Protein AF-A0A2W0BQY7-F1 (afdb_monomer_lite)

Structure (mmCIF, N/CA/C/O backbone):
data_AF-A0A2W0BQY7-F1
#
_entry.id   AF-A0A2W0BQY7-F1
#
loop_
_atom_site.group_PDB
_atom_site.id
_atom_site.type_symbol
_atom_site.label_atom_id
_atom_site.label_alt_id
_atom_site.label_comp_id
_atom_site.label_asym_id
_atom_site.label_entity_id
_atom_site.label_seq_id
_atom_site.pdbx_PDB_ins_code
_atom_site.Cartn_x
_atom_site.Cartn_y
_atom_site.Cartn_z
_atom_site.occupancy
_atom_site.B_iso_or_equiv
_atom_site.auth_seq_id
_atom_site.auth_comp_id
_atom_site.auth_asym_id
_atom_site.auth_atom_id
_atom_site.pdbx_PDB_model_num
ATOM 1 N N . MET A 1 1 ? 44.475 -70.372 37.761 1.00 35.94 1 MET A N 1
ATOM 2 C CA . MET A 1 1 ? 44.744 -71.443 36.768 1.00 35.94 1 MET A CA 1
ATOM 3 C C . MET A 1 1 ? 43.939 -71.168 35.495 1.00 35.94 1 MET A C 1
ATOM 5 O O . MET A 1 1 ? 43.166 -70.220 35.481 1.00 35.94 1 MET A O 1
ATOM 9 N N . ARG A 1 2 ? 44.160 -71.967 34.442 1.00 34.25 2 ARG A N 1
ATOM 10 C CA . ARG A 1 2 ? 43.344 -72.090 33.210 1.00 34.25 2 ARG A CA 1
ATOM 11 C C . ARG A 1 2 ? 41.854 -72.388 33.533 1.00 34.25 2 ARG A C 1
ATOM 13 O O . ARG A 1 2 ? 41.617 -72.934 34.604 1.00 34.25 2 ARG A O 1
ATOM 20 N N . ALA A 1 3 ? 40.848 -72.139 32.678 1.00 35.09 3 ALA A N 1
ATOM 21 C CA . ALA A 1 3 ? 40.789 -71.456 31.368 1.00 35.09 3 ALA A CA 1
ATOM 22 C C . ALA A 1 3 ? 39.324 -71.268 30.873 1.00 35.09 3 ALA A C 1
ATOM 24 O O . ALA A 1 3 ? 38.514 -72.134 31.168 1.00 35.09 3 ALA A O 1
ATOM 25 N N . GLN A 1 4 ? 39.083 -70.240 30.026 1.00 40.31 4 GLN A N 1
ATOM 26 C CA . GLN A 1 4 ? 38.074 -70.142 28.925 1.00 40.31 4 GLN A CA 1
ATOM 27 C C . GLN A 1 4 ? 36.563 -70.301 29.266 1.00 40.31 4 GLN A C 1
ATOM 29 O O . GLN A 1 4 ? 36.219 -70.887 30.278 1.00 40.31 4 GLN A O 1
ATOM 34 N N . PHE A 1 5 ? 35.560 -69.833 28.500 1.00 38.41 5 PHE A N 1
ATOM 35 C CA . PHE A 1 5 ? 35.356 -68.896 27.357 1.00 38.41 5 PHE A CA 1
ATOM 36 C C . PHE A 1 5 ? 33.876 -68.392 27.504 1.00 38.41 5 PHE A C 1
ATOM 38 O O . PHE A 1 5 ? 33.128 -69.001 28.261 1.00 38.41 5 PHE A O 1
ATOM 45 N N . VAL A 1 6 ? 33.353 -67.294 26.934 1.00 39.38 6 VAL A N 1
ATOM 46 C CA . VAL A 1 6 ? 33.183 -66.900 25.514 1.00 39.38 6 VAL A CA 1
ATOM 47 C C . VAL A 1 6 ? 32.875 -65.381 25.446 1.00 39.38 6 VAL A C 1
ATOM 49 O O . VAL A 1 6 ? 32.155 -64.872 26.301 1.00 39.38 6 VAL A O 1
ATOM 52 N N . CYS A 1 7 ? 33.337 -64.680 24.400 1.00 36.81 7 CYS A N 1
ATOM 53 C CA . CYS A 1 7 ? 32.882 -63.330 23.987 1.00 36.81 7 CYS A CA 1
ATOM 54 C C . CYS A 1 7 ? 32.125 -63.439 22.628 1.00 36.81 7 CYS A C 1
ATOM 56 O O . CYS A 1 7 ? 32.164 -64.501 22.018 1.00 36.81 7 CYS A O 1
ATOM 58 N N . SER A 1 8 ? 31.455 -62.437 22.039 1.00 34.50 8 SER A N 1
ATOM 59 C CA . SER A 1 8 ? 31.452 -60.981 22.257 1.00 34.50 8 SER A CA 1
ATOM 60 C C . SER A 1 8 ? 30.195 -60.317 21.647 1.00 34.50 8 SER A C 1
ATOM 62 O O . SER A 1 8 ? 29.446 -60.959 20.916 1.00 34.50 8 SER A O 1
ATOM 64 N N . PHE A 1 9 ? 30.021 -59.009 21.870 1.00 39.59 9 PHE A N 1
ATOM 65 C CA . PHE A 1 9 ? 29.120 -58.139 21.093 1.00 39.59 9 PHE A CA 1
ATOM 66 C C . PHE A 1 9 ? 29.601 -57.945 19.642 1.00 39.59 9 PHE A C 1
ATOM 68 O O . PHE A 1 9 ? 30.798 -57.764 19.420 1.00 39.59 9 PHE A O 1
ATOM 75 N N . ILE A 1 10 ? 28.657 -57.818 18.699 1.00 45.53 10 ILE A N 1
ATOM 76 C CA . ILE A 1 10 ? 28.805 -57.066 17.437 1.00 45.53 10 ILE A CA 1
ATOM 77 C C . ILE A 1 10 ? 27.501 -56.283 17.191 1.00 45.53 10 ILE A C 1
ATOM 79 O O . ILE A 1 10 ? 26.413 -56.832 17.352 1.00 45.53 10 ILE A O 1
ATOM 83 N N . LEU A 1 11 ? 27.605 -55.001 16.818 1.00 40.50 11 LEU A N 1
ATOM 84 C CA . LEU A 1 11 ? 26.470 -54.184 16.366 1.00 40.50 11 LEU A CA 1
ATOM 85 C C . LEU A 1 11 ? 26.146 -54.476 14.896 1.00 40.50 11 LEU A C 1
ATOM 87 O O . LEU A 1 11 ? 27.062 -54.623 14.088 1.00 40.50 11 LEU A O 1
ATOM 91 N N . LEU A 1 12 ? 24.871 -54.361 14.517 1.00 36.16 12 LEU A N 1
ATOM 92 C CA . LEU A 1 12 ? 24.526 -53.882 13.179 1.00 36.16 12 LEU A CA 1
ATOM 93 C C . LEU A 1 12 ? 23.256 -53.024 13.223 1.00 36.16 12 LEU A C 1
ATOM 95 O O . LEU A 1 12 ? 22.214 -53.459 13.707 1.00 36.16 12 LEU A O 1
ATOM 99 N N . THR A 1 13 ? 23.357 -51.788 12.739 1.00 41.91 13 THR A N 1
ATOM 100 C CA . THR A 1 13 ? 22.242 -50.844 12.618 1.00 41.91 13 THR A CA 1
ATOM 101 C C . THR A 1 13 ? 21.622 -50.936 11.226 1.00 41.91 13 THR A C 1
ATOM 103 O O . THR A 1 13 ? 22.328 -50.903 10.222 1.00 41.91 13 THR A O 1
ATOM 106 N N . GLY A 1 14 ? 20.293 -51.009 11.156 1.00 34.94 14 GLY A N 1
ATOM 107 C CA . GLY A 1 14 ? 19.548 -50.997 9.896 1.00 34.94 14 GLY A CA 1
ATOM 108 C C . GLY A 1 14 ? 18.246 -50.221 10.046 1.00 34.94 14 GLY A C 1
ATOM 109 O O . GLY A 1 14 ? 17.250 -50.776 10.501 1.00 34.94 14 GLY A O 1
ATOM 110 N N . LEU A 1 15 ? 18.253 -48.936 9.682 1.00 37.28 15 LEU A N 1
ATOM 111 C CA . LEU A 1 15 ? 17.018 -48.158 9.568 1.00 37.28 15 LEU A CA 1
ATOM 112 C C . LEU A 1 15 ? 16.246 -48.625 8.330 1.00 37.28 15 LEU A C 1
ATOM 114 O O . LEU A 1 15 ? 16.776 -48.601 7.221 1.00 37.28 15 LEU A O 1
ATOM 118 N N . CYS A 1 16 ? 14.979 -48.988 8.515 1.00 33.81 16 CYS A N 1
ATOM 119 C CA . CYS A 1 16 ? 14.029 -49.146 7.421 1.00 33.81 16 CYS A CA 1
ATOM 120 C C . CYS A 1 16 ? 13.198 -47.859 7.324 1.00 33.81 16 CYS A C 1
ATOM 122 O O . CYS A 1 16 ? 12.583 -47.451 8.309 1.00 33.81 16 CYS A O 1
ATOM 124 N N . ALA A 1 17 ? 13.225 -47.191 6.170 1.00 35.69 17 ALA A N 1
ATOM 125 C CA . ALA A 1 17 ? 12.512 -45.933 5.968 1.00 35.69 17 ALA A CA 1
ATOM 126 C C . ALA A 1 17 ? 11.063 -46.189 5.508 1.00 35.69 17 ALA A C 1
ATOM 128 O O . ALA A 1 17 ? 10.869 -46.940 4.549 1.00 35.69 17 ALA A O 1
ATOM 129 N N . PRO A 1 18 ? 10.043 -45.564 6.127 1.00 40.50 18 PRO A N 1
ATOM 130 C CA . PRO A 1 18 ? 8.697 -45.554 5.570 1.00 40.50 18 PRO A CA 1
ATOM 131 C C . PRO A 1 18 ? 8.653 -44.638 4.339 1.00 40.50 18 PRO A C 1
ATOM 133 O O . PRO A 1 18 ? 9.208 -43.538 4.350 1.00 40.50 18 PRO A O 1
ATOM 136 N N . ALA A 1 19 ? 7.980 -45.079 3.277 1.00 35.66 19 ALA A N 1
ATOM 137 C CA . ALA A 1 19 ? 7.778 -44.254 2.092 1.00 35.66 19 ALA A CA 1
ATOM 138 C C . ALA A 1 19 ? 6.815 -43.097 2.405 1.00 35.66 19 ALA A C 1
ATOM 140 O O . ALA A 1 19 ? 5.684 -43.323 2.836 1.00 35.66 19 ALA A O 1
ATOM 141 N N . VAL A 1 20 ? 7.252 -41.861 2.159 1.00 35.69 20 VAL A N 1
ATOM 142 C CA . VAL A 1 20 ? 6.365 -40.693 2.143 1.00 35.69 20 VAL A CA 1
ATOM 143 C C . VAL A 1 20 ? 5.632 -40.686 0.804 1.00 35.69 20 VAL A C 1
ATOM 145 O O . VAL A 1 20 ? 6.268 -40.652 -0.249 1.00 35.69 20 VAL A O 1
ATOM 148 N N . CYS A 1 21 ? 4.301 -40.739 0.837 1.00 31.70 21 CYS A N 1
ATOM 149 C CA . CYS A 1 21 ? 3.486 -40.593 -0.366 1.00 31.70 21 CYS A CA 1
ATOM 150 C C . CYS A 1 21 ? 3.692 -39.201 -0.973 1.00 31.70 21 CYS A C 1
ATOM 152 O O . CYS A 1 21 ? 3.681 -38.204 -0.249 1.00 31.70 21 CYS A O 1
ATOM 154 N N . ALA A 1 22 ? 3.828 -39.125 -2.298 1.00 36.53 22 ALA A N 1
ATOM 155 C CA . ALA A 1 22 ? 3.780 -37.848 -2.995 1.00 36.53 22 ALA A CA 1
ATOM 156 C C . ALA A 1 22 ? 2.416 -37.182 -2.748 1.00 36.53 22 ALA A C 1
ATOM 158 O O . ALA A 1 22 ? 1.378 -37.829 -2.888 1.00 36.53 22 ALA A O 1
ATOM 159 N N . GLN A 1 23 ? 2.430 -35.905 -2.373 1.00 32.75 23 GLN A N 1
ATOM 160 C CA . GLN A 1 23 ? 1.241 -35.059 -2.379 1.00 32.75 23 GLN A CA 1
ATOM 161 C C . GLN A 1 23 ? 1.238 -34.260 -3.679 1.00 32.75 23 GLN A C 1
ATOM 163 O O . GLN A 1 23 ? 2.263 -33.678 -4.044 1.00 32.75 23 GLN A O 1
ATOM 168 N N . ASP A 1 24 ? 0.102 -34.234 -4.372 1.00 27.77 24 ASP A N 1
ATOM 169 C CA . ASP A 1 24 ? -0.067 -33.420 -5.571 1.00 27.77 24 ASP A CA 1
ATOM 170 C C . ASP A 1 24 ? 0.129 -31.937 -5.243 1.00 27.77 24 ASP A C 1
ATOM 172 O O . ASP A 1 24 ? -0.504 -31.396 -4.331 1.00 27.77 24 ASP A O 1
ATOM 176 N N . ILE A 1 25 ? 0.983 -31.258 -6.013 1.00 33.97 25 ILE A N 1
ATOM 177 C CA . ILE A 1 25 ? 1.134 -29.804 -5.925 1.00 33.97 25 ILE A CA 1
ATOM 178 C C . ILE A 1 25 ? -0.071 -29.171 -6.627 1.00 33.97 25 ILE A C 1
ATOM 180 O O . ILE A 1 25 ? -0.027 -28.827 -7.807 1.00 33.97 25 ILE A O 1
ATOM 184 N N . GLN A 1 26 ? -1.172 -29.027 -5.891 1.00 27.34 26 GLN A N 1
ATOM 185 C CA . GLN A 1 26 ? -2.238 -28.116 -6.285 1.00 27.34 26 GLN A CA 1
ATOM 186 C C . GLN A 1 26 ? -1.721 -26.681 -6.166 1.00 27.34 26 GLN A C 1
ATOM 188 O O . GLN A 1 26 ? -1.336 -26.240 -5.082 1.00 27.34 26 GLN A O 1
ATOM 193 N N . SER A 1 27 ? -1.735 -25.950 -7.281 1.00 36.91 27 SER A N 1
ATOM 194 C CA . SER A 1 27 ? -1.392 -24.528 -7.340 1.00 36.91 27 SER A CA 1
ATOM 195 C C . SER A 1 27 ? -2.428 -23.684 -6.594 1.00 36.91 27 SER A C 1
ATOM 197 O O . SER A 1 27 ? -3.326 -23.094 -7.196 1.00 36.91 27 SER A O 1
ATOM 199 N N . ALA A 1 28 ? -2.310 -23.628 -5.268 1.00 30.36 28 ALA A N 1
ATOM 200 C CA . ALA A 1 28 ? -2.990 -22.629 -4.462 1.00 30.36 28 ALA A CA 1
ATOM 201 C C . ALA A 1 28 ? -2.504 -21.245 -4.915 1.00 30.36 28 ALA A C 1
ATOM 203 O O . ALA A 1 28 ? -1.310 -20.949 -4.851 1.00 30.36 28 ALA A O 1
ATOM 204 N N . ASN A 1 29 ? -3.422 -20.413 -5.412 1.00 40.44 29 ASN A N 1
ATOM 205 C CA . ASN A 1 29 ? -3.098 -19.053 -5.827 1.00 40.44 29 ASN A CA 1
ATOM 206 C C . ASN A 1 29 ? -2.928 -18.195 -4.566 1.00 40.44 29 ASN A C 1
ATOM 208 O O . ASN A 1 29 ? -3.889 -17.620 -4.058 1.00 40.44 29 ASN A O 1
ATOM 212 N N . ASP A 1 30 ? -1.711 -18.222 -4.022 1.00 38.22 30 ASP A N 1
ATOM 213 C CA . ASP A 1 30 ? -1.313 -17.722 -2.702 1.00 38.22 30 ASP A CA 1
ATOM 214 C C . ASP A 1 30 ? -1.229 -16.182 -2.695 1.00 38.22 30 ASP A C 1
ATOM 216 O O . ASP A 1 30 ? -0.162 -15.583 -2.537 1.00 38.22 30 ASP A O 1
ATOM 220 N N . SER A 1 31 ? -2.373 -15.551 -2.979 1.00 39.88 31 SER A N 1
ATOM 221 C CA . SER A 1 31 ? -2.499 -14.134 -3.304 1.00 39.88 31 SER A CA 1
ATOM 222 C C . SER A 1 31 ? -2.397 -13.291 -2.033 1.00 39.88 31 SER A C 1
ATOM 224 O O . SER A 1 31 ? -3.367 -13.135 -1.280 1.00 39.88 31 SER A O 1
ATOM 226 N N . HIS A 1 32 ? -1.192 -12.798 -1.765 1.00 42.16 32 HIS A N 1
ATOM 227 C CA . HIS A 1 32 ? -0.908 -12.006 -0.584 1.00 42.16 32 HIS A CA 1
ATOM 228 C C . HIS A 1 32 ? -1.201 -10.532 -0.881 1.00 42.16 32 HIS A C 1
ATOM 230 O O . HIS A 1 32 ? -0.599 -9.922 -1.768 1.00 42.16 32 HIS A O 1
ATOM 236 N N . LEU A 1 33 ? -2.101 -9.934 -0.096 1.00 38.88 33 LEU A N 1
ATOM 237 C CA . LEU A 1 33 ? -2.280 -8.484 -0.072 1.00 38.88 33 LEU A CA 1
ATOM 238 C C . LEU A 1 33 ? -0.943 -7.837 0.295 1.00 38.88 33 LEU A C 1
ATOM 240 O O . LEU A 1 33 ? -0.448 -8.008 1.411 1.00 38.88 33 LEU A O 1
ATOM 244 N N . SER A 1 34 ? -0.349 -7.102 -0.643 1.00 48.19 34 SER A N 1
ATOM 245 C CA . SER A 1 34 ? 0.829 -6.295 -0.351 1.00 48.19 34 SER A CA 1
ATOM 246 C C . SER A 1 34 ? 0.501 -5.270 0.730 1.00 48.19 34 SER A C 1
ATOM 248 O O . SER A 1 34 ? -0.648 -4.845 0.888 1.00 48.19 34 SER A O 1
ATOM 250 N N . SER A 1 35 ? 1.537 -4.773 1.407 1.00 47.06 35 SER A N 1
ATOM 251 C CA . SER A 1 35 ? 1.415 -3.548 2.203 1.00 47.06 35 SER A CA 1
ATOM 252 C C . SER A 1 35 ? 0.793 -2.393 1.396 1.00 47.06 35 SER A C 1
ATOM 254 O O . SER A 1 35 ? 0.104 -1.559 1.975 1.00 47.06 35 SER A O 1
ATOM 256 N N . SER A 1 36 ? 0.978 -2.396 0.068 1.00 49.91 36 SER A N 1
ATOM 257 C CA . SER A 1 36 ? 0.469 -1.415 -0.900 1.00 49.91 36 SER A CA 1
ATOM 258 C C . SER A 1 36 ? -0.948 -1.689 -1.421 1.00 49.91 36 SER A C 1
ATOM 260 O O . SER A 1 36 ? -1.326 -1.136 -2.447 1.00 49.91 36 SER A O 1
ATOM 262 N N . GLY A 1 37 ? -1.727 -2.577 -0.792 1.00 56.44 37 GLY A N 1
ATOM 263 C CA . GLY A 1 37 ? -3.121 -2.871 -1.170 1.00 56.44 37 GLY A CA 1
ATOM 264 C C . GLY A 1 37 ? -3.299 -3.696 -2.454 1.00 56.44 37 GLY A C 1
ATOM 265 O O . GLY A 1 37 ? -4.250 -4.469 -2.555 1.00 56.44 37 GLY A O 1
ATOM 266 N N . ILE A 1 38 ? -2.359 -3.607 -3.399 1.00 67.50 38 ILE A N 1
ATOM 267 C CA . ILE A 1 38 ? -2.278 -4.475 -4.579 1.00 67.50 38 ILE A CA 1
ATOM 268 C C . ILE A 1 38 ? -2.110 -5.931 -4.126 1.00 67.50 38 ILE A C 1
ATOM 270 O O . ILE A 1 38 ? -1.258 -6.248 -3.293 1.00 67.50 38 ILE A O 1
ATOM 274 N N . ASN A 1 39 ? -2.912 -6.828 -4.696 1.00 73.88 39 ASN A N 1
ATOM 275 C CA . ASN A 1 39 ? -2.790 -8.262 -4.468 1.00 73.88 39 ASN A CA 1
ATOM 276 C C . ASN A 1 39 ? -1.633 -8.807 -5.323 1.00 73.88 39 ASN A C 1
ATOM 278 O O . ASN A 1 39 ? -1.755 -8.872 -6.547 1.00 73.88 39 ASN A O 1
ATOM 282 N N . LEU A 1 40 ? -0.497 -9.123 -4.697 1.00 83.25 40 LEU A N 1
ATOM 283 C CA . LEU A 1 40 ? 0.703 -9.567 -5.406 1.00 83.25 40 LEU A CA 1
ATOM 284 C C . LEU A 1 40 ? 0.661 -11.075 -5.649 1.00 83.25 40 LEU A C 1
ATOM 286 O O . LEU A 1 40 ? 0.284 -11.864 -4.779 1.00 83.25 40 LEU A O 1
ATOM 290 N N . ILE A 1 41 ? 1.082 -11.477 -6.847 1.00 89.19 41 ILE A N 1
ATOM 291 C CA . ILE A 1 41 ? 1.187 -12.886 -7.222 1.00 89.19 41 ILE A CA 1
ATOM 292 C C . ILE A 1 41 ? 2.590 -13.360 -6.845 1.00 89.19 41 ILE A C 1
ATOM 294 O O . ILE A 1 41 ? 3.597 -12.771 -7.241 1.00 89.19 41 ILE A O 1
ATOM 298 N N . ALA A 1 42 ? 2.666 -14.447 -6.084 1.00 92.31 42 ALA A N 1
ATOM 299 C CA . ALA A 1 42 ? 3.927 -15.103 -5.782 1.00 92.31 42 ALA A CA 1
ATOM 300 C C . ALA A 1 42 ? 4.361 -16.010 -6.941 1.00 92.31 42 ALA A C 1
ATOM 302 O O . ALA A 1 42 ? 3.609 -16.884 -7.372 1.00 92.31 42 ALA A O 1
ATOM 303 N N . ARG A 1 43 ? 5.602 -15.857 -7.406 1.00 93.50 43 ARG A N 1
ATOM 304 C CA . ARG A 1 43 ? 6.255 -16.788 -8.338 1.00 93.50 43 ARG A CA 1
ATOM 305 C C . ARG A 1 43 ? 7.547 -17.318 -7.729 1.00 93.50 43 ARG A C 1
ATOM 307 O O . ARG A 1 43 ? 8.114 -16.711 -6.823 1.00 93.50 43 ARG A O 1
ATOM 314 N N . THR A 1 44 ? 8.020 -18.457 -8.224 1.00 94.94 44 THR A N 1
ATOM 315 C CA . THR A 1 44 ? 9.330 -19.015 -7.864 1.00 94.94 44 THR A CA 1
ATOM 316 C C . THR A 1 44 ? 10.262 -19.059 -9.061 1.00 94.94 44 THR A C 1
ATOM 318 O O . THR A 1 44 ? 9.797 -19.223 -10.183 1.00 94.94 44 THR A O 1
ATOM 321 N N . THR A 1 45 ? 11.566 -18.945 -8.818 1.00 94.88 45 THR A N 1
ATOM 322 C CA . THR A 1 45 ? 12.628 -19.157 -9.816 1.00 94.88 45 THR A CA 1
ATOM 323 C C . THR A 1 45 ? 13.917 -19.622 -9.118 1.00 94.88 45 THR A C 1
ATOM 325 O O . THR A 1 45 ? 13.947 -19.731 -7.888 1.00 94.88 45 THR A O 1
ATOM 328 N N . VAL A 1 46 ? 14.984 -19.922 -9.864 1.00 93.88 46 VAL A N 1
ATOM 329 C CA . VAL A 1 46 ? 16.234 -20.497 -9.331 1.00 93.88 46 VAL A CA 1
ATOM 330 C C . VAL A 1 46 ? 17.361 -19.465 -9.345 1.00 93.88 46 VAL A C 1
ATOM 332 O O . VAL A 1 46 ? 17.971 -19.206 -10.383 1.00 93.88 46 VAL A O 1
ATOM 335 N N . ALA A 1 47 ? 17.679 -18.904 -8.177 1.00 94.88 47 ALA A N 1
ATOM 336 C CA . ALA A 1 47 ? 18.809 -17.997 -8.015 1.00 94.88 47 ALA A CA 1
ATOM 337 C C . ALA A 1 47 ? 20.134 -18.770 -7.952 1.00 94.88 47 ALA A C 1
ATOM 339 O O . ALA A 1 47 ? 20.225 -19.806 -7.294 1.00 94.88 47 ALA A O 1
ATOM 340 N N . VAL A 1 48 ? 21.164 -18.250 -8.621 1.00 93.75 48 VAL A N 1
ATOM 341 C CA . VAL A 1 48 ? 22.463 -18.907 -8.839 1.00 93.75 48 VAL A CA 1
ATOM 342 C C . VAL A 1 48 ? 23.579 -18.068 -8.212 1.00 93.75 48 VAL A C 1
ATOM 344 O O . VAL A 1 48 ? 23.601 -16.856 -8.403 1.00 93.75 48 VAL A O 1
ATOM 347 N N . ASN A 1 49 ? 24.500 -18.689 -7.469 1.00 92.69 49 ASN A N 1
ATOM 348 C CA . ASN A 1 49 ? 25.686 -18.054 -6.880 1.00 92.69 49 ASN A CA 1
ATOM 349 C C . ASN A 1 49 ? 26.835 -18.010 -7.903 1.00 92.69 49 ASN A C 1
ATOM 351 O O . ASN A 1 49 ? 27.506 -19.017 -8.143 1.00 92.69 49 ASN A O 1
ATOM 355 N N . TYR A 1 50 ? 27.075 -16.844 -8.504 1.00 91.56 50 TYR A N 1
ATOM 356 C CA . TYR A 1 50 ? 28.150 -16.648 -9.476 1.00 91.56 50 TYR A CA 1
ATOM 357 C C . TYR A 1 50 ? 29.451 -16.308 -8.745 1.00 91.56 50 TYR A C 1
ATOM 359 O O . TYR A 1 50 ? 29.568 -15.238 -8.149 1.00 91.56 50 TYR A O 1
ATOM 367 N N . ARG A 1 51 ? 30.449 -17.198 -8.767 1.00 88.38 51 ARG A N 1
ATOM 368 C CA . ARG A 1 51 ? 31.697 -17.003 -8.008 1.00 88.38 51 ARG A CA 1
ATOM 369 C C . ARG A 1 51 ? 32.549 -15.864 -8.581 1.00 88.38 51 ARG A C 1
ATOM 371 O O . ARG A 1 51 ? 32.740 -15.745 -9.789 1.00 88.38 51 ARG A O 1
ATOM 378 N N . ARG A 1 52 ? 33.111 -15.037 -7.695 1.00 88.56 52 ARG A N 1
ATOM 379 C CA . ARG A 1 52 ? 33.987 -13.907 -8.048 1.00 88.56 52 ARG A CA 1
ATOM 380 C C . ARG A 1 52 ? 35.236 -14.379 -8.798 1.00 88.56 52 ARG A C 1
ATOM 382 O O . ARG A 1 52 ? 35.996 -15.192 -8.283 1.00 88.56 52 ARG A O 1
ATOM 389 N N . GLY A 1 53 ? 35.475 -13.799 -9.970 1.00 87.06 53 GLY A N 1
ATOM 390 C CA . GLY A 1 53 ? 36.570 -14.144 -10.879 1.00 87.06 53 GLY A CA 1
ATOM 391 C C . GLY A 1 53 ? 36.222 -15.224 -11.909 1.00 87.06 53 GLY A C 1
ATOM 392 O O . GLY A 1 53 ? 36.986 -15.406 -12.854 1.00 87.06 53 GLY A O 1
ATOM 393 N N . GLU A 1 54 ? 35.082 -15.907 -11.773 1.00 88.25 54 GLU A N 1
ATOM 394 C CA . GLU A 1 54 ? 34.626 -16.922 -12.726 1.00 88.25 54 GLU A CA 1
ATOM 395 C C . GLU A 1 54 ? 33.720 -16.318 -13.817 1.00 88.25 54 GLU A C 1
ATOM 397 O O . GLU A 1 54 ? 33.153 -15.229 -13.686 1.00 88.25 54 GLU A O 1
ATOM 402 N N . THR A 1 55 ? 33.593 -17.048 -14.928 1.00 91.69 55 THR A N 1
ATOM 403 C CA . THR A 1 55 ? 32.583 -16.813 -15.966 1.00 91.69 55 THR A CA 1
ATOM 404 C C . THR A 1 55 ? 31.637 -18.004 -15.982 1.00 91.69 55 THR A C 1
ATOM 406 O O . THR A 1 55 ? 32.087 -19.135 -16.141 1.00 91.69 55 THR A O 1
ATOM 409 N N . THR A 1 56 ? 30.335 -17.764 -15.858 1.00 90.88 56 THR A N 1
ATOM 410 C CA . THR A 1 56 ? 29.310 -18.817 -15.835 1.00 90.88 56 THR A CA 1
ATOM 411 C C . THR A 1 56 ? 28.378 -18.668 -17.034 1.00 90.88 56 THR A C 1
ATOM 413 O O . THR A 1 56 ? 27.955 -17.561 -17.366 1.00 90.88 56 THR A O 1
ATOM 416 N N . HIS A 1 57 ? 28.030 -19.788 -17.671 1.00 92.44 57 HIS A N 1
ATOM 417 C CA . HIS A 1 57 ? 27.087 -19.830 -18.790 1.00 92.44 57 HIS A CA 1
ATOM 418 C C . HIS A 1 57 ? 25.802 -20.567 -18.385 1.00 92.44 57 HIS A C 1
ATOM 420 O O . HIS A 1 57 ? 25.791 -21.796 -18.244 1.00 92.44 57 HIS A O 1
ATOM 426 N N . VAL A 1 58 ? 24.707 -19.824 -18.237 1.00 92.62 58 VAL A N 1
ATOM 427 C CA . VAL A 1 58 ? 23.360 -20.370 -17.993 1.00 92.62 58 VAL A CA 1
ATOM 428 C C . VAL A 1 58 ? 22.524 -20.286 -19.270 1.00 92.62 58 VAL A C 1
ATOM 430 O O . VAL A 1 58 ? 22.803 -19.463 -20.144 1.00 92.62 58 VAL A O 1
ATOM 433 N N . ASP A 1 59 ? 21.531 -21.160 -19.417 1.00 94.75 59 ASP A N 1
ATOM 434 C CA . ASP A 1 59 ? 20.532 -21.004 -20.478 1.00 94.75 59 ASP A CA 1
ATOM 435 C C . ASP A 1 59 ? 19.395 -20.105 -20.003 1.00 94.75 59 ASP A C 1
ATOM 437 O O . ASP A 1 59 ? 19.138 -19.995 -18.806 1.00 94.75 59 ASP A O 1
ATOM 441 N N . LEU A 1 60 ? 18.695 -19.504 -20.958 1.00 96.75 60 LEU A N 1
ATOM 442 C CA . LEU A 1 60 ? 17.381 -18.902 -20.774 1.00 96.75 60 LEU A CA 1
ATOM 443 C C . LEU A 1 60 ? 16.379 -19.757 -21.553 1.00 96.75 60 LEU A C 1
ATOM 445 O O . LEU A 1 60 ? 16.649 -20.143 -22.694 1.00 96.75 60 LEU A O 1
ATOM 449 N N . LYS A 1 61 ? 15.251 -20.089 -20.929 1.00 96.50 61 LYS A N 1
ATOM 450 C CA . LYS A 1 61 ? 14.196 -20.918 -21.528 1.00 96.50 61 LYS A CA 1
ATOM 451 C C . LYS A 1 61 ? 12.845 -20.239 -21.394 1.00 96.50 61 LYS A C 1
ATOM 453 O O . LYS A 1 61 ? 12.595 -19.568 -20.396 1.00 96.50 61 LYS A O 1
ATOM 458 N N . GLY A 1 62 ? 11.996 -20.459 -22.389 1.00 96.38 62 GLY A N 1
ATOM 459 C CA . GLY A 1 62 ? 10.600 -20.063 -22.373 1.00 96.38 62 GLY A CA 1
ATOM 460 C C . GLY A 1 62 ? 9.792 -20.717 -21.257 1.00 96.38 62 GLY A C 1
ATOM 461 O O . GLY A 1 62 ? 10.035 -21.869 -20.892 1.00 96.38 62 GLY A O 1
ATOM 462 N N . THR A 1 63 ? 8.819 -19.974 -20.740 1.00 95.31 63 THR A N 1
ATOM 463 C CA . THR A 1 63 ? 7.740 -20.490 -19.882 1.00 95.31 63 THR A CA 1
ATOM 464 C C . THR A 1 63 ? 6.552 -20.957 -20.729 1.00 95.31 63 THR A C 1
ATOM 466 O O . THR A 1 63 ? 6.564 -20.822 -21.952 1.00 95.31 63 THR A O 1
ATOM 469 N N . ASP A 1 64 ? 5.471 -21.412 -20.089 1.00 93.00 64 ASP A N 1
ATOM 470 C CA . ASP A 1 64 ? 4.202 -21.749 -20.754 1.00 93.00 64 ASP A CA 1
ATOM 471 C C . ASP A 1 64 ? 3.614 -20.608 -21.617 1.00 93.00 64 ASP A C 1
ATOM 473 O O . ASP A 1 64 ? 2.844 -20.872 -22.540 1.00 93.00 64 ASP A O 1
ATOM 477 N N . LEU A 1 65 ? 3.983 -19.341 -21.363 1.00 91.88 65 LEU A N 1
ATOM 478 C CA . LEU A 1 65 ? 3.547 -18.196 -22.176 1.00 91.88 65 LEU A CA 1
ATOM 479 C C . LEU A 1 65 ? 4.271 -18.119 -23.532 1.00 91.88 65 LEU A C 1
ATOM 481 O O . LEU A 1 65 ? 3.678 -17.686 -24.527 1.00 91.88 65 LEU A O 1
ATOM 485 N N . MET A 1 66 ? 5.537 -18.547 -23.592 1.00 94.31 66 MET A N 1
ATOM 486 C CA . MET A 1 66 ? 6.354 -18.538 -24.811 1.00 94.31 66 MET A CA 1
ATOM 487 C C . MET A 1 66 ? 7.343 -19.722 -24.856 1.00 94.31 66 MET A C 1
ATOM 489 O O . MET A 1 66 ? 8.554 -19.501 -24.803 1.00 94.31 66 MET A O 1
ATOM 493 N N . PRO A 1 67 ? 6.871 -20.985 -24.957 1.00 95.62 67 PRO A N 1
ATOM 494 C CA . PRO A 1 67 ? 7.730 -22.170 -24.833 1.00 95.62 67 PRO A CA 1
ATOM 495 C C . PRO A 1 67 ? 8.825 -22.283 -25.905 1.00 95.62 67 PRO A C 1
ATOM 497 O O . PRO A 1 67 ? 9.788 -23.028 -25.733 1.00 95.62 67 PRO A O 1
ATOM 500 N N . GLU A 1 68 ? 8.684 -21.565 -27.022 1.00 95.06 68 GLU A N 1
ATOM 501 C CA . GLU A 1 68 ? 9.678 -21.495 -28.091 1.00 95.06 68 GLU A CA 1
ATOM 502 C C . GLU A 1 68 ? 10.896 -20.615 -27.759 1.00 95.06 68 GLU A C 1
ATOM 504 O O . GLU A 1 68 ? 11.924 -20.745 -28.429 1.00 95.06 68 GLU A O 1
ATOM 509 N N . LEU A 1 69 ? 10.804 -19.735 -26.751 1.00 96.44 69 LEU A N 1
ATOM 510 C CA . LEU A 1 69 ? 11.880 -18.817 -26.371 1.00 96.44 69 LEU A CA 1
ATOM 511 C C . LEU A 1 69 ? 13.113 -19.611 -25.935 1.00 96.44 69 LEU A C 1
ATOM 513 O O . LEU A 1 69 ? 13.069 -20.453 -25.034 1.00 96.44 69 LEU A O 1
ATOM 517 N N . THR A 1 70 ? 14.250 -19.302 -26.554 1.00 97.12 70 THR A N 1
ATOM 518 C CA . THR A 1 70 ? 15.546 -19.871 -26.170 1.00 97.12 70 THR A CA 1
ATOM 519 C C . THR A 1 70 ? 16.587 -18.775 -26.059 1.00 97.12 70 THR A C 1
ATOM 521 O O . THR A 1 70 ? 16.548 -17.789 -26.786 1.00 97.12 70 THR A O 1
ATOM 524 N N . GLY A 1 71 ? 17.547 -18.929 -25.156 1.00 96.50 71 GLY A N 1
ATOM 525 C CA . GLY A 1 71 ? 18.636 -17.975 -25.033 1.00 96.50 71 GLY A CA 1
ATOM 526 C C . GLY A 1 71 ? 19.765 -18.473 -24.156 1.00 96.50 71 GLY A C 1
ATOM 527 O O . GLY A 1 71 ? 19.742 -19.586 -23.627 1.00 96.50 71 GLY A O 1
ATOM 528 N N . LYS A 1 72 ? 20.777 -17.627 -24.015 1.00 96.69 72 LYS A N 1
ATOM 529 C CA . LYS A 1 72 ? 21.971 -17.874 -23.211 1.00 96.69 72 LYS A CA 1
ATOM 530 C C . LYS A 1 72 ? 22.310 -16.604 -22.453 1.00 96.69 72 LYS A C 1
ATOM 532 O O . LYS A 1 72 ? 22.228 -15.514 -23.014 1.00 96.69 72 LYS A O 1
ATOM 537 N N . ALA A 1 73 ? 22.742 -16.759 -21.207 1.00 96.44 73 ALA A N 1
ATOM 538 C CA . ALA A 1 73 ? 23.351 -15.676 -20.457 1.00 96.44 73 ALA A CA 1
ATOM 539 C C . ALA A 1 73 ? 24.788 -16.042 -20.073 1.00 96.44 73 ALA A C 1
ATOM 541 O O . ALA A 1 73 ? 25.045 -17.102 -19.491 1.00 96.44 73 ALA A O 1
ATOM 542 N N . LYS A 1 74 ? 25.725 -15.153 -20.404 1.00 95.94 74 LYS A N 1
ATOM 543 C CA . LYS A 1 74 ? 27.117 -15.200 -19.956 1.00 95.94 74 LYS A CA 1
ATOM 544 C C . LYS A 1 74 ? 27.284 -14.198 -18.822 1.00 95.94 74 LYS A C 1
ATOM 546 O O . LYS A 1 74 ? 27.171 -12.991 -19.035 1.00 95.94 74 LYS A O 1
ATOM 551 N N . ILE A 1 75 ? 27.573 -14.720 -17.639 1.00 95.31 75 ILE A N 1
ATOM 552 C CA . ILE A 1 75 ? 27.709 -13.958 -16.401 1.00 95.31 75 ILE A CA 1
ATOM 553 C C . ILE A 1 75 ? 29.187 -13.895 -16.023 1.00 95.31 75 ILE A C 1
ATOM 555 O O . ILE A 1 75 ? 29.863 -14.924 -16.039 1.00 95.31 75 ILE A O 1
ATOM 559 N N . ILE A 1 76 ? 29.700 -12.707 -15.701 1.00 94.75 76 ILE A N 1
ATOM 560 C CA . ILE A 1 76 ? 31.109 -12.492 -15.337 1.00 94.75 76 ILE A CA 1
ATOM 561 C C . ILE A 1 76 ? 31.153 -11.718 -14.017 1.00 94.75 76 ILE A C 1
ATOM 563 O O . ILE A 1 76 ? 30.948 -10.508 -14.000 1.00 94.75 76 ILE A O 1
ATOM 567 N N . ASN A 1 77 ? 31.414 -12.392 -12.895 1.00 91.25 77 ASN A N 1
ATOM 568 C CA . ASN A 1 77 ? 31.508 -11.717 -11.595 1.00 91.25 77 ASN A CA 1
ATOM 569 C C . ASN A 1 77 ? 32.909 -11.094 -11.437 1.00 91.25 77 ASN A C 1
ATOM 571 O O . ASN A 1 77 ? 33.865 -11.764 -11.035 1.00 91.25 77 ASN A O 1
ATOM 575 N N . LYS A 1 78 ? 33.048 -9.807 -11.780 1.00 89.62 78 LYS A N 1
ATOM 576 C CA . LYS A 1 78 ? 34.268 -9.020 -11.539 1.00 89.62 78 LYS A CA 1
ATOM 577 C C . LYS A 1 78 ? 34.282 -8.484 -10.103 1.00 89.62 78 LYS A C 1
ATOM 579 O O . LYS A 1 78 ? 33.355 -8.638 -9.318 1.00 89.62 78 LYS A O 1
ATOM 584 N N . SER A 1 79 ? 35.373 -7.821 -9.723 1.00 82.00 79 SER A N 1
ATOM 585 C CA . SER A 1 79 ? 35.556 -7.297 -8.366 1.00 82.00 79 SER A CA 1
ATOM 586 C C . SER A 1 79 ? 34.591 -6.147 -8.016 1.00 82.00 79 SER A C 1
ATOM 588 O O . SER A 1 79 ? 34.964 -4.983 -8.127 1.00 82.00 79 SER A O 1
ATOM 590 N N . GLY A 1 80 ? 33.393 -6.484 -7.529 1.00 79.44 80 GLY A N 1
ATOM 591 C CA . GLY A 1 80 ? 32.372 -5.537 -7.057 1.00 79.44 80 GLY A CA 1
ATOM 592 C C . GLY A 1 80 ? 31.269 -5.215 -8.071 1.00 79.44 80 GLY A C 1
ATOM 593 O O . GLY A 1 80 ? 30.394 -4.408 -7.770 1.00 79.44 80 GLY A O 1
ATOM 594 N N . LEU A 1 81 ? 31.298 -5.838 -9.252 1.00 92.44 81 LEU A N 1
ATOM 595 C CA . LEU A 1 81 ? 30.283 -5.689 -10.292 1.00 92.44 81 LEU A CA 1
ATOM 596 C C . LEU A 1 81 ? 30.237 -6.964 -11.141 1.00 92.44 81 LEU A C 1
ATOM 598 O O . LEU A 1 81 ? 31.282 -7.467 -11.552 1.00 92.44 81 LEU A O 1
ATOM 602 N N . THR A 1 82 ? 29.041 -7.465 -11.417 1.00 95.69 82 THR A N 1
ATOM 603 C CA . THR A 1 82 ? 28.805 -8.643 -12.254 1.00 95.69 82 THR A CA 1
ATOM 604 C C . THR A 1 82 ? 28.284 -8.197 -13.615 1.00 95.69 82 THR A C 1
ATOM 606 O O . THR A 1 82 ? 27.210 -7.597 -13.683 1.00 95.69 82 THR A O 1
ATOM 609 N N . ASP A 1 83 ? 29.014 -8.482 -14.695 1.00 97.31 83 ASP A N 1
ATOM 610 C CA . ASP A 1 83 ? 28.516 -8.271 -16.058 1.00 97.31 83 ASP A CA 1
ATOM 611 C C . ASP A 1 83 ? 27.533 -9.377 -16.443 1.00 97.31 83 ASP A C 1
ATOM 613 O O . ASP A 1 83 ? 27.730 -10.554 -16.124 1.00 97.31 83 ASP A O 1
ATOM 617 N N . ILE A 1 84 ? 26.491 -8.987 -17.170 1.00 97.88 84 ILE A N 1
ATOM 618 C CA . ILE A 1 84 ? 25.445 -9.856 -17.693 1.00 97.88 84 ILE A CA 1
ATOM 619 C C . ILE A 1 84 ? 25.356 -9.593 -19.196 1.00 97.88 84 ILE A C 1
ATOM 621 O O . ILE A 1 84 ? 24.922 -8.519 -19.616 1.00 97.88 84 ILE A O 1
ATOM 625 N N . HIS A 1 85 ? 25.751 -10.571 -20.008 1.00 98.25 85 HIS A N 1
ATOM 626 C CA . HIS A 1 85 ? 25.444 -10.595 -21.438 1.00 98.25 85 HIS A CA 1
ATOM 627 C C . HIS A 1 85 ? 24.321 -11.605 -21.671 1.00 98.25 85 HIS A C 1
ATOM 629 O O . HIS A 1 85 ? 24.480 -12.771 -21.312 1.00 98.25 85 HIS A O 1
ATOM 635 N N . VAL A 1 86 ? 23.213 -11.172 -22.264 1.00 98.25 86 VAL A N 1
ATOM 636 C CA . VAL A 1 86 ? 22.070 -12.010 -22.646 1.00 98.25 86 VAL A CA 1
ATOM 637 C C . VAL A 1 86 ? 21.886 -11.952 -24.153 1.00 98.25 86 VAL A C 1
ATOM 639 O O . VAL A 1 86 ? 21.827 -10.862 -24.716 1.00 98.25 86 VAL A O 1
ATOM 642 N N . ASP A 1 87 ? 21.726 -13.122 -24.769 1.00 98.31 87 ASP A N 1
ATOM 643 C CA . ASP A 1 87 ? 21.276 -13.299 -26.149 1.00 98.31 87 ASP A CA 1
ATOM 644 C C . ASP A 1 87 ? 20.058 -14.235 -26.148 1.00 98.31 87 ASP A C 1
ATOM 646 O O . ASP A 1 87 ? 20.119 -15.335 -25.590 1.00 98.31 87 ASP A O 1
ATOM 650 N N . VAL A 1 88 ? 18.951 -13.803 -26.754 1.00 97.94 88 VAL A N 1
ATOM 651 C CA . VAL A 1 88 ? 17.668 -14.529 -26.802 1.00 97.94 88 VAL A CA 1
ATOM 652 C C . VAL A 1 88 ? 17.081 -14.541 -28.212 1.00 97.94 88 VAL A C 1
ATOM 654 O O . VAL A 1 88 ? 17.192 -13.573 -28.964 1.00 97.94 88 VAL A O 1
ATOM 657 N N . GLU A 1 89 ? 16.442 -15.655 -28.561 1.00 97.50 89 GLU A N 1
ATOM 658 C CA . GLU A 1 89 ? 15.866 -15.964 -29.867 1.00 97.50 89 GLU A CA 1
ATOM 659 C C . GLU A 1 89 ? 14.455 -16.561 -29.727 1.00 97.50 89 GLU A C 1
ATOM 661 O O . GLU A 1 89 ? 14.081 -17.084 -28.674 1.00 97.50 89 GLU A O 1
ATOM 666 N N . ASN A 1 90 ? 13.690 -16.506 -30.821 1.00 95.94 90 ASN A N 1
ATOM 667 C CA . ASN A 1 90 ? 12.268 -16.862 -30.909 1.00 95.94 90 ASN A CA 1
ATOM 668 C C . ASN A 1 90 ? 11.347 -15.969 -30.056 1.00 95.94 90 ASN A C 1
ATOM 670 O O . ASN A 1 90 ? 10.246 -16.377 -29.695 1.00 95.94 90 ASN A O 1
ATOM 674 N N . LEU A 1 91 ? 11.771 -14.733 -29.770 1.00 92.19 91 LEU A N 1
ATOM 675 C CA . LEU A 1 91 ? 10.898 -13.731 -29.163 1.00 92.19 91 LEU A CA 1
ATOM 676 C C . LEU A 1 91 ? 9.768 -13.366 -30.130 1.00 92.19 91 LEU A C 1
ATOM 678 O O . LEU A 1 91 ? 10.016 -12.983 -31.279 1.00 92.19 91 LEU A O 1
ATOM 682 N N . ARG A 1 92 ? 8.525 -13.435 -29.647 1.00 89.06 92 ARG A N 1
ATOM 683 C CA . ARG A 1 92 ? 7.372 -12.842 -30.336 1.00 89.06 92 ARG A CA 1
ATOM 684 C C . ARG A 1 92 ? 7.493 -11.309 -30.333 1.00 89.06 92 ARG A C 1
ATOM 686 O O . ARG A 1 92 ? 8.385 -10.727 -29.719 1.00 89.06 92 ARG A O 1
ATOM 693 N N . LEU A 1 93 ? 6.595 -10.633 -31.047 1.00 79.94 93 LEU A N 1
ATOM 694 C CA . LEU A 1 93 ? 6.404 -9.192 -30.863 1.00 79.94 93 LEU A CA 1
ATOM 695 C C . LEU A 1 93 ? 5.663 -8.978 -29.536 1.00 79.94 93 LEU A C 1
ATOM 697 O O . LEU A 1 93 ? 4.646 -9.634 -29.328 1.00 79.94 93 LEU A O 1
ATOM 701 N N . SER A 1 94 ? 6.111 -8.055 -28.683 1.00 70.06 94 SER A N 1
ATOM 702 C CA . SER A 1 94 ? 5.554 -7.832 -27.333 1.00 70.06 94 SER A CA 1
ATOM 703 C C . SER A 1 94 ? 4.034 -7.632 -27.342 1.00 70.06 94 SER A C 1
ATOM 705 O O . SER A 1 94 ? 3.306 -8.314 -26.639 1.00 70.06 94 SER A O 1
ATOM 707 N N . ARG A 1 95 ? 3.513 -6.842 -28.288 1.00 74.12 95 ARG A N 1
ATOM 708 C CA . ARG A 1 95 ? 2.063 -6.626 -28.495 1.00 74.12 95 ARG A CA 1
ATOM 709 C C . ARG A 1 95 ? 1.248 -7.877 -28.908 1.00 74.12 95 ARG A C 1
ATOM 711 O O . ARG A 1 95 ? 0.120 -7.731 -29.374 1.00 74.12 95 ARG A O 1
ATOM 718 N N . SER A 1 96 ? 1.800 -9.091 -28.814 1.00 69.81 96 SER A N 1
ATOM 719 C CA . SER A 1 96 ? 1.126 -10.353 -29.164 1.00 69.81 96 SER A CA 1
ATOM 720 C C . SER A 1 96 ? 0.451 -11.074 -27.992 1.00 69.81 96 SER A C 1
ATOM 722 O O . SER A 1 96 ? -0.442 -11.879 -28.255 1.00 69.81 96 SER A O 1
ATOM 724 N N . ILE A 1 97 ? 0.814 -10.792 -26.731 1.00 69.69 97 ILE A N 1
ATOM 725 C CA . ILE A 1 97 ? 0.105 -11.330 -25.549 1.00 69.69 97 ILE A CA 1
ATOM 726 C C . ILE A 1 97 ? -0.902 -10.298 -25.004 1.00 69.69 97 ILE A C 1
ATOM 728 O O . ILE A 1 97 ? -2.023 -10.658 -24.619 1.00 69.69 97 ILE A O 1
ATOM 732 N N . ASP A 1 98 ? -0.551 -9.008 -25.033 1.00 73.00 98 ASP A N 1
ATOM 733 C CA . ASP A 1 98 ? -1.457 -7.893 -24.732 1.00 73.00 98 ASP A CA 1
ATOM 734 C C . ASP A 1 98 ? -1.079 -6.614 -25.524 1.00 73.00 98 ASP A C 1
ATOM 736 O O . ASP A 1 98 ? 0.083 -6.211 -25.505 1.00 73.00 98 ASP A O 1
ATOM 740 N N . PRO A 1 99 ? -2.021 -5.915 -26.192 1.00 74.88 99 PRO A N 1
ATOM 741 C CA . PRO A 1 99 ? -1.761 -4.616 -26.828 1.00 74.88 99 PRO A CA 1
ATOM 742 C C . PRO A 1 99 ? -1.260 -3.499 -25.893 1.00 74.88 99 PRO A C 1
ATOM 744 O O . PRO A 1 99 ? -0.678 -2.528 -26.377 1.00 74.88 99 PRO A O 1
ATOM 747 N N . ALA A 1 100 ? -1.498 -3.601 -24.581 1.00 77.56 100 ALA A N 1
ATOM 748 C CA . ALA A 1 100 ? -0.991 -2.687 -23.556 1.00 77.56 100 ALA A CA 1
ATOM 749 C C . ALA A 1 100 ? 0.457 -2.991 -23.122 1.00 77.56 100 ALA A C 1
ATOM 751 O O . ALA A 1 100 ? 0.996 -2.264 -22.289 1.00 77.56 100 ALA A O 1
ATOM 752 N N . TYR A 1 101 ? 1.074 -4.041 -23.670 1.00 87.38 101 TYR A N 1
ATOM 753 C CA . TYR A 1 101 ? 2.431 -4.482 -23.368 1.00 87.38 101 TYR A CA 1
ATOM 754 C C . TYR A 1 101 ? 3.324 -4.310 -24.605 1.00 87.38 101 TYR A C 1
ATOM 756 O O . TYR A 1 101 ? 2.992 -4.735 -25.714 1.00 87.38 101 TYR A O 1
ATOM 764 N N . LEU A 1 102 ? 4.437 -3.591 -24.442 1.00 89.38 102 LEU A N 1
ATOM 765 C CA . LEU A 1 102 ? 5.163 -2.970 -25.555 1.00 89.38 102 LEU A CA 1
ATOM 766 C C . LEU A 1 102 ? 6.611 -3.441 -25.684 1.00 89.38 102 LEU A C 1
ATOM 768 O O . LEU A 1 102 ? 7.115 -3.508 -26.808 1.00 89.38 102 LEU A O 1
ATOM 772 N N . THR A 1 103 ? 7.256 -3.846 -24.591 1.00 93.12 103 THR A N 1
ATOM 773 C CA . THR A 1 103 ? 8.658 -4.287 -24.596 1.00 93.12 103 THR A CA 1
ATOM 774 C C . THR A 1 103 ? 8.877 -5.524 -23.718 1.00 93.12 103 THR A C 1
ATOM 776 O O . THR A 1 103 ? 7.952 -6.010 -23.067 1.00 93.12 103 THR A O 1
ATOM 779 N N . TYR A 1 104 ? 10.102 -6.049 -23.718 1.00 96.25 104 TYR A N 1
ATOM 780 C CA . TYR A 1 104 ? 10.546 -7.099 -22.798 1.00 96.25 104 TYR A CA 1
ATOM 781 C C . TYR A 1 104 ? 11.619 -6.539 -21.863 1.00 96.25 104 TYR A C 1
ATOM 783 O O . TYR A 1 104 ? 12.526 -5.836 -22.312 1.00 96.25 104 TYR A O 1
ATOM 791 N N . VAL A 1 105 ? 11.558 -6.882 -20.576 1.00 97.94 105 VAL A N 1
ATOM 792 C CA . VAL A 1 105 ? 12.520 -6.418 -19.563 1.00 97.94 105 VAL A CA 1
ATOM 793 C C . VAL A 1 105 ? 13.257 -7.605 -18.953 1.00 97.94 105 VAL A C 1
ATOM 795 O O . VAL A 1 105 ? 12.656 -8.622 -18.602 1.00 97.94 105 VAL A O 1
ATOM 798 N N . LEU A 1 106 ? 14.579 -7.470 -18.823 1.00 98.56 106 LEU A N 1
ATOM 799 C CA . LEU A 1 106 ? 15.417 -8.398 -18.072 1.00 98.56 106 LEU A CA 1
ATOM 800 C C . LEU A 1 106 ? 15.489 -7.963 -16.604 1.00 98.56 106 LEU A C 1
ATOM 802 O O . LEU A 1 106 ? 15.860 -6.828 -16.292 1.00 98.56 106 LEU A O 1
ATOM 806 N N . TRP A 1 107 ? 15.224 -8.901 -15.701 1.00 98.62 107 TRP A N 1
ATOM 807 C CA . TRP A 1 107 ? 15.286 -8.711 -14.256 1.00 98.62 107 TRP A CA 1
ATOM 808 C C . TRP A 1 107 ? 16.360 -9.593 -13.633 1.00 98.62 107 TRP A C 1
ATOM 810 O O . TRP A 1 107 ? 16.476 -10.771 -13.972 1.00 98.62 107 TRP A O 1
ATOM 820 N N . THR A 1 108 ? 17.085 -9.058 -12.650 1.00 98.19 108 THR A N 1
ATOM 821 C CA . THR A 1 108 ? 17.807 -9.883 -11.671 1.00 98.19 108 THR A CA 1
ATOM 822 C C . THR A 1 108 ? 16.949 -10.054 -10.424 1.00 98.19 108 THR A C 1
ATOM 824 O O . THR A 1 108 ? 16.544 -9.045 -9.847 1.00 98.19 108 THR A O 1
ATOM 827 N N . VAL A 1 109 ? 16.710 -11.288 -9.976 1.00 98.19 109 VAL A N 1
ATOM 828 C CA . VAL A 1 109 ? 15.993 -11.579 -8.719 1.00 98.19 109 VAL A CA 1
ATOM 829 C C . VAL A 1 109 ? 16.986 -12.078 -7.671 1.00 98.19 109 VAL A C 1
ATOM 831 O O . VAL A 1 109 ? 17.669 -13.078 -7.896 1.00 98.19 109 VAL A O 1
ATOM 834 N N . SER A 1 110 ? 17.102 -11.386 -6.536 1.00 97.06 110 SER A N 1
ATOM 835 C CA . SER A 1 110 ? 18.002 -11.785 -5.443 1.00 97.06 110 SER A CA 1
ATOM 836 C C . SER A 1 110 ? 17.485 -13.023 -4.686 1.00 97.06 110 SER A C 1
ATOM 838 O O . SER A 1 110 ? 16.288 -13.306 -4.732 1.00 97.06 110 SER A O 1
ATOM 840 N N . PRO A 1 111 ? 18.326 -13.734 -3.904 1.00 95.50 111 PRO A N 1
ATOM 841 C CA . PRO A 1 111 ? 17.888 -14.811 -3.005 1.00 95.50 111 PRO A CA 1
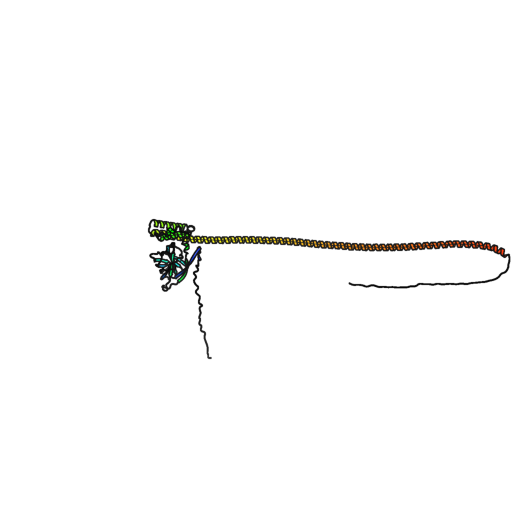ATOM 842 C C . PRO A 1 111 ? 16.898 -14.375 -1.911 1.00 95.50 111 PRO A C 1
ATOM 844 O O . PRO A 1 111 ? 16.344 -15.222 -1.220 1.00 95.50 111 PRO A O 1
ATOM 847 N N . GLN A 1 112 ? 16.685 -13.067 -1.739 1.00 94.50 112 GLN A N 1
ATOM 848 C CA . GLN A 1 112 ? 15.699 -12.471 -0.835 1.00 94.50 112 GLN A CA 1
ATOM 849 C C . GLN A 1 112 ? 14.373 -12.132 -1.548 1.00 94.50 112 GLN A C 1
ATOM 851 O O . GLN A 1 112 ? 13.530 -11.457 -0.968 1.00 94.50 112 GLN A O 1
ATOM 856 N N . GLY A 1 113 ? 14.198 -12.550 -2.807 1.00 95.38 113 GLY A N 1
ATOM 857 C CA . GLY A 1 113 ? 12.985 -12.314 -3.599 1.00 95.38 113 GLY A CA 1
ATOM 858 C C . GLY A 1 113 ? 12.899 -10.930 -4.245 1.00 95.38 113 GLY A C 1
ATOM 859 O O . GLY A 1 113 ? 11.913 -10.631 -4.914 1.00 95.38 113 GLY A O 1
ATOM 860 N N . GLN A 1 114 ? 13.919 -10.080 -4.087 1.00 96.19 114 GLN A N 1
ATOM 861 C CA . GLN A 1 114 ? 13.910 -8.729 -4.648 1.00 96.19 114 GLN A CA 1
ATOM 862 C C . GLN A 1 114 ? 14.256 -8.770 -6.138 1.00 96.19 114 GLN A C 1
ATOM 864 O O . GLN A 1 114 ? 15.406 -9.019 -6.508 1.00 96.19 114 GLN A O 1
ATOM 869 N N . ALA A 1 115 ? 13.262 -8.512 -6.986 1.00 97.06 115 ALA A N 1
ATOM 870 C CA . ALA A 1 115 ? 13.461 -8.257 -8.405 1.00 97.06 115 ALA A CA 1
ATOM 871 C C . ALA A 1 115 ? 14.024 -6.842 -8.631 1.00 97.06 115 ALA A C 1
ATOM 873 O O . ALA A 1 115 ? 13.640 -5.890 -7.955 1.00 97.06 115 ALA A O 1
ATOM 874 N N . LYS A 1 116 ? 14.925 -6.701 -9.605 1.00 97.44 116 LYS A N 1
ATOM 875 C CA . LYS A 1 116 ? 15.476 -5.419 -10.057 1.00 97.44 116 LYS A CA 1
ATOM 876 C C . LYS A 1 116 ? 15.585 -5.408 -11.578 1.00 97.44 116 LYS A C 1
ATOM 878 O O . LYS A 1 116 ? 16.220 -6.299 -12.143 1.00 97.44 116 LYS A O 1
ATOM 883 N N . ASN A 1 117 ? 15.000 -4.392 -12.207 1.00 97.62 117 ASN A N 1
ATOM 884 C CA . ASN A 1 117 ? 15.115 -4.123 -13.638 1.00 97.62 117 ASN A CA 1
ATOM 885 C C . ASN A 1 117 ? 16.595 -3.862 -13.978 1.00 97.62 117 ASN A C 1
ATOM 887 O O . ASN A 1 117 ? 17.248 -3.036 -13.331 1.00 97.62 117 ASN A O 1
ATOM 891 N N . VAL A 1 118 ? 17.140 -4.601 -14.947 1.00 97.25 118 VAL A N 1
ATOM 892 C CA . VAL A 1 118 ? 18.515 -4.423 -15.442 1.00 97.25 118 VAL A CA 1
ATOM 893 C C . VAL A 1 118 ? 18.580 -4.083 -16.934 1.00 97.25 118 VAL A C 1
ATOM 895 O O . VAL A 1 118 ? 19.681 -3.927 -17.460 1.00 97.25 118 VAL A O 1
ATOM 898 N N . GLY A 1 119 ? 17.446 -3.903 -17.614 1.00 97.56 119 GLY A N 1
ATOM 899 C CA . GLY A 1 119 ? 17.404 -3.311 -18.951 1.00 97.56 119 GLY A CA 1
ATOM 900 C C . GLY A 1 119 ? 16.393 -3.926 -19.916 1.00 97.56 119 GLY A C 1
ATOM 901 O O . GLY A 1 119 ? 15.858 -5.015 -19.713 1.00 97.56 119 GLY A O 1
ATOM 902 N N . GLU A 1 120 ? 16.181 -3.194 -21.004 1.00 97.44 120 GLU A N 1
ATOM 903 C CA . GLU A 1 120 ? 15.232 -3.497 -22.073 1.00 97.44 120 GLU A CA 1
ATOM 904 C C . GLU A 1 120 ? 15.818 -4.468 -23.119 1.00 97.44 120 GLU A C 1
ATOM 906 O O . GLU A 1 120 ? 16.967 -4.327 -23.549 1.00 97.44 120 GLU A O 1
ATOM 911 N N . LEU A 1 121 ? 15.015 -5.429 -23.578 1.00 96.62 121 LEU A N 1
ATOM 912 C CA . LEU A 1 121 ? 15.359 -6.413 -24.608 1.00 96.62 121 LEU A CA 1
ATOM 913 C C . LEU A 1 121 ? 14.740 -6.027 -25.963 1.00 96.62 121 LEU A C 1
ATOM 915 O O . LEU A 1 121 ? 13.755 -6.606 -26.417 1.00 96.62 121 LEU A O 1
ATOM 919 N N . LEU A 1 122 ? 15.359 -5.046 -26.629 1.00 93.62 122 LEU A N 1
ATOM 920 C CA . LEU A 1 122 ? 14.923 -4.493 -27.920 1.00 93.62 122 LEU A CA 1
ATOM 921 C C . LEU A 1 122 ? 14.874 -5.548 -29.048 1.00 93.62 122 LEU A C 1
ATOM 923 O O . LEU A 1 122 ? 15.894 -5.853 -29.676 1.00 93.62 122 LEU A O 1
ATOM 927 N N . VAL A 1 123 ? 13.674 -6.059 -29.345 1.00 92.25 123 VAL A N 1
ATOM 928 C CA . VAL A 1 123 ? 13.454 -7.148 -30.313 1.00 92.25 123 VAL A CA 1
ATOM 929 C C . VAL A 1 123 ? 13.686 -6.709 -31.759 1.00 92.25 123 VAL A C 1
ATOM 931 O O . VAL A 1 123 ? 13.099 -5.743 -32.248 1.00 92.25 123 VAL A O 1
ATOM 934 N N . LYS A 1 124 ? 14.509 -7.472 -32.485 1.00 91.12 124 LYS A N 1
ATOM 935 C CA . LYS A 1 124 ? 14.773 -7.332 -33.923 1.00 91.12 124 LYS A CA 1
ATOM 936 C C . LYS A 1 124 ? 14.819 -8.722 -34.553 1.00 91.12 124 LYS A C 1
ATOM 938 O O . LYS A 1 124 ? 15.623 -9.556 -34.152 1.00 91.12 124 LYS A O 1
ATOM 943 N N . ASN A 1 125 ? 13.965 -8.980 -35.545 1.00 91.31 125 ASN A N 1
ATOM 944 C CA . ASN A 1 125 ? 13.880 -10.269 -36.254 1.00 91.31 125 ASN A CA 1
ATOM 945 C C . ASN A 1 125 ? 13.741 -11.487 -35.308 1.00 91.31 125 ASN A C 1
ATOM 947 O O . ASN A 1 125 ? 14.465 -12.469 -35.452 1.00 91.31 125 ASN A O 1
ATOM 951 N N . ALA A 1 126 ? 12.832 -11.395 -34.326 1.00 93.38 126 ALA A N 1
ATOM 952 C CA . ALA A 1 126 ? 12.599 -12.395 -33.271 1.00 93.38 126 ALA A CA 1
ATOM 953 C C . ALA A 1 126 ? 13.812 -12.706 -32.363 1.00 93.38 126 ALA A C 1
ATOM 955 O O . ALA A 1 126 ? 13.860 -13.756 -31.720 1.00 93.38 126 ALA A O 1
ATOM 956 N N . LYS A 1 127 ? 14.793 -11.796 -32.289 1.00 96.38 127 LYS A N 1
ATOM 957 C CA . LYS A 1 127 ? 15.963 -11.887 -31.402 1.00 96.38 127 LYS A CA 1
ATOM 958 C C . LYS A 1 127 ? 16.155 -10.601 -30.605 1.00 96.38 127 LYS A C 1
ATOM 960 O O . LYS A 1 127 ? 15.787 -9.529 -31.079 1.00 96.38 127 LYS A O 1
ATOM 965 N N . ALA A 1 128 ? 16.770 -10.692 -29.432 1.00 96.75 128 ALA A N 1
ATOM 966 C CA . ALA A 1 128 ? 17.255 -9.536 -28.682 1.00 96.75 128 ALA A CA 1
ATOM 967 C C . ALA A 1 128 ? 18.581 -9.869 -27.985 1.00 96.75 128 ALA A C 1
ATOM 969 O O . ALA A 1 128 ? 18.827 -11.017 -27.613 1.00 96.75 128 ALA A O 1
ATOM 970 N N . SER A 1 129 ? 19.413 -8.846 -27.789 1.00 97.62 129 SER A N 1
ATOM 971 C CA . SER A 1 129 ? 20.680 -8.947 -27.063 1.00 97.62 129 SER A CA 1
ATOM 972 C C . SER A 1 129 ? 20.810 -7.769 -26.103 1.00 97.62 129 SER A C 1
ATOM 974 O O . SER A 1 129 ? 20.565 -6.627 -26.497 1.00 97.62 129 SER A O 1
ATOM 976 N N . LEU A 1 130 ? 21.230 -8.031 -24.867 1.00 98.06 130 LEU A N 1
ATOM 977 C CA . LEU A 1 130 ? 21.434 -7.020 -23.827 1.00 98.06 130 LEU A CA 1
ATOM 978 C C . LEU A 1 130 ? 22.770 -7.256 -23.120 1.00 98.06 130 LEU A C 1
ATOM 980 O O . LEU A 1 130 ? 23.087 -8.371 -22.712 1.00 98.06 130 LEU A O 1
ATOM 984 N N . HIS A 1 131 ? 23.543 -6.187 -22.942 1.00 98.12 131 HIS A N 1
ATOM 985 C CA . HIS A 1 131 ? 24.702 -6.161 -22.055 1.00 98.12 131 HIS A CA 1
ATOM 986 C C . HIS A 1 131 ? 24.424 -5.160 -20.935 1.00 98.12 131 HIS A C 1
ATOM 988 O O . HIS A 1 131 ? 24.201 -3.979 -21.195 1.00 98.12 131 HIS A O 1
ATOM 994 N N . THR A 1 132 ? 24.417 -5.649 -19.701 1.00 97.56 132 THR A N 1
ATOM 995 C CA . THR A 1 132 ? 24.108 -4.875 -18.497 1.00 97.56 132 THR A CA 1
ATOM 996 C C . THR A 1 132 ? 24.957 -5.356 -17.319 1.00 97.56 132 THR A C 1
ATOM 998 O O . THR A 1 132 ? 25.777 -6.264 -17.464 1.00 97.56 132 THR A O 1
ATOM 1001 N N . THR A 1 133 ? 24.806 -4.738 -16.148 1.00 97.19 133 THR A N 1
ATOM 1002 C CA . THR A 1 133 ? 25.586 -5.073 -14.951 1.00 97.19 133 THR A CA 1
ATOM 1003 C C . THR A 1 133 ? 24.731 -5.055 -13.687 1.00 97.19 133 THR A C 1
ATOM 1005 O O . THR A 1 133 ? 23.759 -4.307 -13.582 1.00 97.19 133 THR A O 1
ATOM 1008 N N . THR A 1 134 ? 25.104 -5.866 -12.697 1.00 96.56 134 THR A N 1
ATOM 1009 C CA . THR A 1 134 ? 24.473 -5.881 -11.371 1.00 96.56 134 THR A CA 1
ATOM 1010 C C . THR A 1 134 ? 25.517 -5.931 -10.259 1.00 96.56 134 THR A C 1
ATOM 1012 O O . THR A 1 134 ? 26.620 -6.435 -10.443 1.00 96.56 134 THR A O 1
ATOM 1015 N N . ASN A 1 135 ? 25.171 -5.420 -9.080 1.00 94.94 135 ASN A N 1
ATOM 1016 C CA . ASN A 1 135 ? 25.989 -5.517 -7.869 1.00 94.94 135 ASN A CA 1
ATOM 1017 C C . ASN A 1 135 ? 25.722 -6.810 -7.068 1.00 94.94 135 ASN A C 1
ATOM 1019 O O . ASN A 1 135 ? 26.289 -6.995 -5.993 1.00 94.94 135 ASN A O 1
ATOM 1023 N N . LEU A 1 136 ? 24.847 -7.691 -7.566 1.00 94.31 136 LEU A N 1
ATOM 1024 C CA . LEU A 1 136 ? 24.544 -8.984 -6.955 1.00 94.31 136 LEU A CA 1
ATOM 1025 C C . LEU A 1 136 ? 25.607 -10.039 -7.316 1.00 94.31 136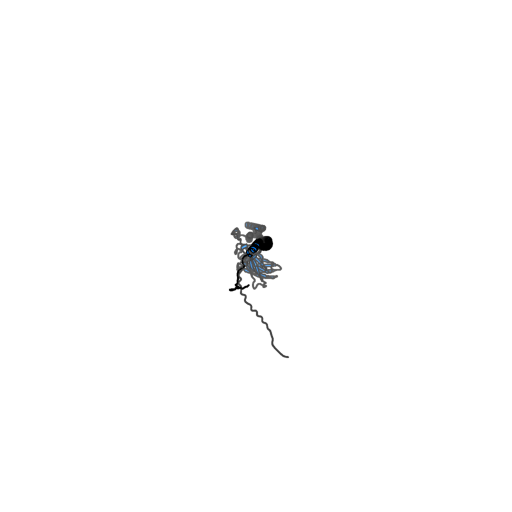 LEU A C 1
ATOM 1027 O O . LEU A 1 136 ? 25.996 -10.182 -8.476 1.00 94.31 136 LEU A O 1
ATOM 1031 N N . GLN A 1 137 ? 26.034 -10.816 -6.315 1.00 91.75 137 GLN A N 1
ATOM 1032 C CA . GLN A 1 137 ? 26.817 -12.046 -6.508 1.00 91.75 137 GLN A CA 1
ATOM 1033 C C . GLN A 1 137 ? 25.910 -13.240 -6.841 1.00 91.75 137 GLN A C 1
ATOM 1035 O O . GLN A 1 137 ? 26.251 -14.055 -7.695 1.00 91.75 137 GLN A O 1
ATOM 1040 N N . SER A 1 138 ? 24.759 -13.331 -6.172 1.00 94.00 138 SER A N 1
ATOM 1041 C CA . SER A 1 138 ? 23.788 -14.408 -6.364 1.00 94.00 138 SER A CA 1
ATOM 1042 C C . SER A 1 138 ? 22.476 -13.838 -6.882 1.00 94.00 138 SER A C 1
ATOM 1044 O O . SER A 1 138 ? 21.964 -12.890 -6.286 1.00 94.00 138 SER A O 1
ATOM 1046 N N . PHE A 1 139 ? 21.941 -14.383 -7.975 1.00 97.12 139 PHE A N 1
ATOM 1047 C CA . PHE A 1 139 ? 20.657 -13.960 -8.549 1.00 97.12 139 PHE A CA 1
ATOM 1048 C C . PHE A 1 139 ? 20.096 -14.968 -9.561 1.00 97.12 139 PHE A C 1
ATOM 1050 O O . PHE A 1 139 ? 20.838 -15.754 -10.153 1.00 97.12 139 PHE A O 1
ATOM 1057 N N . ALA A 1 140 ? 18.783 -14.922 -9.774 1.00 97.44 140 ALA A N 1
ATOM 1058 C CA . ALA A 1 140 ? 18.119 -15.476 -10.953 1.00 97.44 140 ALA A CA 1
ATOM 1059 C C . ALA A 1 140 ? 18.017 -14.401 -12.050 1.00 97.44 140 ALA A C 1
ATOM 1061 O O . ALA A 1 140 ? 18.078 -13.206 -11.748 1.00 97.44 140 ALA A O 1
ATOM 1062 N N . LEU A 1 141 ? 17.834 -14.817 -13.302 1.00 98.25 141 LEU A N 1
ATOM 1063 C CA . LEU A 1 141 ? 17.440 -13.965 -14.421 1.00 98.25 141 LEU A CA 1
ATOM 1064 C C . LEU A 1 141 ? 16.033 -14.339 -14.880 1.00 98.25 141 LEU A C 1
ATOM 1066 O O . LEU A 1 141 ? 15.767 -15.496 -15.202 1.00 98.25 141 LEU A O 1
ATOM 1070 N N . VAL A 1 142 ? 15.163 -13.338 -14.950 1.00 98.25 142 VAL A N 1
ATOM 1071 C CA . VAL A 1 142 ? 13.769 -13.470 -15.385 1.00 98.25 142 VAL A CA 1
ATOM 1072 C C . VAL A 1 142 ? 13.522 -12.474 -16.514 1.00 98.25 142 VAL A C 1
ATOM 1074 O O . VAL A 1 142 ? 14.003 -11.343 -16.454 1.00 98.25 142 VAL A O 1
ATOM 1077 N N . ILE A 1 143 ? 12.796 -12.891 -17.548 1.00 98.06 143 ILE A N 1
ATOM 1078 C CA . ILE A 1 143 ? 12.342 -12.040 -18.649 1.00 98.06 143 ILE A CA 1
ATOM 1079 C C . ILE A 1 143 ? 10.822 -11.965 -18.582 1.00 98.06 143 ILE A C 1
ATOM 1081 O O . ILE A 1 143 ? 10.139 -12.989 -18.672 1.00 98.06 143 ILE A O 1
ATOM 1085 N N . THR A 1 144 ? 10.301 -10.751 -18.455 1.00 96.31 144 THR A N 1
ATOM 1086 C CA . THR A 1 144 ? 8.870 -10.458 -18.550 1.00 96.31 144 THR A CA 1
ATOM 1087 C C . THR A 1 144 ? 8.570 -9.636 -19.790 1.00 96.31 144 THR A C 1
ATOM 1089 O O . THR A 1 144 ? 9.438 -8.945 -20.330 1.00 96.31 144 THR A O 1
ATOM 1092 N N . GLU A 1 145 ? 7.323 -9.709 -20.235 1.00 94.00 145 GLU A N 1
ATOM 1093 C CA . GLU A 1 145 ? 6.724 -8.683 -21.080 1.00 94.00 145 GLU A CA 1
ATOM 1094 C C . GLU A 1 145 ? 6.239 -7.526 -20.188 1.00 94.00 145 GLU A C 1
ATOM 1096 O O . GLU A 1 145 ? 5.694 -7.770 -19.108 1.00 94.00 145 GLU A O 1
ATOM 1101 N N . GLU A 1 146 ? 6.437 -6.275 -20.612 1.00 93.38 146 GLU A N 1
ATOM 1102 C CA . GLU A 1 146 ? 6.123 -5.077 -19.812 1.00 93.38 146 GLU A CA 1
ATOM 1103 C C . GLU A 1 146 ? 5.460 -3.954 -20.640 1.00 93.38 146 GLU A C 1
ATOM 1105 O O . GLU A 1 146 ? 5.647 -3.883 -21.863 1.00 93.38 146 GLU A O 1
ATOM 1110 N N . PRO A 1 147 ? 4.682 -3.053 -20.001 1.00 92.00 147 PRO A N 1
ATOM 1111 C CA . PRO A 1 147 ? 4.057 -1.905 -20.666 1.00 92.00 147 PRO A CA 1
ATOM 1112 C C . PRO A 1 147 ? 5.056 -0.866 -21.192 1.00 92.00 147 PRO A C 1
ATOM 1114 O O . PRO A 1 147 ? 4.743 -0.178 -22.166 1.00 92.00 147 PRO A O 1
ATOM 1117 N N . ASP A 1 148 ? 6.225 -0.765 -20.558 1.00 93.56 148 ASP A N 1
ATOM 1118 C CA . ASP A 1 148 ? 7.346 0.105 -20.907 1.00 93.56 148 ASP A CA 1
ATOM 1119 C C . ASP A 1 148 ? 8.644 -0.384 -20.231 1.00 93.56 148 ASP A C 1
ATOM 1121 O O . ASP A 1 148 ? 8.622 -1.237 -19.340 1.00 93.56 148 ASP A O 1
ATOM 1125 N N . PHE A 1 149 ? 9.791 0.154 -20.648 1.00 96.62 149 PHE A N 1
ATOM 1126 C CA . PHE A 1 149 ? 11.109 -0.243 -20.147 1.00 96.62 149 PHE A CA 1
ATOM 1127 C C . PHE A 1 149 ? 11.440 0.160 -18.696 1.00 96.62 149 PHE A C 1
ATOM 1129 O O . PHE A 1 149 ? 12.429 -0.347 -18.155 1.00 96.62 149 PHE A O 1
ATOM 1136 N N . ALA A 1 150 ? 10.731 1.120 -18.091 1.00 96.38 150 ALA A N 1
ATOM 1137 C CA . ALA A 1 150 ? 11.146 1.770 -16.841 1.00 96.38 150 ALA A CA 1
ATOM 1138 C C . ALA A 1 150 ? 10.460 1.213 -15.588 1.00 96.38 150 ALA A C 1
ATOM 1140 O O . ALA A 1 150 ? 10.822 1.617 -14.479 1.00 96.38 150 ALA A O 1
ATOM 1141 N N . VAL A 1 151 ? 9.518 0.280 -15.757 1.00 93.75 151 VAL A N 1
ATOM 1142 C CA . VAL A 1 151 ? 8.778 -0.361 -14.665 1.00 93.75 151 VAL A CA 1
ATOM 1143 C C . VAL A 1 151 ? 9.667 -0.803 -13.496 1.00 93.75 151 VAL A C 1
ATOM 1145 O O . VAL A 1 151 ? 10.756 -1.365 -13.667 1.00 93.75 151 VAL A O 1
ATOM 1148 N N . ALA A 1 152 ? 9.174 -0.551 -12.281 1.00 90.00 152 ALA A N 1
ATOM 1149 C CA . ALA A 1 152 ? 9.912 -0.767 -11.034 1.00 90.00 152 ALA A CA 1
ATOM 1150 C C . ALA A 1 152 ? 9.820 -2.201 -10.468 1.00 90.00 152 ALA A C 1
ATOM 1152 O O . ALA A 1 152 ? 10.685 -2.602 -9.688 1.00 90.00 152 ALA A O 1
ATOM 1153 N N . GLN A 1 153 ? 8.799 -2.976 -10.850 1.00 91.50 153 GLN A N 1
ATOM 1154 C CA . GLN A 1 153 ? 8.562 -4.358 -10.407 1.00 91.50 153 GLN A CA 1
ATOM 1155 C C . GLN A 1 153 ? 7.943 -5.177 -11.561 1.00 91.50 153 GLN A C 1
ATOM 1157 O O . GLN A 1 153 ? 7.084 -4.635 -12.263 1.00 91.50 153 GLN A O 1
ATOM 1162 N N . PRO A 1 154 ? 8.355 -6.449 -11.764 1.00 95.25 154 PRO A N 1
ATOM 1163 C CA . PRO A 1 154 ? 7.905 -7.282 -12.881 1.00 95.25 154 PRO A CA 1
ATOM 1164 C C . PRO A 1 154 ? 6.397 -7.530 -12.890 1.00 95.25 154 PRO A C 1
ATOM 1166 O O . PRO A 1 154 ? 5.782 -7.717 -11.836 1.00 95.25 154 PRO A O 1
ATOM 1169 N N . SER A 1 155 ? 5.818 -7.623 -14.085 1.00 93.31 155 SER A N 1
ATOM 1170 C CA . SER A 1 155 ? 4.474 -8.155 -14.299 1.00 93.31 155 SER A CA 1
ATOM 1171 C C . SER A 1 155 ? 4.420 -9.685 -14.185 1.00 93.31 155 SER A C 1
ATOM 1173 O O . SER A 1 155 ? 5.434 -10.388 -14.212 1.00 93.31 155 SER A O 1
ATOM 1175 N N . GLU A 1 156 ? 3.209 -10.237 -14.087 1.00 92.31 156 GLU A N 1
ATOM 1176 C CA . GLU A 1 156 ? 2.993 -11.687 -14.091 1.00 92.31 156 GLU A CA 1
ATOM 1177 C C . GLU A 1 156 ? 3.322 -12.379 -15.426 1.00 92.31 156 GLU A C 1
ATOM 1179 O O . GLU A 1 156 ? 3.453 -13.610 -15.445 1.00 92.31 156 GLU A O 1
ATOM 1184 N N . LEU A 1 157 ? 3.504 -11.614 -16.514 1.00 93.06 157 LEU A N 1
ATOM 1185 C CA . LEU A 1 157 ? 3.802 -12.103 -17.865 1.00 93.06 157 LEU A CA 1
ATOM 1186 C C . LEU A 1 157 ? 5.280 -12.500 -18.018 1.00 93.06 157 LEU A C 1
ATOM 1188 O O . LEU A 1 157 ? 6.003 -12.004 -18.880 1.00 93.06 157 LEU A O 1
ATOM 1192 N N . VAL A 1 158 ? 5.735 -13.420 -17.166 1.00 95.62 158 VAL A N 1
ATOM 1193 C CA . VAL A 1 158 ? 7.064 -14.039 -17.243 1.00 95.62 158 VAL A CA 1
ATOM 1194 C C . VAL A 1 158 ? 7.124 -14.943 -18.471 1.00 95.62 158 VAL A C 1
ATOM 1196 O O . VAL A 1 158 ? 6.537 -16.026 -18.466 1.00 95.62 158 VAL A O 1
ATOM 1199 N N . VAL A 1 159 ? 7.840 -14.515 -19.511 1.00 96.19 159 VAL A N 1
ATOM 1200 C CA . VAL A 1 159 ? 7.979 -15.249 -20.781 1.00 96.19 159 VAL A CA 1
ATOM 1201 C C . VAL A 1 159 ? 9.215 -16.147 -20.822 1.00 96.19 159 VAL A C 1
ATOM 1203 O O . VAL A 1 159 ? 9.233 -17.103 -21.593 1.00 96.19 159 VAL A O 1
ATOM 1206 N N . GLY A 1 160 ? 10.219 -15.905 -19.972 1.00 97.06 160 GLY A N 1
ATOM 1207 C CA . GLY A 1 160 ? 11.372 -16.797 -19.832 1.00 97.06 160 GLY A CA 1
ATOM 1208 C C . GLY A 1 160 ? 12.159 -16.616 -18.534 1.00 97.06 160 GLY A C 1
ATOM 1209 O O . GLY A 1 160 ? 12.081 -15.576 -17.884 1.00 97.06 160 GLY A O 1
ATOM 1210 N N . GLU A 1 161 ? 12.938 -17.627 -18.155 1.00 97.00 161 GLU A N 1
ATOM 1211 C CA . GLU A 1 161 ? 13.787 -17.614 -16.953 1.00 97.00 161 GLU A CA 1
ATOM 1212 C C . GLU A 1 161 ? 15.092 -18.409 -17.134 1.00 97.00 161 GLU A C 1
ATOM 1214 O O . GLU A 1 161 ? 15.265 -19.146 -18.114 1.00 97.00 161 GLU A O 1
ATOM 1219 N N . ASN A 1 162 ? 16.042 -18.257 -16.203 1.00 94.94 162 ASN A N 1
ATOM 1220 C CA . ASN A 1 162 ? 17.305 -18.989 -16.254 1.00 94.94 162 ASN A CA 1
ATOM 1221 C C . ASN A 1 162 ? 17.150 -20.477 -15.923 1.00 94.94 162 ASN A C 1
ATOM 1223 O O . ASN A 1 162 ? 16.509 -20.878 -14.956 1.00 94.94 162 ASN A O 1
ATOM 1227 N N . SER A 1 163 ? 17.861 -21.308 -16.679 1.00 90.88 163 SER A N 1
ATOM 1228 C CA . SER A 1 163 ? 17.919 -22.750 -16.488 1.00 90.88 163 SER A CA 1
ATOM 1229 C C . SER A 1 163 ? 19.375 -23.202 -16.382 1.00 90.88 163 SER A C 1
ATOM 1231 O O . SER A 1 163 ? 20.204 -22.913 -17.251 1.00 90.88 163 SER A O 1
ATOM 1233 N N . LEU A 1 164 ? 19.696 -23.917 -15.303 1.00 84.06 164 LEU A N 1
ATOM 1234 C CA . LEU A 1 164 ? 20.999 -24.555 -15.133 1.00 84.06 164 LEU A CA 1
ATOM 1235 C C . LEU A 1 164 ? 21.088 -25.801 -16.021 1.00 84.06 164 LEU A C 1
ATOM 1237 O O . LEU A 1 164 ? 20.157 -26.608 -16.081 1.00 84.06 164 LEU A O 1
ATOM 1241 N N . ARG A 1 165 ? 22.228 -25.987 -16.695 1.00 69.62 165 ARG A N 1
ATOM 1242 C CA . ARG A 1 165 ? 22.551 -27.263 -17.341 1.00 69.62 165 ARG A CA 1
ATOM 1243 C C . ARG A 1 165 ? 23.174 -28.202 -16.307 1.00 69.62 165 ARG A C 1
ATOM 1245 O O . ARG A 1 165 ? 23.988 -27.741 -15.509 1.00 69.62 165 ARG A O 1
ATOM 1252 N N . PRO A 1 166 ? 22.963 -29.528 -16.414 1.00 63.97 166 PRO A N 1
ATOM 1253 C CA . PRO A 1 166 ? 23.791 -30.514 -15.710 1.00 63.97 166 PRO A CA 1
ATOM 1254 C C . PRO A 1 166 ? 25.297 -30.351 -15.994 1.00 63.97 166 PRO A C 1
ATOM 1256 O O . PRO A 1 166 ? 26.129 -30.779 -15.203 1.00 63.97 166 PRO A O 1
ATOM 1259 N N . THR A 1 167 ? 25.640 -29.712 -17.119 1.00 58.69 167 THR A N 1
ATOM 1260 C CA . THR A 1 167 ? 27.001 -29.392 -17.567 1.00 58.69 167 THR A CA 1
ATOM 1261 C C . THR A 1 167 ? 27.366 -27.905 -17.415 1.00 58.69 167 THR A C 1
ATOM 1263 O O . THR A 1 167 ? 28.260 -27.437 -18.116 1.00 58.69 167 THR A O 1
ATOM 1266 N N . THR A 1 168 ? 26.672 -27.121 -16.577 1.00 65.81 168 THR A N 1
ATOM 1267 C CA . THR A 1 168 ? 27.114 -25.749 -16.271 1.00 65.81 168 THR A CA 1
ATOM 1268 C C . THR A 1 168 ? 28.432 -25.817 -15.494 1.00 65.81 168 THR A C 1
ATOM 1270 O O . THR A 1 168 ? 28.499 -26.376 -14.397 1.00 65.81 168 THR A O 1
ATOM 1273 N N . GLU A 1 169 ? 29.493 -25.267 -16.086 1.00 57.88 169 GLU A N 1
ATOM 1274 C CA . GLU A 1 169 ? 30.837 -25.259 -15.505 1.00 57.88 169 GLU A CA 1
ATOM 1275 C C . GLU A 1 169 ? 30.838 -24.618 -14.107 1.00 57.88 169 GLU A C 1
ATOM 1277 O O . GLU A 1 169 ? 30.117 -23.656 -13.840 1.00 57.88 169 GLU A O 1
ATOM 1282 N N . GLY A 1 170 ? 31.626 -25.197 -13.198 1.00 57.59 170 GLY A N 1
ATOM 1283 C CA . GLY A 1 170 ? 31.721 -24.768 -11.800 1.00 57.59 170 GLY A CA 1
ATOM 1284 C C . GLY A 1 170 ? 30.665 -25.344 -10.845 1.00 57.59 170 GLY A C 1
ATOM 1285 O O . GLY A 1 170 ? 30.893 -25.252 -9.637 1.00 57.59 170 GLY A O 1
ATOM 1286 N N . GLN A 1 171 ? 29.576 -25.955 -11.351 1.00 63.06 171 GLN A N 1
ATOM 1287 C CA . GLN A 1 171 ? 28.417 -26.436 -10.565 1.00 63.06 171 GLN A CA 1
ATOM 1288 C C . GLN A 1 171 ? 27.978 -25.393 -9.515 1.00 63.06 171 GLN A C 1
ATOM 1290 O O . GLN A 1 171 ? 28.219 -25.575 -8.316 1.00 63.06 171 GLN A O 1
ATOM 1295 N N . PRO A 1 172 ? 27.437 -24.241 -9.957 1.00 69.25 172 PRO A N 1
ATOM 1296 C CA . PRO A 1 172 ? 27.166 -23.121 -9.070 1.00 69.25 172 PRO A CA 1
ATOM 1297 C C . PRO A 1 172 ? 26.070 -23.471 -8.061 1.00 69.25 172 PRO A C 1
ATOM 1299 O O . PRO A 1 172 ? 25.055 -24.074 -8.403 1.00 69.25 172 PRO A O 1
ATOM 1302 N N . GLU A 1 173 ? 26.275 -23.059 -6.811 1.00 82.31 173 GLU A N 1
ATOM 1303 C CA . GLU A 1 173 ? 25.281 -23.214 -5.748 1.00 82.31 173 GLU A CA 1
ATOM 1304 C C . GLU A 1 173 ? 24.002 -22.464 -6.133 1.00 82.31 173 GLU A C 1
ATOM 1306 O O . GLU A 1 173 ? 24.060 -21.328 -6.609 1.00 82.31 173 GLU A O 1
ATOM 1311 N N . SER A 1 174 ? 22.844 -23.085 -5.924 1.00 87.88 174 SER A N 1
ATOM 1312 C CA . SER A 1 174 ? 21.562 -22.515 -6.333 1.00 87.88 174 SER A CA 1
ATOM 1313 C C . SER A 1 174 ? 20.479 -22.703 -5.284 1.00 87.88 174 SER A C 1
ATOM 1315 O O . SER A 1 174 ? 20.467 -23.705 -4.570 1.00 87.88 174 SER A O 1
ATOM 1317 N N . VAL A 1 175 ? 19.540 -21.760 -5.229 1.00 91.81 175 VAL A N 1
ATOM 1318 C CA . VAL A 1 175 ? 18.410 -21.768 -4.296 1.00 91.81 175 VAL A CA 1
ATOM 1319 C C . VAL A 1 175 ? 17.124 -21.371 -5.017 1.00 91.81 175 VAL A C 1
ATOM 1321 O O . VAL A 1 175 ? 17.099 -20.402 -5.776 1.00 91.81 175 VAL A O 1
ATOM 1324 N N . THR A 1 176 ? 16.046 -22.117 -4.778 1.00 93.94 176 THR A N 1
ATOM 1325 C CA . THR A 1 176 ? 14.703 -21.723 -5.220 1.00 93.94 176 THR A CA 1
ATOM 1326 C C . THR A 1 176 ? 14.236 -20.541 -4.379 1.00 93.94 176 THR A C 1
ATOM 1328 O O . THR A 1 176 ? 14.178 -20.643 -3.155 1.00 93.94 176 THR A O 1
ATOM 1331 N N . VAL A 1 177 ? 13.896 -19.428 -5.024 1.00 94.25 177 VAL A N 1
ATOM 1332 C CA . VAL A 1 177 ? 13.461 -18.193 -4.362 1.00 94.25 177 VAL A CA 1
ATOM 1333 C C . VAL A 1 177 ? 12.029 -17.837 -4.755 1.00 94.25 177 VAL A C 1
ATOM 1335 O O . VAL A 1 177 ? 11.661 -17.981 -5.920 1.00 94.25 177 VAL A O 1
ATOM 1338 N N . ARG A 1 178 ? 11.228 -17.367 -3.788 1.00 95.81 178 ARG A N 1
ATOM 1339 C CA . ARG A 1 178 ? 9.905 -16.753 -4.003 1.00 95.81 178 ARG A CA 1
ATOM 1340 C C . ARG A 1 178 ? 10.091 -15.253 -4.244 1.00 95.81 178 ARG A C 1
ATOM 1342 O O . ARG A 1 178 ? 10.794 -14.606 -3.475 1.00 95.81 178 ARG A O 1
ATOM 1349 N N . TYR A 1 179 ? 9.463 -14.718 -5.283 1.00 95.38 179 TYR A N 1
ATOM 1350 C CA . TYR A 1 179 ? 9.427 -13.291 -5.608 1.00 95.38 179 TYR A CA 1
ATOM 1351 C C . TYR A 1 179 ? 8.002 -12.863 -5.969 1.00 95.38 179 TYR A C 1
ATOM 1353 O O . TYR A 1 179 ? 7.139 -13.705 -6.228 1.00 95.38 179 TYR A O 1
ATOM 1361 N N . GLU A 1 180 ? 7.749 -11.557 -5.952 1.00 93.69 180 GLU A N 1
ATOM 1362 C CA . GLU A 1 180 ? 6.410 -10.988 -6.117 1.00 93.69 180 GLU A CA 1
ATOM 1363 C C . GLU A 1 180 ? 6.288 -10.238 -7.445 1.00 93.69 180 GLU A C 1
ATOM 1365 O O . GLU A 1 180 ? 7.103 -9.364 -7.753 1.00 93.69 180 GLU A O 1
ATOM 1370 N N . VAL A 1 181 ? 5.246 -10.556 -8.214 1.00 93.44 181 VAL A N 1
ATOM 1371 C CA . VAL A 1 181 ? 4.937 -9.924 -9.504 1.00 93.44 181 VAL A CA 1
ATOM 1372 C C . VAL A 1 181 ? 3.593 -9.198 -9.456 1.00 93.44 181 VAL A C 1
ATOM 1374 O O . VAL A 1 181 ? 2.670 -9.606 -8.743 1.00 93.44 181 VAL A O 1
ATOM 1377 N N . PHE A 1 182 ? 3.475 -8.126 -10.235 1.00 89.88 182 PHE A N 1
ATOM 1378 C CA . PHE A 1 182 ? 2.230 -7.384 -10.396 1.00 89.88 182 PHE A CA 1
ATOM 1379 C C . PHE A 1 182 ? 1.251 -8.115 -11.333 1.00 89.88 182 PHE A C 1
ATOM 1381 O O . PHE A 1 182 ? 1.650 -8.517 -12.431 1.00 89.88 182 PHE A O 1
ATOM 1388 N N . PRO A 1 183 ? -0.037 -8.251 -10.963 1.00 87.50 183 PRO A N 1
ATOM 1389 C CA . PRO A 1 183 ? -1.043 -8.810 -11.856 1.00 87.50 183 PRO A CA 1
ATOM 1390 C C . PRO A 1 183 ? -1.338 -7.856 -13.024 1.00 87.50 183 PRO A C 1
ATOM 1392 O O . PRO A 1 183 ? -1.358 -6.633 -12.870 1.00 87.50 183 PRO A O 1
ATOM 1395 N N . ARG A 1 184 ? -1.642 -8.421 -14.195 1.00 83.31 184 ARG A N 1
ATOM 1396 C CA . ARG A 1 184 ? -1.945 -7.724 -15.460 1.00 83.31 184 ARG A CA 1
ATOM 1397 C C . ARG A 1 184 ? -3.057 -6.675 -15.327 1.00 83.31 184 ARG A C 1
ATOM 1399 O O . ARG A 1 184 ? -3.066 -5.673 -16.043 1.00 83.31 184 ARG A O 1
ATOM 1406 N N . SER A 1 185 ? -3.966 -6.873 -14.375 1.00 79.62 185 SER A N 1
ATOM 1407 C CA . SER A 1 185 ? -5.093 -5.987 -14.061 1.00 79.62 185 SER A CA 1
ATOM 1408 C C . SER A 1 185 ? -4.720 -4.596 -13.527 1.00 79.62 185 SER A C 1
ATOM 1410 O O . SER A 1 185 ? -5.615 -3.752 -13.462 1.00 79.62 185 SER A O 1
ATOM 1412 N N . ILE A 1 186 ? -3.453 -4.329 -13.167 1.00 78.00 186 ILE A N 1
ATOM 1413 C CA . ILE A 1 186 ? -2.999 -2.964 -12.816 1.00 78.00 186 ILE A CA 1
ATOM 1414 C C . ILE A 1 186 ? -2.521 -2.150 -14.028 1.00 78.00 186 ILE A C 1
ATOM 1416 O O . ILE A 1 186 ? -2.398 -0.933 -13.938 1.00 78.00 186 ILE A O 1
ATOM 1420 N N . TYR A 1 187 ? -2.215 -2.813 -15.148 1.00 75.69 187 TYR A N 1
ATOM 1421 C CA . TYR A 1 187 ? -1.637 -2.183 -16.339 1.00 75.69 187 TYR A CA 1
ATOM 1422 C C . TYR A 1 187 ? -2.661 -2.013 -17.470 1.00 75.69 187 TYR A C 1
ATOM 1424 O O . TYR A 1 187 ? -2.597 -1.048 -18.239 1.00 75.69 187 TYR A O 1
ATOM 1432 N N . VAL A 1 188 ? -3.643 -2.913 -17.554 1.00 68.38 188 VAL A N 1
ATOM 1433 C CA . VAL A 1 188 ? -4.800 -2.797 -18.453 1.00 68.38 188 VAL A CA 1
ATOM 1434 C C . VAL A 1 188 ? -5.838 -1.867 -17.819 1.00 68.38 188 VAL A C 1
ATOM 1436 O O . VAL A 1 188 ? -6.327 -2.152 -16.727 1.00 68.38 188 VAL A O 1
ATOM 1439 N N . SER A 1 189 ? -6.195 -0.764 -18.491 1.00 60.81 189 SER A N 1
ATOM 1440 C CA . SER A 1 189 ? -7.225 0.152 -17.974 1.00 60.81 189 SER A CA 1
ATOM 1441 C C . SER A 1 189 ? -8.575 -0.562 -17.879 1.00 60.81 189 SER A C 1
ATOM 1443 O O . SER A 1 189 ? -9.027 -1.197 -18.833 1.00 60.81 189 SER A O 1
ATOM 1445 N N . GLN A 1 190 ? -9.224 -0.445 -16.721 1.00 52.59 190 GLN A N 1
ATOM 1446 C CA . GLN A 1 190 ? -10.535 -1.048 -16.451 1.00 52.59 190 GLN A CA 1
ATOM 1447 C C . GLN A 1 190 ? -11.691 -0.189 -17.000 1.00 52.59 190 GLN A C 1
ATOM 1449 O O . GLN A 1 190 ? -12.846 -0.617 -17.000 1.00 52.59 190 GLN A O 1
ATOM 1454 N N . VAL A 1 191 ? -11.391 1.022 -17.482 1.00 42.28 191 VAL A N 1
ATOM 1455 C CA . VAL A 1 191 ? -12.358 1.931 -18.103 1.00 42.28 191 VAL A CA 1
ATOM 1456 C C . VAL A 1 191 ? -12.598 1.506 -19.554 1.00 42.28 191 VAL A C 1
ATOM 1458 O O . VAL A 1 191 ? -11.661 1.337 -20.333 1.00 42.28 191 VAL A O 1
ATOM 1461 N N . ALA A 1 192 ? -13.869 1.336 -19.929 1.00 40.50 192 ALA A N 1
ATOM 1462 C CA . ALA A 1 192 ? -14.257 0.917 -21.276 1.00 40.50 192 ALA A CA 1
ATOM 1463 C C . ALA A 1 192 ? -13.748 1.885 -22.365 1.00 40.50 192 ALA A C 1
ATOM 1465 O O . ALA A 1 192 ? -13.688 3.092 -22.142 1.00 40.50 192 ALA A O 1
ATOM 1466 N N . ALA A 1 193 ? -13.418 1.327 -23.538 1.00 42.78 193 ALA A N 1
ATOM 1467 C CA . ALA A 1 193 ? -12.709 1.949 -24.665 1.00 42.78 193 ALA A CA 1
ATOM 1468 C C . ALA A 1 193 ? -12.931 3.469 -24.848 1.00 42.78 193 ALA A C 1
ATOM 1470 O O . ALA A 1 193 ? -13.833 3.924 -25.551 1.00 42.78 193 ALA A O 1
ATOM 1471 N N . GLY A 1 194 ? -12.036 4.249 -24.239 1.00 44.91 194 GLY A N 1
ATOM 1472 C CA . GLY A 1 194 ? -11.875 5.691 -24.410 1.00 44.91 194 GLY A CA 1
ATOM 1473 C C . GLY A 1 194 ? -10.387 6.025 -24.580 1.00 44.91 194 GLY A C 1
ATOM 1474 O O . GLY A 1 194 ? -9.556 5.292 -24.054 1.00 44.91 194 GLY A O 1
ATOM 1475 N N . PRO A 1 195 ? -10.066 7.127 -25.288 1.00 44.25 195 PRO A N 1
ATOM 1476 C CA . PRO A 1 195 ? -8.869 7.479 -26.085 1.00 44.25 195 PRO A CA 1
ATOM 1477 C C . PRO A 1 195 ? -7.753 6.479 -26.488 1.00 44.25 195 PRO A C 1
ATOM 1479 O O . PRO A 1 195 ? -7.098 6.723 -27.504 1.00 44.25 195 PRO A O 1
ATOM 1482 N N . SER A 1 196 ? -7.523 5.381 -25.769 1.00 47.06 196 SER A N 1
ATOM 1483 C CA . SER A 1 196 ? -6.505 4.340 -25.981 1.00 47.06 196 SER A CA 1
ATOM 1484 C C . SER A 1 196 ? -6.422 3.809 -27.415 1.00 47.06 196 SER A C 1
ATOM 1486 O O . SER A 1 196 ? -5.316 3.610 -27.922 1.00 47.06 196 SER A O 1
ATOM 1488 N N . GLU A 1 197 ? -7.560 3.662 -28.100 1.00 45.78 197 GLU A N 1
ATOM 1489 C CA . GLU A 1 197 ? -7.636 3.197 -29.492 1.00 45.78 197 GLU A CA 1
ATOM 1490 C C . GLU A 1 197 ? -6.771 4.024 -30.459 1.00 45.78 197 GLU A C 1
ATOM 1492 O O . GLU A 1 197 ? -6.259 3.483 -31.439 1.00 45.78 197 GLU A O 1
ATOM 1497 N N . ARG A 1 198 ? -6.554 5.322 -30.196 1.00 45.75 198 ARG A N 1
ATOM 1498 C CA . ARG A 1 198 ? -5.682 6.156 -31.044 1.00 45.75 198 ARG A CA 1
ATOM 1499 C C . ARG A 1 198 ? -4.200 5.853 -30.852 1.00 45.75 198 ARG A C 1
ATOM 1501 O O . ARG A 1 198 ? -3.447 5.920 -31.817 1.00 45.75 198 ARG A O 1
ATOM 1508 N N . TYR A 1 199 ? -3.785 5.506 -29.636 1.00 49.28 199 TYR A N 1
ATOM 1509 C CA . TYR A 1 199 ? -2.385 5.217 -29.323 1.00 49.28 199 TYR A CA 1
ATOM 1510 C C . TYR A 1 199 ? -1.982 3.796 -29.738 1.00 49.28 199 TYR A C 1
ATOM 1512 O O . TYR A 1 199 ? -0.862 3.591 -30.195 1.00 49.28 199 TYR A O 1
ATOM 1520 N N . GLN A 1 200 ? -2.901 2.829 -29.641 1.00 53.78 200 GLN A N 1
ATOM 1521 C CA . GLN A 1 200 ? -2.652 1.432 -30.022 1.00 53.78 200 GLN A CA 1
ATOM 1522 C C . GLN A 1 200 ? -2.489 1.233 -31.541 1.00 53.78 200 GLN A C 1
ATOM 1524 O O . GLN A 1 200 ? -1.739 0.353 -31.965 1.00 53.78 200 GLN A O 1
ATOM 1529 N N . ASN A 1 201 ? -3.160 2.055 -32.359 1.00 56.28 201 ASN A N 1
ATOM 1530 C CA . ASN A 1 201 ? -3.211 1.903 -33.820 1.00 56.28 201 ASN A CA 1
ATOM 1531 C C . ASN A 1 201 ? -2.176 2.740 -34.604 1.00 56.28 201 ASN A C 1
ATOM 1533 O O . ASN A 1 201 ? -2.091 2.614 -35.826 1.00 56.28 201 ASN A O 1
ATOM 1537 N N . ASP A 1 202 ? -1.364 3.571 -33.941 1.00 69.38 202 ASP A N 1
ATOM 1538 C CA . ASP A 1 202 ? -0.294 4.349 -34.585 1.00 69.38 202 ASP A CA 1
ATOM 1539 C C . ASP A 1 202 ? 0.946 3.473 -34.849 1.00 69.38 202 ASP A C 1
ATOM 1541 O O . ASP A 1 202 ? 1.968 3.545 -34.166 1.00 69.38 202 ASP A O 1
ATOM 1545 N N . LEU A 1 203 ? 0.836 2.596 -35.852 1.00 68.12 203 LEU A N 1
ATOM 1546 C CA . LEU A 1 203 ? 1.883 1.645 -36.250 1.00 68.12 203 LEU A CA 1
ATOM 1547 C C . LEU A 1 203 ? 3.156 2.304 -36.820 1.00 68.12 203 LEU A C 1
ATOM 1549 O O . LEU A 1 203 ? 4.138 1.599 -37.049 1.00 68.12 203 LEU A O 1
ATOM 1553 N N . ALA A 1 204 ? 3.144 3.620 -37.061 1.00 83.56 204 ALA A N 1
ATOM 1554 C CA . ALA A 1 204 ? 4.287 4.380 -37.569 1.00 83.56 204 ALA A CA 1
ATOM 1555 C C . ALA A 1 204 ? 5.130 5.037 -36.456 1.00 83.56 204 ALA A C 1
ATOM 1557 O O . ALA A 1 204 ? 6.275 5.420 -36.710 1.00 83.56 204 ALA A O 1
ATOM 1558 N N . ALA A 1 205 ? 4.603 5.146 -35.231 1.00 89.06 205 ALA A N 1
ATOM 1559 C CA . ALA A 1 205 ? 5.315 5.762 -34.117 1.00 89.06 205 ALA A CA 1
ATOM 1560 C C . ALA A 1 205 ? 6.528 4.923 -33.652 1.00 89.06 205 ALA A C 1
ATOM 1562 O O . ALA A 1 205 ? 6.442 3.691 -33.585 1.00 89.06 205 ALA A O 1
ATOM 1563 N N . PRO A 1 206 ? 7.654 5.562 -33.269 1.00 92.69 206 PRO A N 1
ATOM 1564 C CA . PRO A 1 206 ? 8.767 4.881 -32.607 1.00 92.69 206 PRO A CA 1
ATOM 1565 C C . PRO A 1 206 ? 8.344 4.212 -31.289 1.00 92.69 206 PRO A C 1
ATOM 1567 O O . PRO A 1 206 ? 7.469 4.725 -30.591 1.00 92.69 206 PRO A O 1
ATOM 1570 N N . LEU A 1 207 ? 9.011 3.110 -30.918 1.00 91.12 207 LEU A N 1
ATOM 1571 C CA . LEU A 1 207 ? 8.709 2.352 -29.695 1.00 91.12 207 LEU A CA 1
ATOM 1572 C C . LEU A 1 207 ? 8.714 3.243 -28.446 1.00 91.12 207 LEU A C 1
ATOM 1574 O O . LEU A 1 207 ? 7.716 3.256 -27.735 1.00 91.12 207 LEU A O 1
ATOM 1578 N N . ASP A 1 208 ? 9.755 4.062 -28.258 1.00 94.94 208 ASP A N 1
ATOM 1579 C CA . ASP A 1 208 ? 9.884 4.945 -27.091 1.00 94.94 208 ASP A CA 1
ATOM 1580 C C . ASP A 1 208 ? 8.663 5.873 -26.919 1.00 94.94 208 ASP A C 1
ATOM 1582 O O . ASP A 1 208 ? 8.248 6.172 -25.801 1.00 94.94 208 ASP A O 1
ATOM 1586 N N . LEU A 1 209 ? 8.059 6.330 -28.028 1.00 94.88 209 LEU A N 1
ATOM 1587 C CA . LEU A 1 209 ? 6.870 7.189 -28.007 1.00 94.88 209 LEU A CA 1
ATOM 1588 C C . LEU A 1 209 ? 5.602 6.401 -27.654 1.00 94.88 209 LEU A C 1
ATOM 1590 O O . LEU A 1 209 ? 4.751 6.913 -26.930 1.00 94.88 209 LEU A O 1
ATOM 1594 N N . LEU A 1 210 ? 5.472 5.160 -28.134 1.00 91.00 210 LEU A N 1
ATOM 1595 C CA . LEU A 1 210 ? 4.379 4.269 -27.736 1.00 91.00 210 LEU A CA 1
ATOM 1596 C C . LEU A 1 210 ? 4.459 3.936 -26.239 1.00 91.00 210 LEU A C 1
ATOM 1598 O O . LEU A 1 210 ? 3.438 3.998 -25.556 1.00 91.00 210 LEU A O 1
ATOM 1602 N N . GLU A 1 211 ? 5.661 3.682 -25.719 1.00 93.12 211 GLU A N 1
ATOM 1603 C CA . GLU A 1 211 ? 5.913 3.522 -24.283 1.00 93.12 211 GLU A CA 1
ATOM 1604 C C . GLU A 1 211 ? 5.552 4.792 -23.503 1.00 93.12 211 GLU A C 1
ATOM 1606 O O . GLU A 1 211 ? 4.808 4.713 -22.531 1.00 93.12 211 GLU A O 1
ATOM 1611 N N . ALA A 1 212 ? 5.975 5.980 -23.954 1.00 95.69 212 ALA A N 1
ATOM 1612 C CA . ALA A 1 212 ? 5.646 7.247 -23.290 1.00 95.69 212 ALA A CA 1
ATOM 1613 C C . ALA A 1 212 ? 4.133 7.516 -23.223 1.00 95.69 212 ALA A C 1
ATOM 1615 O O . ALA A 1 212 ? 3.618 7.947 -22.188 1.00 95.69 212 ALA A O 1
ATOM 1616 N N . ARG A 1 213 ? 3.403 7.218 -24.307 1.00 92.81 213 ARG A N 1
ATOM 1617 C CA . ARG A 1 213 ? 1.931 7.274 -24.352 1.00 92.81 213 ARG A CA 1
ATOM 1618 C C . ARG A 1 213 ? 1.301 6.303 -23.349 1.00 92.81 213 ARG A C 1
ATOM 1620 O O . ARG A 1 213 ? 0.308 6.643 -22.706 1.00 92.81 213 ARG A O 1
ATOM 1627 N N . ASN A 1 214 ? 1.870 5.105 -23.214 1.00 90.56 214 ASN A N 1
ATOM 1628 C CA . ASN A 1 214 ? 1.362 4.050 -22.343 1.00 90.56 214 ASN A CA 1
ATOM 1629 C C . ASN A 1 214 ? 1.642 4.332 -20.859 1.00 90.56 214 ASN A C 1
ATOM 1631 O O . ASN A 1 214 ? 0.717 4.290 -20.054 1.00 90.56 214 ASN A O 1
ATOM 1635 N N . ALA A 1 215 ? 2.870 4.708 -20.502 1.00 93.50 215 ALA A N 1
ATOM 1636 C CA . ALA A 1 215 ? 3.267 5.007 -19.128 1.00 93.50 215 ALA A CA 1
ATOM 1637 C C . ALA A 1 215 ? 2.474 6.195 -18.547 1.00 93.50 215 ALA A C 1
ATOM 1639 O O . ALA A 1 215 ? 1.942 6.107 -17.442 1.00 93.50 215 ALA A O 1
ATOM 1640 N N . VAL A 1 216 ? 2.282 7.280 -19.316 1.00 94.94 216 VAL A N 1
ATOM 1641 C CA . VAL A 1 216 ? 1.452 8.428 -18.884 1.00 94.94 216 VAL A CA 1
ATOM 1642 C C . VAL A 1 216 ? -0.025 8.041 -18.707 1.00 94.94 216 VAL A C 1
ATOM 1644 O O . VAL A 1 216 ? -0.686 8.557 -17.805 1.00 94.94 216 VAL A O 1
ATOM 1647 N N . ARG A 1 217 ? -0.554 7.107 -19.515 1.00 91.12 217 ARG A N 1
ATOM 1648 C CA . ARG A 1 217 ? -1.887 6.521 -19.282 1.00 91.12 217 ARG A CA 1
ATOM 1649 C C . ARG A 1 217 ? -1.911 5.741 -17.964 1.00 91.12 217 ARG A C 1
ATOM 1651 O O . ARG A 1 217 ? -2.778 6.007 -17.142 1.00 91.12 217 ARG A O 1
ATOM 1658 N N . ILE A 1 218 ? -0.972 4.819 -17.754 1.00 88.88 218 ILE A N 1
ATOM 1659 C CA . ILE A 1 218 ? -0.940 3.942 -16.572 1.00 88.88 218 ILE A CA 1
ATOM 1660 C C . ILE A 1 218 ? -0.769 4.763 -15.284 1.00 88.88 218 ILE A C 1
ATOM 1662 O O . ILE A 1 218 ? -1.425 4.475 -14.289 1.00 88.88 218 ILE A O 1
ATOM 1666 N N . ALA A 1 219 ? 0.032 5.832 -15.303 1.00 93.06 219 ALA A N 1
ATOM 1667 C CA . ALA A 1 219 ? 0.149 6.754 -14.174 1.00 93.06 219 ALA A CA 1
ATOM 1668 C C . ALA A 1 219 ? -1.199 7.417 -13.812 1.00 93.06 219 ALA A C 1
ATOM 1670 O O . ALA A 1 219 ? -1.534 7.513 -12.633 1.00 93.06 219 ALA A O 1
ATOM 1671 N N . ARG A 1 220 ? -2.003 7.827 -14.807 1.00 92.81 220 ARG A N 1
ATOM 1672 C CA . ARG A 1 220 ? -3.366 8.360 -14.593 1.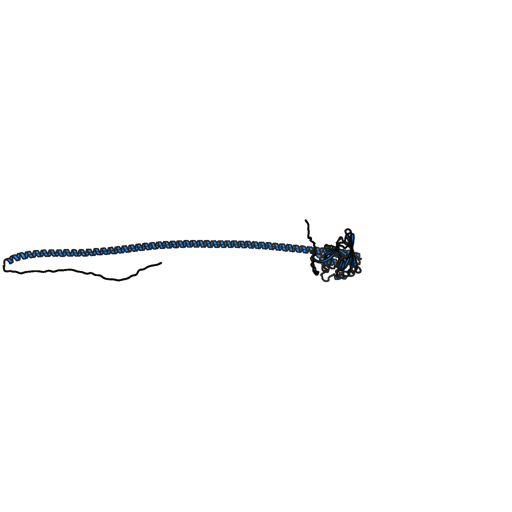00 92.81 220 ARG A CA 1
ATOM 1673 C C . ARG A 1 220 ? -4.352 7.287 -14.123 1.00 92.81 220 ARG A C 1
ATOM 1675 O O . ARG A 1 220 ? -5.113 7.542 -13.197 1.00 92.81 220 ARG A O 1
ATOM 1682 N N . ASP A 1 221 ? -4.324 6.096 -14.727 1.00 87.75 221 ASP A N 1
ATOM 1683 C CA . ASP A 1 221 ? -5.140 4.950 -14.286 1.00 87.75 221 ASP A CA 1
ATOM 1684 C C . ASP A 1 221 ? -4.828 4.583 -12.815 1.00 87.75 221 ASP A C 1
ATOM 1686 O O . ASP A 1 221 ? -5.723 4.176 -12.082 1.00 87.75 221 ASP A O 1
ATOM 1690 N N . ALA A 1 222 ? -3.585 4.800 -12.367 1.00 88.94 222 ALA A N 1
ATOM 1691 C CA . ALA A 1 222 ? -3.118 4.652 -10.986 1.00 88.94 222 ALA A CA 1
ATOM 1692 C C . ALA A 1 222 ? -3.214 5.946 -10.139 1.00 88.94 222 ALA A C 1
ATOM 1694 O O . ALA A 1 222 ? -2.426 6.134 -9.211 1.00 88.94 222 ALA A O 1
ATOM 1695 N N . HIS A 1 223 ? -4.138 6.857 -10.462 1.00 92.44 223 HIS A N 1
ATOM 1696 C CA . HIS A 1 223 ? -4.496 8.050 -9.670 1.00 92.44 223 HIS A CA 1
ATOM 1697 C C . HIS A 1 223 ? -3.359 9.060 -9.395 1.00 92.44 223 HIS A C 1
ATOM 1699 O O . HIS A 1 223 ? -3.409 9.834 -8.431 1.00 92.44 223 HIS A O 1
ATOM 1705 N N . ALA A 1 224 ? -2.329 9.107 -10.249 1.00 96.00 224 ALA A N 1
ATOM 1706 C CA . ALA A 1 224 ? -1.228 10.064 -10.107 1.00 96.00 224 ALA A CA 1
ATOM 1707 C C . ALA A 1 224 ? -1.653 11.534 -10.302 1.00 96.00 224 ALA A C 1
ATOM 1709 O O . ALA A 1 224 ? -0.904 12.432 -9.931 1.00 96.00 224 ALA A O 1
ATOM 1710 N N . ASP A 1 225 ? -2.843 11.801 -10.838 1.00 96.31 225 ASP A N 1
ATOM 1711 C CA . ASP A 1 225 ? -3.472 13.124 -10.865 1.00 96.31 225 ASP A CA 1
ATOM 1712 C C . ASP A 1 225 ? -3.941 13.583 -9.472 1.00 96.31 225 ASP A C 1
ATOM 1714 O O . ASP A 1 225 ? -3.845 14.766 -9.151 1.00 96.31 225 ASP A O 1
ATOM 1718 N N . GLN A 1 226 ? -4.376 12.651 -8.619 1.00 95.94 226 GLN A N 1
ATOM 1719 C CA . GLN A 1 226 ? -4.734 12.919 -7.226 1.00 95.94 226 GLN A CA 1
ATOM 1720 C C . GLN A 1 226 ? -3.501 12.949 -6.310 1.00 95.94 226 GLN A C 1
ATOM 1722 O O . GLN A 1 226 ? -3.362 13.852 -5.485 1.00 95.94 226 GLN A O 1
ATOM 1727 N N . TYR A 1 227 ? -2.606 11.965 -6.438 1.00 95.94 227 TYR A N 1
ATOM 1728 C CA . TYR A 1 227 ? -1.544 11.720 -5.452 1.00 95.94 227 TYR A CA 1
ATOM 1729 C C . TYR A 1 227 ? -0.137 12.181 -5.869 1.00 95.94 227 TYR A C 1
ATOM 1731 O O . TYR A 1 227 ? 0.720 12.370 -5.005 1.00 95.94 227 TYR A O 1
ATOM 1739 N N . ALA A 1 228 ? 0.123 12.389 -7.163 1.00 97.69 228 ALA A N 1
ATOM 1740 C CA . ALA A 1 228 ? 1.421 12.836 -7.683 1.00 97.69 228 ALA A CA 1
ATOM 1741 C C . ALA A 1 228 ? 1.322 13.917 -8.797 1.00 97.69 228 ALA A C 1
ATOM 1743 O O . ALA A 1 228 ? 2.119 13.875 -9.745 1.00 97.69 228 ALA A O 1
ATOM 1744 N N . PRO A 1 229 ? 0.396 14.904 -8.719 1.00 98.19 229 PRO A N 1
ATOM 1745 C CA . PRO A 1 229 ? 0.008 15.747 -9.859 1.00 98.19 229 PRO A CA 1
ATOM 1746 C C . PRO A 1 229 ? 1.174 16.488 -10.512 1.00 98.19 229 PRO A C 1
ATOM 1748 O O . PRO A 1 229 ? 1.281 16.532 -11.734 1.00 98.19 229 PRO A O 1
ATOM 1751 N N . GLU A 1 230 ? 2.095 17.034 -9.716 1.00 98.31 230 GLU A N 1
ATOM 1752 C CA . GLU A 1 230 ? 3.259 17.758 -10.237 1.00 98.31 230 GLU A CA 1
ATOM 1753 C C . GLU A 1 230 ? 4.283 16.854 -10.935 1.00 98.31 230 GLU A C 1
ATOM 1755 O O . GLU A 1 230 ? 5.038 17.334 -11.777 1.00 98.31 230 GLU A O 1
ATOM 1760 N N . ILE A 1 231 ? 4.315 15.555 -10.625 1.00 98.50 231 ILE A N 1
ATOM 1761 C CA . ILE A 1 231 ? 5.170 14.581 -11.313 1.00 98.50 231 ILE A CA 1
ATOM 1762 C C . ILE A 1 231 ? 4.498 14.161 -12.626 1.00 98.50 231 ILE A C 1
ATOM 1764 O O . ILE A 1 231 ? 5.114 14.257 -13.689 1.00 98.50 231 ILE A O 1
ATOM 1768 N N . LEU A 1 232 ? 3.206 13.815 -12.580 1.00 98.56 232 LEU A N 1
ATOM 1769 C CA . LEU A 1 232 ? 2.416 13.496 -13.772 1.00 98.56 232 LEU A CA 1
ATOM 1770 C C . LEU A 1 232 ? 2.449 14.649 -14.791 1.00 98.56 232 LEU A C 1
ATOM 1772 O O . LEU A 1 232 ? 2.745 14.428 -15.963 1.00 98.56 232 LEU A O 1
ATOM 1776 N N . ARG A 1 233 ? 2.269 15.897 -14.343 1.00 98.62 233 ARG A N 1
ATOM 1777 C CA . ARG A 1 233 ? 2.337 17.097 -15.193 1.00 98.62 233 ARG A CA 1
ATOM 1778 C C . ARG A 1 233 ? 3.704 17.267 -15.882 1.00 98.62 233 ARG A C 1
ATOM 1780 O O . ARG A 1 233 ? 3.760 17.767 -17.009 1.00 98.62 233 ARG A O 1
ATOM 1787 N N . ARG A 1 234 ? 4.817 16.842 -15.257 1.00 98.69 234 ARG A N 1
ATOM 1788 C CA . ARG A 1 234 ? 6.146 16.801 -15.912 1.00 98.69 234 ARG A CA 1
ATOM 1789 C C . ARG A 1 234 ? 6.200 15.719 -16.994 1.00 98.69 234 ARG A C 1
ATOM 1791 O O . ARG A 1 234 ? 6.648 16.013 -18.102 1.00 98.69 234 ARG A O 1
ATOM 1798 N N . ALA A 1 235 ? 5.706 14.515 -16.705 1.00 98.62 235 ALA A N 1
ATOM 1799 C CA . ALA A 1 235 ? 5.650 13.411 -17.667 1.00 98.62 235 ALA A CA 1
ATOM 1800 C C . ALA A 1 235 ? 4.798 13.768 -18.899 1.00 98.62 235 ALA A C 1
ATOM 1802 O O . ALA A 1 235 ? 5.234 13.594 -20.034 1.00 98.62 235 ALA A O 1
ATOM 1803 N N . GLU A 1 236 ? 3.627 14.371 -18.683 1.00 98.38 236 GLU A N 1
ATOM 1804 C CA . GLU A 1 236 ? 2.755 14.897 -19.738 1.00 98.38 236 GLU A CA 1
ATOM 1805 C C . GLU A 1 236 ? 3.438 15.988 -20.573 1.00 98.38 236 GLU A C 1
ATOM 1807 O O . GLU A 1 236 ? 3.308 16.004 -21.796 1.00 98.38 236 GLU A O 1
ATOM 1812 N N . THR A 1 237 ? 4.202 16.887 -19.941 1.00 98.56 237 THR A N 1
ATOM 1813 C CA . THR A 1 237 ? 4.982 17.915 -20.656 1.00 98.56 237 THR A CA 1
ATOM 1814 C C . T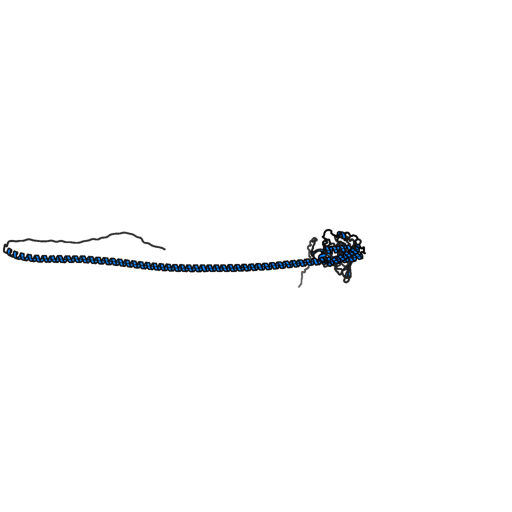HR A 1 237 ? 6.005 17.270 -21.597 1.00 98.56 237 THR A C 1
ATOM 1816 O O . THR A 1 237 ? 6.091 17.661 -22.761 1.00 98.56 237 THR A O 1
ATOM 1819 N N . ARG A 1 238 ? 6.723 16.236 -21.134 1.00 98.38 238 ARG A N 1
ATOM 1820 C CA . ARG A 1 238 ? 7.695 15.486 -21.948 1.00 98.38 238 ARG A CA 1
ATOM 1821 C C . ARG A 1 238 ? 7.060 14.639 -23.046 1.00 98.38 238 ARG A C 1
ATOM 1823 O O . ARG A 1 238 ? 7.594 14.584 -24.151 1.00 98.38 238 ARG A O 1
ATOM 1830 N N . LEU A 1 239 ? 5.898 14.038 -22.790 1.00 98.19 239 LEU A N 1
ATOM 1831 C CA . LEU A 1 239 ? 5.138 13.332 -23.820 1.00 98.19 239 LEU A CA 1
ATOM 1832 C C . LEU A 1 239 ? 4.693 14.307 -24.921 1.00 98.19 239 LEU A C 1
ATOM 1834 O O . LEU A 1 239 ? 4.916 14.042 -26.098 1.00 98.19 239 LEU A O 1
ATOM 1838 N N . ASN A 1 240 ? 4.152 15.471 -24.553 1.00 97.94 240 ASN A N 1
ATOM 1839 C CA . ASN A 1 240 ? 3.761 16.507 -25.513 1.00 97.94 240 ASN A CA 1
ATOM 1840 C C . ASN A 1 240 ? 4.950 17.040 -26.340 1.00 97.94 240 ASN A C 1
ATOM 1842 O O . ASN A 1 240 ? 4.772 17.381 -27.508 1.00 97.94 240 ASN A O 1
ATOM 1846 N N . GLU A 1 241 ? 6.153 17.101 -25.764 1.00 98.06 241 GLU A N 1
ATOM 1847 C CA . GLU A 1 241 ? 7.398 17.440 -26.470 1.00 98.06 241 GLU A CA 1
ATOM 1848 C C . GLU A 1 241 ? 7.797 16.342 -27.478 1.00 98.06 241 GLU A C 1
ATOM 1850 O O . GLU A 1 241 ? 8.095 16.640 -28.636 1.00 98.06 241 GLU A O 1
ATOM 1855 N N . ALA A 1 242 ? 7.701 15.064 -27.097 1.00 97.88 242 ALA A N 1
ATOM 1856 C CA . ALA A 1 242 ? 7.954 13.934 -27.994 1.00 97.88 242 ALA A CA 1
ATOM 1857 C C . ALA A 1 242 ? 6.932 13.836 -29.150 1.00 97.88 242 ALA A C 1
ATOM 1859 O O . ALA A 1 242 ? 7.318 13.582 -30.293 1.00 97.88 242 ALA A O 1
ATOM 1860 N N . GLU A 1 243 ? 5.647 14.098 -28.886 1.00 96.56 243 GLU A N 1
ATOM 1861 C CA . GLU A 1 243 ? 4.579 14.163 -29.900 1.00 96.56 243 GLU A CA 1
ATOM 1862 C C . GLU A 1 243 ? 4.788 15.333 -30.882 1.00 96.56 243 GLU A C 1
ATOM 1864 O O . GLU A 1 243 ? 4.551 15.197 -32.087 1.00 96.56 243 GLU A O 1
ATOM 1869 N N . GLN A 1 244 ? 5.291 16.479 -30.405 1.00 97.25 244 GLN A N 1
ATOM 1870 C CA . GLN A 1 244 ? 5.698 17.598 -31.266 1.00 97.25 244 GLN A CA 1
ATOM 1871 C C . GLN A 1 244 ? 6.897 17.223 -32.143 1.00 97.25 244 GLN A C 1
ATOM 1873 O O . GLN A 1 244 ? 6.898 17.514 -33.339 1.00 97.25 244 GLN A O 1
ATOM 1878 N N . TYR A 1 245 ? 7.893 16.518 -31.599 1.00 97.69 245 TYR A N 1
ATOM 1879 C CA . TYR A 1 245 ? 9.011 16.020 -32.400 1.00 97.69 245 TYR A CA 1
ATOM 1880 C C . TYR A 1 245 ? 8.566 15.014 -33.471 1.00 97.69 245 TYR A C 1
ATOM 1882 O O . TYR A 1 245 ? 9.020 15.125 -34.612 1.00 97.69 245 TYR A O 1
ATOM 1890 N N . TYR A 1 246 ? 7.650 14.097 -33.143 1.00 95.62 246 TYR A N 1
ATOM 1891 C CA . TYR A 1 246 ? 7.092 13.115 -34.079 1.00 95.62 246 TYR A CA 1
ATOM 1892 C C . TYR A 1 246 ? 6.269 13.770 -35.194 1.00 95.62 246 TYR A C 1
ATOM 1894 O O . TYR A 1 246 ? 6.570 13.578 -36.371 1.00 95.62 246 TYR A O 1
ATOM 1902 N N . SER A 1 247 ? 5.298 14.618 -34.846 1.00 94.38 247 SER A N 1
ATOM 1903 C CA . SER A 1 247 ? 4.458 15.324 -35.828 1.00 94.38 247 SER A CA 1
ATOM 1904 C C . SER A 1 247 ? 5.246 16.291 -36.726 1.00 94.38 247 SER A C 1
ATOM 1906 O O . SER A 1 247 ? 4.903 16.466 -37.896 1.00 94.38 247 SER A O 1
ATOM 1908 N N . ALA A 1 248 ? 6.353 16.856 -36.232 1.00 96.62 248 ALA A N 1
ATOM 1909 C CA . ALA A 1 248 ? 7.299 17.642 -37.026 1.00 96.62 248 ALA A CA 1
ATOM 1910 C C . ALA A 1 248 ? 8.374 16.802 -37.760 1.00 96.62 248 ALA A C 1
ATOM 1912 O O . ALA A 1 248 ? 9.293 17.375 -38.341 1.00 96.62 248 ALA A O 1
ATOM 1913 N N . ASN A 1 249 ? 8.257 15.467 -37.781 1.00 95.25 249 ASN A N 1
ATOM 1914 C CA . ASN A 1 249 ? 9.143 14.531 -38.494 1.00 95.25 249 ASN A CA 1
ATOM 1915 C C . ASN A 1 249 ? 10.634 14.625 -38.090 1.00 95.25 249 ASN A C 1
ATOM 1917 O O . ASN A 1 249 ? 11.533 14.474 -38.922 1.00 95.25 249 ASN A O 1
ATOM 1921 N N . HIS A 1 250 ? 10.918 14.869 -36.806 1.00 96.25 250 HIS A N 1
ATOM 1922 C CA . HIS A 1 250 ? 12.283 14.811 -36.275 1.00 96.25 250 HIS A CA 1
ATOM 1923 C C . HIS A 1 250 ? 12.815 13.371 -36.220 1.00 96.25 250 HIS A C 1
ATOM 1925 O O . HIS A 1 250 ? 12.075 12.394 -36.318 1.00 96.25 250 HIS A O 1
ATOM 1931 N N . SER A 1 251 ? 14.129 13.227 -36.023 1.00 96.38 251 SER A N 1
ATOM 1932 C CA . SER A 1 251 ? 14.758 11.907 -35.919 1.00 96.38 251 SER A CA 1
ATOM 1933 C C . SER A 1 251 ? 14.227 11.100 -34.727 1.00 96.38 251 SER A C 1
ATOM 1935 O O . SER A 1 251 ? 14.008 11.655 -33.647 1.00 96.38 251 SER A O 1
ATOM 1937 N N . ASN A 1 252 ? 14.146 9.772 -34.872 1.00 94.00 252 ASN A N 1
ATOM 1938 C CA . ASN A 1 252 ? 13.765 8.864 -33.780 1.00 94.00 252 ASN A CA 1
ATOM 1939 C C . ASN A 1 252 ? 14.632 9.047 -32.522 1.00 94.00 252 ASN A C 1
ATOM 1941 O O . ASN A 1 252 ? 14.141 8.841 -31.421 1.00 94.00 252 ASN A O 1
ATOM 1945 N N . LYS A 1 253 ? 15.894 9.485 -32.659 1.00 95.75 253 LYS A N 1
ATOM 1946 C CA . LYS A 1 253 ? 16.752 9.824 -31.512 1.00 95.75 253 LYS A CA 1
ATOM 1947 C C . LYS A 1 253 ? 16.204 11.022 -30.726 1.00 95.75 253 LYS A C 1
ATOM 1949 O O . LYS A 1 253 ? 16.192 10.983 -29.502 1.00 95.75 253 LYS A O 1
ATOM 1954 N N . THR A 1 254 ? 15.762 12.069 -31.423 1.00 96.25 254 THR A N 1
ATOM 1955 C CA . THR A 1 254 ? 15.177 13.282 -30.829 1.00 96.25 254 THR A CA 1
ATOM 1956 C C . THR A 1 254 ? 13.863 12.959 -30.119 1.00 96.25 254 THR A C 1
ATOM 1958 O O . THR A 1 254 ? 13.688 13.325 -28.961 1.00 96.25 254 THR A O 1
ATOM 1961 N N . ILE A 1 255 ? 12.984 12.204 -30.791 1.00 97.50 255 ILE A N 1
ATOM 1962 C CA . ILE A 1 255 ? 11.713 11.723 -30.229 1.00 97.50 255 ILE A CA 1
ATOM 1963 C C . ILE A 1 255 ? 11.989 10.865 -28.985 1.00 97.50 255 ILE A C 1
ATOM 1965 O O . ILE A 1 255 ? 11.447 11.138 -27.918 1.00 97.50 255 ILE A O 1
ATOM 1969 N N . GLY A 1 256 ? 12.892 9.885 -29.099 1.00 96.38 256 GLY A N 1
ATOM 1970 C CA . GLY A 1 256 ? 13.252 8.961 -28.025 1.00 96.38 256 GLY A CA 1
ATOM 1971 C C . GLY A 1 256 ? 13.865 9.631 -26.793 1.00 96.38 256 GLY A C 1
ATOM 1972 O O . GLY A 1 256 ? 13.594 9.190 -25.685 1.00 96.38 256 GLY A O 1
ATOM 1973 N N . THR A 1 257 ? 14.632 10.721 -26.929 1.00 97.69 257 THR A N 1
ATOM 1974 C CA . THR A 1 257 ? 15.142 11.454 -25.751 1.00 97.69 257 THR A CA 1
ATOM 1975 C C . THR A 1 257 ? 13.999 12.025 -24.903 1.00 97.69 257 THR A C 1
ATOM 1977 O O . THR A 1 257 ? 13.925 11.719 -23.716 1.00 97.69 257 THR A O 1
ATOM 1980 N N . ALA A 1 258 ? 13.068 12.776 -25.503 1.00 98.00 258 ALA A N 1
ATOM 1981 C CA . ALA A 1 258 ? 11.920 13.317 -24.768 1.00 98.00 258 ALA A CA 1
ATOM 1982 C C . ALA A 1 258 ? 10.960 12.209 -24.291 1.00 98.00 258 ALA A C 1
ATOM 1984 O O . ALA A 1 258 ? 10.452 12.263 -23.172 1.00 98.00 258 ALA A O 1
ATOM 1985 N N . ALA A 1 259 ? 10.753 11.173 -25.108 1.00 98.25 259 ALA A N 1
ATOM 1986 C CA . ALA A 1 259 ? 9.856 10.070 -24.785 1.00 98.25 259 ALA A CA 1
ATOM 1987 C C . ALA A 1 259 ? 10.367 9.209 -23.615 1.00 98.25 259 ALA A C 1
ATOM 1989 O O . ALA A 1 259 ? 9.602 8.904 -22.705 1.00 98.25 259 ALA A O 1
ATOM 1990 N N . ARG A 1 260 ? 11.664 8.876 -23.560 1.00 98.19 260 ARG A N 1
ATOM 1991 C CA . ARG A 1 260 ? 12.222 8.103 -22.436 1.00 98.19 260 ARG A CA 1
ATOM 1992 C C . ARG A 1 260 ? 12.269 8.911 -21.132 1.00 98.19 260 ARG A C 1
ATOM 1994 O O . ARG A 1 260 ? 12.050 8.326 -20.074 1.00 98.19 260 ARG A O 1
ATOM 2001 N N . GLU A 1 261 ? 12.450 10.237 -21.194 1.00 98.38 261 GLU A N 1
ATOM 2002 C CA . GLU A 1 261 ? 12.229 11.117 -20.031 1.00 98.38 261 GLU A CA 1
ATOM 2003 C C . GLU A 1 261 ? 10.754 11.104 -19.580 1.00 98.38 261 GLU A C 1
ATOM 2005 O O . GLU A 1 261 ? 10.485 11.044 -18.378 1.00 98.38 261 GLU A O 1
ATOM 2010 N N . ALA A 1 262 ? 9.789 11.107 -20.511 1.00 98.56 262 ALA A N 1
ATOM 2011 C CA . ALA A 1 262 ? 8.364 10.984 -20.184 1.00 98.56 262 ALA A CA 1
ATOM 2012 C C . ALA A 1 262 ? 8.032 9.653 -19.497 1.00 98.56 262 ALA A C 1
ATOM 2014 O O . ALA A 1 262 ? 7.367 9.678 -18.465 1.00 98.56 262 ALA A O 1
ATOM 2015 N N . VAL A 1 263 ? 8.526 8.519 -20.014 1.00 98.38 263 VAL A N 1
ATOM 2016 C CA . VAL A 1 263 ? 8.336 7.188 -19.402 1.00 98.38 263 VAL A CA 1
ATOM 2017 C C . VAL A 1 263 ? 8.870 7.165 -17.967 1.00 98.38 263 VAL A C 1
ATOM 2019 O O . VAL A 1 263 ? 8.131 6.848 -17.038 1.00 98.38 263 VAL A O 1
ATOM 2022 N N . GLN A 1 264 ? 10.125 7.576 -17.756 1.00 98.12 264 GLN A N 1
ATOM 2023 C CA . GLN A 1 264 ? 10.740 7.582 -16.422 1.00 98.12 264 GLN A CA 1
ATOM 2024 C C . GLN A 1 264 ? 9.998 8.494 -15.434 1.00 98.12 264 GLN A C 1
ATOM 2026 O O . GLN A 1 264 ? 9.830 8.135 -14.271 1.00 98.12 264 GLN A O 1
ATOM 2031 N N . THR A 1 265 ? 9.512 9.649 -15.897 1.00 98.44 265 THR A N 1
ATOM 2032 C CA . THR A 1 265 ? 8.742 10.578 -15.057 1.00 98.44 265 THR A CA 1
ATOM 2033 C C . THR A 1 265 ? 7.318 10.067 -14.791 1.00 98.44 265 THR A C 1
ATOM 2035 O O . THR A 1 265 ? 6.755 10.328 -13.730 1.00 98.44 265 THR A O 1
ATOM 2038 N N . ALA A 1 266 ? 6.716 9.321 -15.721 1.00 97.62 266 ALA A N 1
ATOM 2039 C CA . ALA A 1 266 ? 5.411 8.695 -15.519 1.00 97.62 266 ALA A CA 1
ATOM 2040 C C . ALA A 1 266 ? 5.487 7.558 -14.489 1.00 97.62 266 ALA A C 1
ATOM 2042 O O . ALA A 1 266 ? 4.637 7.491 -13.604 1.00 97.62 266 ALA A O 1
ATOM 2043 N N . GLU A 1 267 ? 6.537 6.735 -14.529 1.00 95.44 267 GLU A N 1
ATOM 2044 C CA . GLU A 1 267 ? 6.770 5.706 -13.511 1.00 95.44 267 GLU A CA 1
ATOM 2045 C C . GLU A 1 267 ? 7.133 6.306 -12.140 1.00 95.44 267 GLU A C 1
ATOM 2047 O O . GLU A 1 267 ? 6.652 5.812 -11.120 1.00 95.44 267 GLU A O 1
ATOM 2052 N N . GLU A 1 268 ? 7.870 7.428 -12.086 1.00 96.50 268 GLU A N 1
ATOM 2053 C CA . GLU A 1 268 ? 8.035 8.223 -10.853 1.00 96.50 268 GLU A CA 1
ATOM 2054 C C . GLU A 1 268 ? 6.663 8.637 -10.285 1.00 96.50 268 GLU A C 1
ATOM 2056 O O . GLU A 1 268 ? 6.406 8.469 -9.089 1.00 96.50 268 GLU A O 1
ATOM 2061 N N . ALA A 1 269 ? 5.755 9.127 -11.138 1.00 97.06 269 ALA A N 1
ATOM 2062 C CA . ALA A 1 269 ? 4.414 9.545 -10.735 1.00 97.06 269 ALA A CA 1
ATOM 2063 C C . ALA A 1 269 ? 3.564 8.359 -10.249 1.00 97.06 269 ALA A C 1
ATOM 2065 O O . ALA A 1 269 ? 2.935 8.451 -9.195 1.00 97.06 269 ALA A O 1
ATOM 2066 N N . ARG A 1 270 ? 3.587 7.229 -10.970 1.00 93.06 270 ARG A N 1
ATOM 2067 C CA . ARG A 1 270 ? 2.855 6.000 -10.625 1.00 93.06 270 ARG A CA 1
ATOM 2068 C C . ARG A 1 270 ? 3.313 5.420 -9.290 1.00 93.06 270 ARG A C 1
ATOM 2070 O O . ARG A 1 270 ? 2.485 5.154 -8.422 1.00 93.06 270 ARG A O 1
ATOM 2077 N N . VAL A 1 271 ? 4.622 5.252 -9.099 1.00 92.12 271 VAL A N 1
ATOM 2078 C CA . VAL A 1 271 ? 5.186 4.706 -7.853 1.00 92.12 271 VAL A CA 1
ATOM 2079 C C . VAL A 1 271 ? 4.913 5.644 -6.675 1.00 92.12 271 VAL A C 1
ATOM 2081 O O . VAL A 1 271 ? 4.539 5.171 -5.602 1.00 92.12 271 VAL A O 1
ATOM 2084 N N . THR A 1 272 ? 5.020 6.962 -6.875 1.00 93.06 272 THR A N 1
ATOM 2085 C CA . THR A 1 272 ? 4.657 7.955 -5.847 1.00 93.06 272 THR A CA 1
ATOM 2086 C C . THR A 1 272 ? 3.173 7.871 -5.486 1.00 93.06 272 THR A C 1
ATOM 2088 O O . THR A 1 272 ? 2.835 7.889 -4.303 1.00 93.06 272 THR A O 1
ATOM 2091 N N . SER A 1 273 ? 2.297 7.729 -6.486 1.00 93.44 273 SER A N 1
ATOM 2092 C CA . SER A 1 273 ? 0.848 7.615 -6.296 1.00 93.44 273 SER A CA 1
ATOM 2093 C C . SER A 1 273 ? 0.476 6.414 -5.426 1.00 93.44 273 SER A C 1
ATOM 2095 O O . SER A 1 273 ? -0.128 6.581 -4.367 1.00 93.44 273 SER A O 1
ATOM 2097 N N . LEU A 1 274 ? 0.948 5.219 -5.796 1.00 88.94 274 LEU A N 1
ATOM 2098 C CA . LEU A 1 274 ? 0.673 3.975 -5.068 1.00 88.94 274 LEU A CA 1
ATOM 2099 C C . LEU A 1 274 ? 1.189 4.014 -3.617 1.00 88.94 274 LEU A C 1
ATOM 2101 O O . LEU A 1 274 ? 0.538 3.501 -2.708 1.00 88.94 274 LEU A O 1
ATOM 2105 N N . GLN A 1 275 ? 2.335 4.660 -3.367 1.00 89.50 275 GLN A N 1
ATOM 2106 C CA . GLN A 1 275 ? 2.867 4.848 -2.009 1.00 89.50 275 GLN A CA 1
ATOM 2107 C C . GLN A 1 275 ? 2.050 5.851 -1.176 1.00 89.50 275 GLN A C 1
ATOM 2109 O O . GLN A 1 275 ? 1.930 5.692 0.043 1.00 89.50 275 GLN A O 1
ATOM 2114 N N . ALA A 1 276 ? 1.492 6.885 -1.807 1.00 92.56 276 ALA A N 1
ATOM 2115 C CA . ALA A 1 276 ? 0.666 7.890 -1.145 1.00 92.56 276 ALA A CA 1
ATOM 2116 C C . ALA A 1 276 ? -0.759 7.378 -0.865 1.00 92.56 276 ALA A C 1
ATOM 2118 O O . ALA A 1 276 ? -1.273 7.605 0.230 1.00 92.56 276 ALA A O 1
ATOM 2119 N N . GLU A 1 277 ? -1.357 6.620 -1.787 1.00 88.75 277 GLU A N 1
ATOM 2120 C CA . GLU A 1 277 ? -2.615 5.894 -1.574 1.00 88.75 277 GLU A CA 1
ATOM 2121 C C . GLU A 1 277 ? -2.473 4.880 -0.427 1.00 88.75 277 GLU A C 1
ATOM 2123 O O . GLU A 1 277 ? -3.252 4.908 0.529 1.00 88.75 277 GLU A O 1
ATOM 2128 N N . GLN A 1 278 ? -1.411 4.063 -0.450 1.00 87.00 278 GLN A N 1
ATOM 2129 C CA . GLN A 1 278 ? -1.060 3.150 0.642 1.00 87.00 278 GLN A CA 1
ATOM 2130 C C . GLN A 1 278 ? -0.971 3.875 1.993 1.00 87.00 278 GLN A C 1
ATOM 2132 O O . GLN A 1 278 ? -1.480 3.378 3.000 1.00 87.00 278 GLN A O 1
ATOM 2137 N N . ARG A 1 279 ? -0.322 5.046 2.037 1.00 89.69 279 ARG A N 1
ATOM 2138 C CA . ARG A 1 279 ? -0.222 5.846 3.264 1.00 89.69 279 ARG A CA 1
ATOM 2139 C C . ARG A 1 279 ? -1.593 6.343 3.724 1.00 89.69 279 ARG A C 1
ATOM 2141 O O . ARG A 1 279 ? -1.914 6.165 4.895 1.00 89.69 279 ARG A O 1
ATOM 2148 N N . ALA A 1 280 ? -2.396 6.911 2.827 1.00 90.94 280 ALA A N 1
ATOM 2149 C CA . ALA A 1 280 ? -3.725 7.425 3.153 1.00 90.94 280 ALA A CA 1
ATOM 2150 C C . ALA A 1 280 ? -4.656 6.324 3.697 1.00 90.94 280 ALA A C 1
ATOM 2152 O O . ALA A 1 280 ? -5.392 6.551 4.656 1.00 90.94 280 ALA A O 1
ATOM 2153 N N . GLU A 1 281 ? -4.583 5.107 3.149 1.00 89.94 281 GLU A N 1
ATOM 2154 C CA . GLU A 1 281 ? -5.336 3.951 3.649 1.00 89.94 281 GLU A CA 1
ATOM 2155 C C . GLU A 1 281 ? -4.858 3.489 5.039 1.00 89.94 281 GLU A C 1
ATOM 2157 O O . GLU A 1 281 ? -5.675 3.134 5.893 1.00 89.94 281 GLU A O 1
ATOM 2162 N N . LEU A 1 282 ? -3.549 3.523 5.310 1.00 90.94 282 LEU A N 1
ATOM 2163 C CA . LEU A 1 282 ? -3.004 3.224 6.640 1.00 90.94 282 LEU A CA 1
ATOM 2164 C C . LEU A 1 282 ? -3.406 4.286 7.675 1.00 90.94 282 LEU A C 1
ATOM 2166 O O . LEU A 1 282 ? -3.830 3.926 8.773 1.00 90.94 282 LEU A O 1
ATOM 2170 N N . GLU A 1 283 ? -3.339 5.570 7.319 1.00 92.81 283 GLU A N 1
ATOM 2171 C CA . GLU A 1 283 ? -3.776 6.689 8.164 1.00 92.81 283 GLU A CA 1
ATOM 2172 C C . GLU A 1 283 ? -5.289 6.617 8.445 1.00 92.81 283 GLU A C 1
ATOM 2174 O O . GLU A 1 283 ? -5.707 6.743 9.597 1.00 92.81 283 GLU A O 1
ATOM 2179 N N . ARG A 1 284 ? -6.118 6.292 7.440 1.00 93.56 284 ARG A N 1
ATOM 2180 C CA . ARG A 1 284 ? -7.561 6.043 7.620 1.00 93.56 284 ARG A CA 1
ATOM 2181 C C . ARG A 1 284 ? -7.825 4.884 8.585 1.00 93.56 284 ARG A C 1
ATOM 2183 O O . ARG A 1 284 ? -8.656 5.011 9.482 1.00 93.56 284 ARG A O 1
ATOM 2190 N N . ARG A 1 285 ? -7.113 3.758 8.446 1.00 93.75 285 ARG A N 1
ATOM 2191 C CA . ARG A 1 285 ? -7.249 2.603 9.358 1.00 93.75 285 ARG A CA 1
ATOM 2192 C C . ARG A 1 285 ? -6.823 2.929 10.788 1.00 93.75 285 ARG A C 1
ATOM 2194 O O . ARG A 1 285 ? -7.441 2.418 11.724 1.00 93.75 285 ARG A O 1
ATOM 2201 N N . GLN A 1 286 ? -5.807 3.772 10.971 1.00 93.69 286 GLN A N 1
ATOM 2202 C CA . GLN A 1 286 ? -5.403 4.270 12.289 1.00 93.69 286 GLN A CA 1
ATOM 2203 C C . GLN A 1 286 ? -6.513 5.133 12.900 1.00 93.69 286 GLN A C 1
ATOM 2205 O O . GLN A 1 286 ? -7.008 4.789 13.971 1.00 93.69 286 GLN A O 1
ATOM 2210 N N . GLN A 1 287 ? -7.009 6.141 12.175 1.00 95.19 287 GLN A N 1
ATOM 2211 C CA . GLN A 1 287 ? -8.111 7.007 12.622 1.00 95.19 287 GLN A CA 1
ATOM 2212 C C . GLN A 1 287 ? -9.398 6.225 12.939 1.00 95.19 287 GLN A C 1
ATOM 2214 O O . GLN A 1 287 ? -10.066 6.505 13.933 1.00 95.19 287 GLN A O 1
ATOM 2219 N N . GLU A 1 288 ? -9.745 5.202 12.151 1.00 95.00 288 GLU A N 1
ATOM 2220 C CA . GLU A 1 288 ? -10.880 4.324 12.463 1.00 95.00 288 GLU A CA 1
ATOM 2221 C C . GLU A 1 288 ? -10.652 3.467 13.712 1.00 95.00 288 GLU A C 1
ATOM 2223 O O . GLU A 1 288 ? -11.600 3.196 14.450 1.00 95.00 288 GLU A O 1
ATOM 2228 N N . THR A 1 289 ? -9.418 3.032 13.966 1.00 95.75 289 THR A N 1
ATOM 2229 C CA . THR A 1 289 ? -9.074 2.245 15.159 1.00 95.75 289 THR A CA 1
ATOM 2230 C C . THR A 1 289 ? -9.105 3.122 16.411 1.00 95.75 289 THR A C 1
ATOM 2232 O O . THR A 1 289 ? -9.708 2.736 17.412 1.00 95.75 289 THR A O 1
ATOM 2235 N N . GLU A 1 290 ? -8.545 4.330 16.337 1.00 95.12 290 GLU A N 1
ATOM 2236 C CA . GLU A 1 290 ? -8.594 5.349 17.391 1.00 95.12 290 GLU A CA 1
ATOM 2237 C C . GLU A 1 290 ? -10.034 5.796 17.676 1.00 95.12 290 GLU A C 1
ATOM 2239 O O . GLU A 1 290 ? -10.454 5.825 18.831 1.00 95.12 290 GLU A O 1
ATOM 2244 N N . GLY A 1 291 ? -10.834 6.052 16.635 1.00 96.00 291 GLY A N 1
ATOM 2245 C CA . GLY A 1 291 ? -12.248 6.405 16.765 1.00 96.00 291 GLY A CA 1
ATOM 2246 C C . GLY A 1 291 ? -13.080 5.305 17.431 1.00 96.00 291 GLY A C 1
ATOM 2247 O O . GLY A 1 291 ? -13.893 5.596 18.309 1.00 96.00 291 GLY A O 1
ATOM 2248 N N . ARG A 1 292 ? -12.843 4.031 17.084 1.00 95.88 292 ARG A N 1
ATOM 2249 C CA . ARG A 1 292 ? -13.476 2.880 17.757 1.00 95.88 292 ARG A CA 1
ATOM 2250 C C . ARG A 1 292 ? -13.013 2.740 19.209 1.00 95.88 292 ARG A C 1
ATOM 2252 O O . ARG A 1 292 ? -13.841 2.452 20.069 1.00 95.88 292 ARG A O 1
ATOM 2259 N N . ALA A 1 293 ? -11.730 2.967 19.498 1.00 95.94 293 ALA A N 1
ATOM 2260 C CA . ALA A 1 293 ? -11.197 2.927 20.859 1.00 95.94 293 ALA A CA 1
ATOM 2261 C C . ALA A 1 293 ? -11.797 4.036 21.742 1.00 95.94 293 ALA A C 1
ATOM 2263 O O . ALA A 1 293 ? -12.250 3.752 22.849 1.00 95.94 293 ALA A O 1
ATOM 2264 N N . ALA A 1 294 ? -11.896 5.266 21.229 1.00 96.31 294 ALA A N 1
ATOM 2265 C CA . ALA A 1 294 ? -12.541 6.383 21.916 1.00 96.31 294 ALA A CA 1
ATOM 2266 C C . ALA A 1 294 ? -14.037 6.115 22.169 1.00 96.31 294 ALA A C 1
ATOM 2268 O O . ALA A 1 294 ? -14.515 6.294 23.286 1.00 96.31 294 ALA A O 1
ATOM 2269 N N . GLN A 1 295 ? -14.771 5.606 21.170 1.00 96.62 295 GLN A N 1
ATOM 2270 C CA . GLN A 1 295 ? -16.177 5.212 21.339 1.00 96.62 295 GLN A CA 1
ATOM 2271 C C . GLN A 1 295 ? -16.350 4.104 22.389 1.00 96.62 295 GLN A C 1
ATOM 2273 O O . GLN A 1 295 ? -17.263 4.184 23.210 1.00 96.62 295 GLN A O 1
ATOM 2278 N N . ALA A 1 296 ? -15.471 3.097 22.397 1.00 96.69 296 ALA A N 1
ATOM 2279 C CA . ALA A 1 296 ? -15.484 2.031 23.396 1.00 96.69 296 ALA A CA 1
ATOM 2280 C C . ALA A 1 296 ? -15.161 2.554 24.807 1.00 96.69 296 ALA A C 1
ATOM 2282 O O . ALA A 1 296 ? -15.801 2.130 25.767 1.00 96.69 296 ALA A O 1
ATOM 2283 N N . GLN A 1 297 ? -14.230 3.506 24.940 1.00 96.56 297 GLN A N 1
ATOM 2284 C CA . GLN A 1 297 ? -13.943 4.167 26.213 1.00 96.56 297 GLN A CA 1
ATOM 2285 C C . GLN A 1 297 ? -15.159 4.957 26.718 1.00 96.56 297 GLN A C 1
ATOM 2287 O O . GLN A 1 297 ? -15.583 4.736 27.849 1.00 96.56 297 GLN A O 1
ATOM 2292 N N . THR A 1 298 ? -15.782 5.798 25.886 1.00 97.25 298 THR A N 1
ATOM 2293 C CA . THR A 1 298 ? -16.983 6.555 26.284 1.00 97.25 298 THR A CA 1
ATOM 2294 C C . THR A 1 298 ? -18.151 5.636 26.659 1.00 97.25 298 THR A C 1
ATOM 2296 O O . THR A 1 298 ? -18.871 5.923 27.612 1.00 97.25 298 THR A O 1
ATOM 2299 N N . GLN A 1 299 ? -18.331 4.503 25.971 1.00 96.88 299 GLN A N 1
ATOM 2300 C CA . GLN A 1 299 ? -19.327 3.494 26.359 1.00 96.88 299 GLN A CA 1
ATOM 2301 C C . GLN A 1 299 ? -18.975 2.816 27.694 1.00 96.88 299 GLN A C 1
ATOM 2303 O O . GLN A 1 299 ? -19.864 2.581 28.513 1.00 96.88 299 GLN A O 1
ATOM 2308 N N . ALA A 1 300 ? -17.693 2.537 27.954 1.00 96.88 300 ALA A N 1
ATOM 2309 C CA . ALA A 1 300 ? -17.246 1.980 29.228 1.00 96.88 300 ALA A CA 1
ATOM 2310 C C . ALA A 1 300 ? -17.470 2.968 30.387 1.00 96.88 300 ALA A C 1
ATOM 2312 O O . ALA A 1 300 ? -18.002 2.571 31.422 1.00 96.88 300 ALA A O 1
ATOM 2313 N N . GLU A 1 301 ? -17.136 4.244 30.199 1.00 96.81 301 GLU A N 1
ATOM 2314 C CA . GLU A 1 301 ? -17.383 5.333 31.154 1.00 96.81 301 GLU A CA 1
ATOM 2315 C C . GLU A 1 301 ? -18.885 5.491 31.443 1.00 96.81 301 GLU A C 1
ATOM 2317 O O . GLU A 1 301 ? -19.298 5.427 32.600 1.00 96.81 301 GLU A O 1
ATOM 2322 N N . GLN A 1 302 ? -19.731 5.557 30.406 1.00 96.81 302 GLN A N 1
ATOM 2323 C CA . GLN A 1 302 ? -21.192 5.595 30.560 1.00 96.81 302 GLN A CA 1
ATOM 2324 C C . GLN A 1 302 ? -21.734 4.374 31.320 1.00 96.81 302 GLN A C 1
ATOM 2326 O O . GLN A 1 302 ? -22.596 4.524 32.187 1.00 96.81 302 GLN A O 1
ATOM 2331 N N . SER A 1 303 ? -21.200 3.175 31.058 1.00 96.81 303 SER A N 1
ATOM 2332 C CA . SER A 1 303 ? -21.600 1.951 31.765 1.00 96.81 303 SER A CA 1
ATOM 2333 C C . SER A 1 303 ? -21.209 1.963 33.250 1.00 96.81 303 SER A C 1
ATOM 2335 O O . SER A 1 303 ? -21.954 1.448 34.086 1.00 96.81 303 SER A O 1
ATOM 2337 N N . GLN A 1 304 ? -20.085 2.600 33.599 1.00 96.50 304 GLN A N 1
ATOM 2338 C CA . GLN A 1 304 ? -19.643 2.783 34.984 1.00 96.50 304 GLN A CA 1
ATOM 2339 C C . GLN A 1 304 ? -20.512 3.821 35.703 1.00 96.50 304 GLN A C 1
ATOM 2341 O O . GLN A 1 304 ? -21.004 3.536 36.794 1.00 96.50 304 GLN A O 1
ATOM 2346 N N . ASP A 1 305 ? -20.804 4.959 35.066 1.00 97.25 305 ASP A N 1
ATOM 2347 C CA . ASP A 1 305 ? -21.737 5.963 35.589 1.00 97.25 305 ASP A CA 1
ATOM 2348 C C . ASP A 1 305 ? -23.143 5.382 35.806 1.00 97.25 305 ASP A C 1
ATOM 2350 O O . ASP A 1 305 ? -23.826 5.717 36.776 1.00 97.25 305 ASP A O 1
ATOM 2354 N N . GLU A 1 306 ? -23.637 4.535 34.900 1.00 96.56 306 GLU A N 1
ATOM 2355 C CA . GLU A 1 306 ? -24.923 3.847 35.067 1.00 96.56 306 GLU A CA 1
ATOM 2356 C C . GLU A 1 306 ? -24.890 2.814 36.197 1.00 96.56 306 GLU A C 1
ATOM 2358 O O . GLU A 1 306 ? -25.796 2.817 37.035 1.00 96.56 306 GLU A O 1
ATOM 2363 N N . ALA A 1 307 ? -23.837 1.995 36.283 1.00 96.88 307 ALA A N 1
ATOM 2364 C CA . ALA A 1 307 ? -23.657 1.031 37.365 1.00 96.88 307 ALA A CA 1
ATOM 2365 C C . ALA A 1 307 ? -23.564 1.718 38.740 1.00 96.88 307 ALA A C 1
ATOM 2367 O O . ALA A 1 307 ? -24.241 1.296 39.681 1.00 96.88 307 ALA A O 1
ATOM 2368 N N . GLN A 1 308 ? -22.814 2.819 38.854 1.00 97.06 308 GLN A N 1
ATOM 2369 C CA . GLN A 1 308 ? -22.722 3.601 40.086 1.00 97.06 308 GLN A CA 1
ATOM 2370 C C . GLN A 1 308 ? -24.078 4.224 40.449 1.00 97.06 308 GLN A C 1
ATOM 2372 O O . GLN A 1 308 ? -24.560 4.030 41.566 1.00 97.06 308 GLN A O 1
ATOM 2377 N N . ARG A 1 309 ? -24.769 4.882 39.505 1.00 97.00 309 ARG A N 1
ATOM 2378 C CA . ARG A 1 309 ? -26.112 5.454 39.745 1.00 97.00 309 ARG A CA 1
ATOM 2379 C C . ARG A 1 309 ? -27.181 4.390 40.025 1.00 97.00 309 ARG A C 1
ATOM 2381 O O . ARG A 1 309 ? -28.231 4.720 40.580 1.00 97.00 309 ARG A O 1
ATOM 2388 N N . ALA A 1 310 ? -26.975 3.133 39.632 1.00 97.00 310 ALA A N 1
ATOM 2389 C CA . ALA A 1 310 ? -27.815 2.005 40.034 1.00 97.00 310 ALA A CA 1
ATOM 2390 C C . ALA A 1 310 ? -27.481 1.537 41.462 1.00 97.00 310 ALA A C 1
ATOM 2392 O O . ALA A 1 310 ? -28.390 1.339 42.269 1.00 97.00 310 ALA A O 1
ATOM 2393 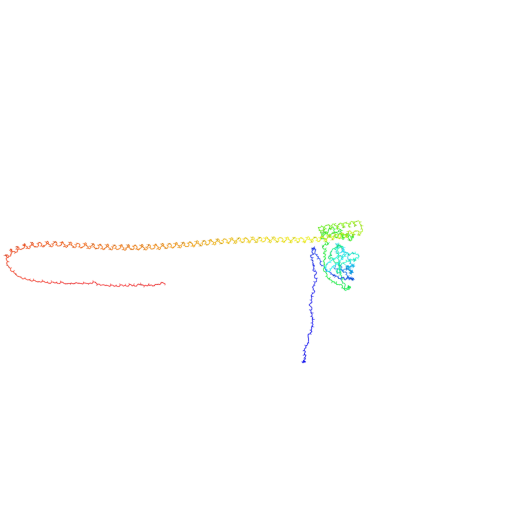N N . GLN A 1 311 ? -26.195 1.439 41.811 1.00 97.06 311 GLN A N 1
ATOM 2394 C CA . GLN A 1 311 ? -25.735 1.078 43.154 1.00 97.06 311 GLN A CA 1
ATOM 2395 C C . GLN A 1 311 ? -26.145 2.119 44.210 1.00 97.06 311 GLN A C 1
ATOM 2397 O O . GLN A 1 311 ? -26.581 1.750 45.300 1.00 97.06 311 GLN A O 1
ATOM 2402 N N . GLU A 1 312 ? -26.060 3.412 43.893 1.00 96.81 312 GLU A N 1
ATOM 2403 C CA . GLU A 1 312 ? -26.514 4.510 44.755 1.00 96.81 312 GLU A CA 1
ATOM 2404 C C . GLU A 1 312 ? -28.028 4.449 45.006 1.00 96.81 312 GLU A C 1
ATOM 2406 O O . GLU A 1 312 ? -28.465 4.569 46.153 1.00 96.81 312 GLU A O 1
ATOM 2411 N N . ARG A 1 313 ? -28.832 4.173 43.967 1.00 96.94 313 ARG A N 1
ATOM 2412 C CA . ARG A 1 313 ? -30.286 3.964 44.103 1.00 96.94 313 ARG A CA 1
ATOM 2413 C C . ARG A 1 313 ? -30.614 2.735 44.951 1.00 96.94 313 ARG A C 1
ATOM 2415 O O . ARG A 1 313 ? -31.398 2.850 45.888 1.00 96.94 313 ARG A O 1
ATOM 2422 N N . ALA A 1 314 ? -29.947 1.605 44.716 1.00 96.56 314 ALA A N 1
ATOM 2423 C CA . ALA A 1 314 ? -30.116 0.402 45.533 1.00 96.56 314 ALA A CA 1
ATOM 2424 C C . ALA A 1 314 ? -29.740 0.636 47.012 1.00 96.56 314 ALA A C 1
ATOM 2426 O O . ALA A 1 314 ? -30.423 0.144 47.911 1.00 96.56 314 ALA A O 1
ATOM 2427 N N . GLN A 1 315 ? -28.698 1.431 47.288 1.00 96.88 315 GLN A N 1
ATOM 2428 C CA . GLN A 1 315 ? -28.362 1.849 48.653 1.00 96.88 315 GLN A CA 1
ATOM 2429 C C . GLN A 1 315 ? -29.414 2.780 49.269 1.00 96.88 315 GLN A C 1
ATOM 2431 O O . GLN A 1 315 ? -29.689 2.659 50.462 1.00 96.88 315 GLN A O 1
ATOM 2436 N N . ALA A 1 316 ? -29.987 3.709 48.499 1.00 96.62 316 ALA A N 1
ATOM 2437 C CA . ALA A 1 316 ? -31.047 4.595 48.976 1.00 96.62 316 ALA A CA 1
ATOM 2438 C C . ALA A 1 316 ? -32.308 3.797 49.347 1.00 96.62 316 ALA A C 1
ATOM 2440 O O . ALA A 1 316 ? -32.776 3.900 50.481 1.00 96.62 316 ALA A O 1
ATOM 2441 N N . GLU A 1 317 ? -32.775 2.915 48.458 1.00 96.44 317 GLU A N 1
ATOM 2442 C CA . GLU A 1 317 ? -33.903 2.013 48.725 1.00 96.44 317 GLU A CA 1
ATOM 2443 C C . GLU A 1 317 ? -33.652 1.111 49.940 1.00 96.44 317 GLU A C 1
ATOM 2445 O O . GLU A 1 317 ? -34.540 0.927 50.770 1.00 96.44 317 GLU A O 1
ATOM 2450 N N . ALA A 1 318 ? -32.444 0.557 50.091 1.00 96.25 318 ALA A N 1
ATOM 2451 C CA . ALA A 1 318 ? -32.103 -0.268 51.250 1.00 96.25 318 ALA A CA 1
ATOM 2452 C C . ALA A 1 318 ? -32.155 0.528 52.569 1.00 96.25 318 ALA A C 1
ATOM 2454 O O . ALA A 1 318 ? -32.630 0.011 53.580 1.00 96.25 318 ALA A O 1
ATOM 2455 N N . ARG A 1 319 ? -31.715 1.796 52.566 1.00 96.56 319 ARG A N 1
ATOM 2456 C CA . ARG A 1 319 ? -31.806 2.694 53.733 1.00 96.56 319 ARG A CA 1
ATOM 2457 C C . ARG A 1 319 ? -33.254 3.061 54.060 1.00 96.56 319 ARG A C 1
ATOM 2459 O O . ARG A 1 319 ? -33.594 3.122 55.239 1.00 96.56 319 ARG A O 1
ATOM 2466 N N . GLU A 1 320 ? -34.090 3.280 53.045 1.00 95.75 320 GLU A N 1
ATOM 2467 C CA . GLU A 1 320 ? -35.517 3.583 53.199 1.00 95.75 320 GLU A CA 1
ATOM 2468 C C . GLU A 1 320 ? -36.290 2.381 53.761 1.00 95.75 320 GLU A C 1
ATOM 2470 O O . GLU A 1 320 ? -36.967 2.513 54.781 1.00 95.75 320 GLU A O 1
ATOM 2475 N N . ARG A 1 321 ? -36.101 1.182 53.192 1.00 95.69 321 ARG A N 1
ATOM 2476 C CA . ARG A 1 321 ? -36.677 -0.072 53.716 1.00 95.69 321 ARG A CA 1
ATOM 2477 C C . ARG A 1 321 ? -36.252 -0.310 55.167 1.00 95.69 321 ARG A C 1
ATOM 2479 O O . ARG A 1 321 ? -37.106 -0.486 56.030 1.00 95.69 321 ARG A O 1
ATOM 2486 N N . ALA A 1 322 ? -34.959 -0.178 55.473 1.00 95.88 322 ALA A N 1
ATOM 2487 C CA . ALA A 1 322 ? -34.445 -0.302 56.837 1.00 95.88 322 ALA A CA 1
ATOM 2488 C C . ALA A 1 322 ? -34.900 0.829 57.786 1.00 95.88 322 ALA A C 1
ATOM 2490 O O . ALA A 1 322 ? -34.727 0.713 59.000 1.00 95.88 322 ALA A O 1
ATOM 2491 N N . ALA A 1 323 ? -35.437 1.949 57.291 1.00 95.81 323 ALA A N 1
ATOM 2492 C CA . ALA A 1 323 ? -36.091 2.969 58.115 1.00 95.81 323 ALA A CA 1
ATOM 2493 C C . ALA A 1 323 ? -37.563 2.607 58.377 1.00 95.81 323 ALA A C 1
ATOM 2495 O O . ALA A 1 323 ? -37.990 2.623 59.530 1.00 95.81 323 ALA A O 1
ATOM 2496 N N . ALA A 1 324 ? -38.298 2.192 57.341 1.00 95.12 324 ALA A N 1
ATOM 2497 C CA . ALA A 1 324 ? -39.680 1.727 57.449 1.00 95.12 324 ALA A CA 1
ATOM 2498 C C . ALA A 1 324 ? -39.813 0.481 58.347 1.00 95.12 324 ALA A C 1
ATOM 2500 O O . ALA A 1 324 ? -40.725 0.407 59.168 1.00 95.12 324 ALA A O 1
ATOM 2501 N N . GLU A 1 325 ? -38.873 -0.466 58.265 1.00 95.12 325 GLU A N 1
ATOM 2502 C CA . GLU A 1 325 ? -38.802 -1.631 59.157 1.00 95.12 325 GLU A CA 1
ATOM 2503 C C . GLU A 1 325 ? -38.615 -1.223 60.624 1.00 95.12 325 GLU A C 1
ATOM 2505 O O . GLU A 1 325 ? -39.331 -1.725 61.488 1.00 95.12 325 GLU A O 1
ATOM 2510 N N . ARG A 1 326 ? -37.719 -0.267 60.913 1.00 95.81 326 ARG A N 1
ATOM 2511 C CA . ARG A 1 326 ? -37.521 0.258 62.276 1.00 95.81 326 ARG A CA 1
ATOM 2512 C C . ARG A 1 326 ? -38.749 1.005 62.794 1.00 95.81 326 ARG A C 1
ATOM 2514 O O . ARG A 1 326 ? -39.113 0.811 63.947 1.00 95.81 326 ARG A O 1
ATOM 2521 N N . GLN A 1 327 ? -39.415 1.800 61.957 1.00 95.25 327 GLN A N 1
ATOM 2522 C CA . GLN A 1 327 ? -40.659 2.478 62.335 1.00 95.25 327 GLN A CA 1
ATOM 2523 C C . GLN A 1 327 ? -41.797 1.473 62.592 1.00 95.25 327 GLN A C 1
ATOM 2525 O O . GLN A 1 327 ? -42.555 1.622 63.549 1.00 95.25 327 GLN A O 1
ATOM 2530 N N . SER A 1 328 ? -41.885 0.415 61.781 1.00 95.12 328 SER A N 1
ATOM 2531 C CA . SER A 1 328 ? -42.831 -0.689 61.977 1.00 95.12 328 SER A CA 1
ATOM 2532 C C . SER A 1 328 ? -42.568 -1.419 63.300 1.00 95.12 328 SER A C 1
ATOM 2534 O O . SER A 1 328 ? -43.487 -1.566 64.105 1.00 95.12 328 SER A O 1
ATOM 2536 N N . GLN A 1 329 ? -41.308 -1.774 63.582 1.00 94.50 329 GLN A N 1
ATOM 2537 C CA . GLN A 1 329 ? -40.879 -2.374 64.854 1.00 94.50 329 GLN A CA 1
ATOM 2538 C C . GLN A 1 329 ? -41.223 -1.477 66.051 1.00 94.50 329 GLN A C 1
ATOM 2540 O O . GLN A 1 329 ? -41.879 -1.945 66.975 1.00 94.50 329 GLN A O 1
ATOM 2545 N N . GLN A 1 330 ? -40.892 -0.182 65.996 1.00 94.75 330 GLN A N 1
ATOM 2546 C CA . GLN A 1 330 ? -41.257 0.787 67.036 1.00 94.75 330 GLN A CA 1
ATOM 2547 C C . GLN A 1 330 ? -42.772 0.829 67.273 1.00 94.75 330 GLN A C 1
ATOM 2549 O O . GLN A 1 330 ? -43.209 0.717 68.414 1.00 94.75 330 GLN A O 1
ATOM 2554 N N . SER A 1 331 ? -43.586 0.890 66.213 1.00 94.19 331 SER A N 1
ATOM 2555 C CA . SER A 1 331 ? -45.051 0.886 66.348 1.00 94.19 331 SER A CA 1
ATOM 2556 C C . SER A 1 331 ? -45.607 -0.431 66.915 1.00 94.19 331 SER A C 1
ATOM 2558 O O . SER A 1 331 ? -46.615 -0.427 67.624 1.00 94.19 331 SER A O 1
ATOM 2560 N N . ALA A 1 332 ? -44.944 -1.562 66.648 1.00 93.81 332 ALA A N 1
ATOM 2561 C CA . ALA A 1 332 ? -45.304 -2.864 67.201 1.00 93.81 332 ALA A CA 1
ATOM 2562 C C . ALA A 1 332 ? -44.922 -2.978 68.687 1.00 93.81 332 ALA A C 1
ATOM 2564 O O . ALA A 1 332 ? -45.724 -3.472 69.481 1.00 93.81 332 ALA A O 1
ATOM 2565 N N . ASP A 1 333 ? -43.749 -2.470 69.076 1.00 94.12 333 ASP A N 1
ATOM 2566 C CA . ASP A 1 333 ? -43.301 -2.397 70.468 1.00 94.12 333 ASP A CA 1
ATOM 2567 C C . ASP A 1 333 ? -44.180 -1.445 71.292 1.00 94.12 333 ASP A C 1
ATOM 2569 O O . ASP A 1 333 ? -44.618 -1.809 72.384 1.00 94.12 333 ASP A O 1
ATOM 2573 N N . GLU A 1 334 ? -44.525 -0.268 70.760 1.00 93.69 334 GLU A N 1
ATOM 2574 C CA . GLU A 1 334 ? -45.483 0.667 71.366 1.00 93.69 334 GLU A CA 1
ATOM 2575 C C . GLU A 1 334 ? -46.867 0.022 71.536 1.00 93.69 334 GLU A C 1
ATOM 2577 O O . GLU A 1 334 ? -47.446 0.059 72.625 1.00 93.69 334 GLU A O 1
ATOM 2582 N N . ALA A 1 335 ? -47.385 -0.648 70.499 1.00 93.00 335 ALA A N 1
ATOM 2583 C CA . ALA A 1 335 ? -48.654 -1.371 70.579 1.00 93.00 335 ALA A CA 1
ATOM 2584 C C . ALA A 1 335 ? -48.605 -2.544 71.577 1.00 93.00 335 ALA A C 1
ATOM 2586 O O . ALA A 1 335 ? -49.612 -2.847 72.225 1.00 93.00 335 ALA A O 1
ATOM 2587 N N . GLN A 1 336 ? -47.454 -3.202 71.738 1.00 93.31 336 GLN A N 1
ATOM 2588 C CA . GLN A 1 336 ? -47.259 -4.269 72.717 1.00 93.31 336 GLN A CA 1
ATOM 2589 C C . GLN A 1 336 ? -47.172 -3.721 74.149 1.00 93.31 336 GLN A C 1
ATOM 2591 O O . GLN A 1 336 ? -47.823 -4.270 75.040 1.00 93.31 336 GLN A O 1
ATOM 2596 N N . GLN A 1 337 ? -46.470 -2.607 74.371 1.00 93.69 337 GLN A N 1
ATOM 2597 C CA . GLN A 1 337 ? -46.452 -1.903 75.658 1.00 93.69 337 GLN A CA 1
ATOM 2598 C C . GLN A 1 337 ? -47.852 -1.402 76.040 1.00 93.69 337 GLN A C 1
ATOM 2600 O O . GLN A 1 337 ? -48.292 -1.627 77.166 1.00 93.69 337 GLN A O 1
ATOM 2605 N N . ALA A 1 338 ? -48.599 -0.811 75.102 1.00 93.38 338 ALA A N 1
ATOM 2606 C CA . ALA A 1 338 ? -49.978 -0.379 75.329 1.00 93.38 338 ALA A CA 1
ATOM 2607 C C . ALA A 1 338 ? -50.904 -1.555 75.699 1.00 93.38 338 ALA A C 1
ATOM 2609 O O . ALA A 1 338 ? -51.724 -1.438 76.612 1.00 93.38 338 ALA A O 1
ATOM 2610 N N . ARG A 1 339 ? -50.742 -2.724 75.057 1.00 93.44 339 ARG A N 1
ATOM 2611 C CA . ARG A 1 339 ? -51.464 -3.957 75.428 1.00 93.44 339 ARG A CA 1
ATOM 2612 C C . ARG A 1 339 ? -51.103 -4.443 76.832 1.00 93.44 339 ARG A C 1
ATOM 2614 O O . ARG A 1 339 ? -52.011 -4.787 77.583 1.00 93.44 339 ARG A O 1
ATOM 2621 N N . GLN A 1 340 ? -49.822 -4.439 77.203 1.00 93.06 340 GLN A N 1
ATOM 2622 C CA . GLN A 1 340 ? -49.371 -4.819 78.548 1.00 93.06 340 GLN A CA 1
ATOM 2623 C C . GLN A 1 340 ? -49.906 -3.860 79.625 1.00 93.06 340 GLN A C 1
ATOM 2625 O O . GLN A 1 340 ? -50.376 -4.308 80.669 1.00 93.06 340 GLN A O 1
ATOM 2630 N N . GLN A 1 341 ? -49.909 -2.549 79.360 1.00 92.62 341 GLN A N 1
ATOM 2631 C CA . GLN A 1 341 ? -50.492 -1.545 80.257 1.00 92.62 341 GLN A CA 1
ATOM 2632 C C . GLN A 1 341 ? -52.005 -1.749 80.425 1.00 92.62 341 GLN A C 1
ATOM 2634 O O . GLN A 1 341 ? -52.489 -1.791 81.555 1.00 92.62 341 GLN A O 1
ATOM 2639 N N . ALA A 1 342 ? -52.741 -1.966 79.329 1.00 90.88 342 ALA A N 1
ATOM 2640 C CA . ALA A 1 342 ? -54.177 -2.246 79.370 1.00 90.88 342 ALA A CA 1
ATOM 2641 C C . ALA A 1 342 ? -54.510 -3.567 80.096 1.00 90.88 342 ALA A C 1
ATOM 2643 O O . ALA A 1 342 ? -55.508 -3.640 80.813 1.00 90.88 342 ALA A O 1
ATOM 2644 N N . GLN A 1 343 ? -53.670 -4.600 79.959 1.00 92.81 343 GLN A N 1
ATOM 2645 C CA . GLN A 1 343 ? -53.788 -5.845 80.728 1.00 92.81 343 GLN A CA 1
ATOM 2646 C C . GLN A 1 343 ? -53.571 -5.599 82.227 1.00 92.81 343 GLN A C 1
ATOM 2648 O O . GLN A 1 343 ? -54.421 -5.982 83.028 1.00 92.81 343 GLN A O 1
ATOM 2653 N N . ALA A 1 344 ? -52.504 -4.891 82.609 1.00 92.19 344 ALA A N 1
ATOM 2654 C CA . ALA A 1 344 ? -52.220 -4.564 84.006 1.00 92.19 344 ALA A CA 1
ATOM 2655 C C . ALA A 1 344 ? -53.296 -3.659 84.644 1.00 92.19 344 ALA A C 1
ATOM 2657 O O . ALA A 1 344 ? -53.616 -3.810 85.825 1.00 92.19 344 ALA A O 1
ATOM 2658 N N . GLU A 1 345 ? -53.898 -2.736 83.886 1.00 91.88 345 GLU A N 1
ATOM 2659 C CA . GLU A 1 345 ? -55.037 -1.941 84.362 1.00 91.88 345 GLU A CA 1
ATOM 2660 C C . GLU A 1 345 ? -56.306 -2.795 84.518 1.00 91.88 345 GLU A C 1
ATOM 2662 O O . GLU A 1 345 ? -56.997 -2.684 85.533 1.00 91.88 345 GLU A O 1
ATOM 2667 N N . ALA A 1 346 ? -56.590 -3.698 83.573 1.00 90.88 346 ALA A N 1
ATOM 2668 C CA . ALA A 1 346 ? -57.709 -4.633 83.679 1.00 90.88 346 ALA A CA 1
ATOM 2669 C C . ALA A 1 346 ? -57.556 -5.596 84.873 1.00 90.88 346 ALA A C 1
ATOM 2671 O O . ALA A 1 346 ? -58.540 -5.889 85.555 1.00 90.88 346 ALA A O 1
ATOM 2672 N N . GLU A 1 347 ? -56.338 -6.049 85.176 1.00 91.25 347 GLU A N 1
ATOM 2673 C CA . GLU A 1 347 ? -56.039 -6.848 86.370 1.00 91.25 347 GLU A CA 1
ATOM 2674 C C . GLU A 1 347 ? -56.225 -6.047 87.663 1.00 91.25 347 GLU A C 1
ATOM 2676 O O . GLU A 1 347 ? -56.906 -6.524 88.571 1.00 91.25 347 GLU A O 1
ATOM 2681 N N . ARG A 1 348 ? -55.732 -4.801 87.735 1.00 92.25 348 ARG A N 1
ATOM 2682 C CA . ARG A 1 348 ? -56.014 -3.904 88.874 1.00 92.25 348 ARG A CA 1
ATOM 2683 C C . ARG A 1 348 ? -57.511 -3.667 89.058 1.00 92.25 348 ARG A C 1
ATOM 2685 O O . ARG A 1 348 ? -57.991 -3.695 90.189 1.00 92.25 348 ARG A O 1
ATOM 2692 N N . ARG A 1 349 ? -58.265 -3.459 87.972 1.00 92.12 349 ARG A N 1
ATOM 2693 C CA . ARG A 1 349 ? -59.723 -3.289 88.039 1.00 92.12 349 ARG A CA 1
ATOM 2694 C C . ARG A 1 349 ? -60.402 -4.547 88.585 1.00 92.12 349 ARG A C 1
ATOM 2696 O O . ARG A 1 349 ? -61.206 -4.423 89.501 1.00 92.12 349 ARG A O 1
ATOM 2703 N N . ARG A 1 350 ? -60.025 -5.743 88.116 1.00 91.44 350 ARG A N 1
ATOM 2704 C CA . ARG A 1 350 ? -60.524 -7.019 88.668 1.00 91.44 350 ARG A CA 1
ATOM 2705 C C . ARG A 1 350 ? -60.204 -7.176 90.155 1.00 91.44 350 ARG A C 1
ATOM 2707 O O . ARG A 1 350 ? -61.090 -7.540 90.916 1.00 91.44 350 ARG A O 1
ATOM 2714 N N . GLN A 1 351 ? -58.983 -6.851 90.583 1.00 90.75 351 GLN A N 1
ATOM 2715 C CA . GLN A 1 351 ? -58.594 -6.894 92.000 1.00 90.75 351 GLN A CA 1
ATOM 2716 C C . GLN A 1 351 ? -59.417 -5.917 92.855 1.00 90.75 351 GLN A C 1
ATOM 2718 O O . GLN A 1 351 ? -59.820 -6.264 93.963 1.00 90.75 351 GLN A O 1
ATOM 2723 N N . LEU A 1 352 ? -59.714 -4.716 92.347 1.00 90.62 352 LEU A N 1
ATOM 2724 C CA . LEU A 1 352 ? -60.586 -3.748 93.021 1.00 90.62 352 LEU A CA 1
ATOM 2725 C C . LEU A 1 352 ? -62.045 -4.233 93.083 1.00 90.62 352 LEU A C 1
ATOM 2727 O O . LEU A 1 352 ? -62.668 -4.138 94.137 1.00 90.62 352 LEU A O 1
ATOM 2731 N N . GLU A 1 353 ? -62.579 -4.798 91.998 1.00 89.88 353 GLU A N 1
ATOM 2732 C CA . GLU A 1 353 ? -63.919 -5.404 91.960 1.00 89.88 353 GLU A CA 1
ATOM 2733 C C . GLU A 1 353 ? -64.035 -6.606 92.919 1.00 89.88 353 GLU A C 1
ATOM 2735 O O . GLU A 1 353 ? -65.048 -6.769 93.600 1.00 89.88 353 GLU A O 1
ATOM 2740 N N . GLU A 1 354 ? -62.990 -7.428 93.038 1.00 88.31 354 GLU A N 1
ATOM 2741 C CA . GLU A 1 354 ? -62.932 -8.566 93.962 1.00 88.31 354 GLU A CA 1
ATOM 2742 C C . GLU A 1 354 ? -62.809 -8.121 95.429 1.00 88.31 354 GLU A C 1
ATOM 2744 O O . GLU A 1 354 ? -63.509 -8.648 96.300 1.00 88.31 354 GLU A O 1
ATOM 2749 N N . GLN A 1 355 ? -62.007 -7.089 95.717 1.00 87.44 355 GLN A N 1
ATOM 2750 C CA . GLN A 1 355 ? -61.957 -6.457 97.042 1.00 87.44 355 GLN A CA 1
ATOM 2751 C C . GLN A 1 355 ? -63.306 -5.830 97.422 1.00 87.44 355 GLN A C 1
ATOM 2753 O O . GLN A 1 355 ? -63.754 -5.988 98.562 1.00 87.44 355 GLN A O 1
ATOM 2758 N N . GLN A 1 356 ? -63.992 -5.173 96.481 1.00 87.88 356 GLN A N 1
ATOM 2759 C CA . GLN A 1 356 ? -65.342 -4.642 96.691 1.00 87.88 356 GLN A CA 1
ATOM 2760 C C . GLN A 1 356 ? -66.349 -5.763 96.969 1.00 87.88 356 GLN A C 1
ATOM 2762 O O . GLN A 1 356 ? -67.079 -5.672 97.953 1.00 87.88 356 GLN A O 1
ATOM 2767 N N . ARG A 1 357 ? -66.341 -6.859 96.195 1.00 88.12 357 ARG A N 1
ATOM 2768 C CA . ARG A 1 357 ? -67.181 -8.046 96.454 1.00 88.12 357 ARG A CA 1
ATOM 2769 C C . ARG A 1 357 ? -66.908 -8.668 97.822 1.00 88.12 357 ARG A C 1
ATOM 2771 O O . ARG A 1 357 ? -67.849 -8.927 98.562 1.00 88.12 357 ARG A O 1
ATOM 2778 N N . THR A 1 358 ? -65.641 -8.844 98.192 1.00 87.50 358 THR A N 1
ATOM 2779 C CA . THR A 1 358 ? -65.252 -9.378 99.510 1.00 87.50 358 THR A CA 1
ATOM 2780 C C . THR A 1 358 ? -65.708 -8.459 100.649 1.00 87.50 358 THR A C 1
ATOM 2782 O O . THR A 1 358 ? -66.105 -8.927 101.715 1.00 87.50 358 THR A O 1
ATOM 2785 N N . THR A 1 359 ? -65.670 -7.141 100.437 1.00 86.75 359 THR A N 1
ATOM 2786 C CA . THR A 1 359 ? -66.129 -6.147 101.419 1.00 86.75 359 THR A CA 1
ATOM 2787 C C . THR A 1 359 ? -67.656 -6.133 101.529 1.00 86.75 359 THR A C 1
ATOM 2789 O O . THR A 1 359 ? -68.177 -6.116 102.641 1.00 86.75 359 THR A O 1
ATOM 2792 N N . ALA A 1 360 ? -68.373 -6.232 100.405 1.00 85.00 360 ALA A N 1
ATOM 2793 C CA . ALA A 1 360 ? -69.829 -6.356 100.371 1.00 85.00 360 ALA A CA 1
ATOM 2794 C C . ALA A 1 360 ? -70.308 -7.643 101.062 1.00 85.00 360 ALA A C 1
ATOM 2796 O O . ALA A 1 360 ? -71.154 -7.570 101.943 1.00 85.00 360 ALA A O 1
ATOM 2797 N N . GLN A 1 361 ? -69.695 -8.796 100.774 1.00 86.31 361 GLN A N 1
ATOM 2798 C CA . GLN A 1 361 ? -70.010 -10.066 101.445 1.00 86.31 361 GLN A CA 1
ATOM 2799 C C . GLN A 1 361 ? -69.776 -10.005 102.962 1.00 86.31 361 GLN A C 1
ATOM 2801 O O . GLN A 1 361 ? -70.571 -10.540 103.731 1.00 86.31 361 GLN A O 1
ATOM 2806 N N . LYS A 1 362 ? -68.718 -9.321 103.420 1.00 85.69 362 LYS A N 1
ATOM 2807 C CA . LYS A 1 362 ? -68.490 -9.082 104.857 1.00 85.69 362 LYS A CA 1
ATOM 2808 C C . LYS A 1 362 ? -69.556 -8.172 105.472 1.00 85.69 362 LYS A C 1
ATOM 2810 O O . LYS A 1 362 ? -69.967 -8.419 106.602 1.00 85.69 362 LYS A O 1
ATOM 2815 N N . ALA A 1 363 ? -70.018 -7.154 104.745 1.00 82.38 363 ALA A N 1
ATOM 2816 C CA . ALA A 1 363 ? -71.116 -6.296 105.185 1.00 82.38 363 ALA A CA 1
ATOM 2817 C C . ALA A 1 363 ? -72.451 -7.063 105.248 1.00 82.38 363 ALA A C 1
ATOM 2819 O O . ALA A 1 363 ? -73.153 -6.967 106.248 1.00 82.38 363 ALA A O 1
ATOM 2820 N N . GLU A 1 364 ? -72.764 -7.890 104.246 1.00 82.38 364 GLU A N 1
ATOM 2821 C CA . GLU A 1 364 ? -73.943 -8.768 104.234 1.00 82.38 364 GLU A CA 1
ATOM 2822 C C . GLU A 1 364 ? -73.915 -9.787 105.383 1.00 82.38 364 GLU A C 1
ATOM 2824 O O . GLU A 1 364 ? -74.924 -9.980 106.057 1.00 82.38 364 GLU A O 1
ATOM 2829 N N . GLN A 1 365 ? -72.761 -10.402 105.669 1.00 82.56 365 GLN A N 1
ATOM 2830 C CA . GLN A 1 365 ? -72.605 -11.307 106.815 1.00 82.56 365 GLN A CA 1
ATOM 2831 C C . GLN A 1 365 ? -72.776 -10.583 108.158 1.00 82.56 365 GLN A C 1
ATOM 2833 O O . GLN A 1 365 ? -73.440 -11.110 109.050 1.00 82.56 365 GLN A O 1
ATOM 2838 N N . ALA A 1 366 ? -72.230 -9.371 108.305 1.00 82.12 366 ALA A N 1
ATOM 2839 C CA . ALA A 1 366 ? -72.429 -8.555 109.503 1.00 82.12 366 ALA A CA 1
ATOM 2840 C C . ALA A 1 366 ? -73.902 -8.135 109.674 1.00 82.12 366 ALA A C 1
ATOM 2842 O O . ALA A 1 366 ? -74.426 -8.181 110.787 1.00 82.12 366 ALA A O 1
ATOM 2843 N N . GLN A 1 367 ? -74.589 -7.798 108.577 1.00 81.75 367 GLN A N 1
ATOM 2844 C CA . GLN A 1 367 ? -76.019 -7.485 108.569 1.00 81.75 367 GLN A CA 1
ATOM 2845 C C . GLN A 1 367 ? -76.851 -8.702 109.000 1.00 81.75 367 GLN A C 1
ATOM 2847 O O . GLN A 1 367 ? -77.638 -8.600 109.934 1.00 81.75 367 GLN A O 1
ATOM 2852 N N . GLN A 1 368 ? -76.607 -9.882 108.418 1.00 81.38 368 GLN A N 1
ATOM 2853 C CA . GLN A 1 368 ? -77.297 -11.124 108.797 1.00 81.38 368 GLN A CA 1
ATOM 2854 C C . GLN A 1 368 ? -77.079 -11.496 110.273 1.00 81.38 368 GLN A C 1
ATOM 2856 O O . GLN A 1 368 ? -78.005 -11.976 110.927 1.00 81.38 368 GLN A O 1
ATOM 2861 N N . GLN A 1 369 ? -75.884 -11.255 110.824 1.00 82.44 369 GLN A N 1
ATOM 2862 C CA . GLN A 1 369 ? -75.608 -11.458 112.251 1.00 82.44 369 GLN A CA 1
ATOM 2863 C C . GLN A 1 369 ? -76.362 -10.453 113.138 1.00 82.44 369 GLN A C 1
ATOM 2865 O O . GLN A 1 369 ? -76.894 -10.842 114.180 1.00 82.44 369 GLN A O 1
ATOM 2870 N N . ALA A 1 370 ? -76.465 -9.186 112.723 1.00 78.69 370 ALA A N 1
ATOM 2871 C CA . ALA A 1 370 ? -77.247 -8.171 113.428 1.00 78.69 370 ALA A CA 1
ATOM 2872 C C . ALA A 1 370 ? -78.757 -8.479 113.402 1.00 78.69 370 ALA A C 1
ATOM 2874 O O . ALA A 1 370 ? -79.417 -8.407 114.441 1.00 78.69 370 ALA A O 1
ATOM 2875 N N . ASP A 1 371 ? -79.289 -8.896 112.251 1.00 83.19 371 ASP A N 1
ATOM 2876 C CA . ASP A 1 371 ? -80.697 -9.263 112.081 1.00 83.19 371 ASP A CA 1
ATOM 2877 C C . ASP A 1 371 ? -81.053 -10.507 112.925 1.00 83.19 371 ASP A C 1
ATOM 2879 O O . ASP A 1 371 ? -82.084 -10.533 113.602 1.00 83.19 371 ASP A O 1
ATOM 2883 N N . GLN A 1 372 ? -80.172 -11.519 112.973 1.00 81.62 372 GLN A N 1
ATOM 2884 C CA . GLN A 1 372 ? -80.333 -12.685 113.857 1.00 81.62 372 GLN A CA 1
ATOM 2885 C C . GLN A 1 372 ? -80.309 -12.296 115.343 1.00 81.62 372 GLN A C 1
ATOM 2887 O O . GLN A 1 372 ? -81.139 -12.782 116.115 1.00 81.62 372 GLN A O 1
ATOM 2892 N N . ALA A 1 373 ? -79.410 -11.394 115.750 1.00 79.25 373 ALA A N 1
ATOM 2893 C CA . ALA A 1 373 ? -79.361 -10.891 117.122 1.00 79.25 373 ALA A CA 1
ATOM 2894 C C . ALA A 1 373 ? -80.638 -10.111 117.498 1.00 79.25 373 ALA A C 1
ATOM 2896 O O . ALA A 1 373 ? -81.160 -10.284 118.603 1.00 79.25 373 ALA A O 1
ATOM 2897 N N . GLN A 1 374 ? -81.200 -9.315 116.578 1.00 79.69 374 GLN A N 1
ATOM 2898 C CA . GLN A 1 374 ? -82.493 -8.653 116.788 1.00 79.69 374 GLN A CA 1
ATOM 2899 C C . GLN A 1 374 ? -83.648 -9.653 116.927 1.00 79.69 374 GLN A C 1
ATOM 2901 O O . GLN A 1 374 ? -84.470 -9.498 117.831 1.00 79.69 374 GLN A O 1
ATOM 2906 N N . GLN A 1 375 ? -83.708 -10.697 116.093 1.00 80.88 375 GLN A N 1
ATOM 2907 C CA . GLN A 1 375 ? -84.750 -11.727 116.203 1.00 80.88 375 GLN A CA 1
ATOM 2908 C C . GLN A 1 375 ? -84.675 -12.482 117.540 1.00 80.88 375 GLN A C 1
ATOM 2910 O O . GLN A 1 375 ? -85.705 -12.695 118.181 1.00 80.88 375 GLN A O 1
ATOM 2915 N N . GLN A 1 376 ? -83.470 -12.824 118.009 1.00 79.56 376 GLN A N 1
ATOM 2916 C CA . GLN A 1 376 ? -83.275 -13.447 119.324 1.00 79.56 376 GLN A CA 1
ATOM 2917 C C . GLN A 1 376 ? -83.702 -12.515 120.472 1.00 79.56 376 GLN A C 1
ATOM 2919 O O . GLN A 1 376 ? -84.394 -12.954 121.393 1.00 79.56 376 GLN A O 1
ATOM 2924 N N . ALA A 1 377 ? -83.370 -11.221 120.399 1.00 75.00 377 ALA A N 1
ATOM 2925 C CA . ALA A 1 377 ? -83.796 -10.231 121.391 1.00 75.00 377 ALA A CA 1
ATOM 2926 C C . ALA A 1 377 ? -85.329 -10.057 121.438 1.00 75.00 377 ALA A C 1
ATOM 2928 O O . ALA A 1 377 ? -85.910 -10.004 122.524 1.00 75.00 377 ALA A O 1
ATOM 2929 N N . GLN A 1 378 ? -85.999 -10.033 120.280 1.00 79.69 378 GLN A N 1
ATOM 2930 C CA . GLN A 1 378 ? -87.464 -9.958 120.199 1.00 79.69 378 GLN A CA 1
ATOM 2931 C C . GLN A 1 378 ? -88.143 -11.211 120.772 1.00 79.69 378 GLN A C 1
ATOM 2933 O O . GLN A 1 378 ? -89.118 -11.091 121.515 1.00 79.69 378 GLN A O 1
ATOM 2938 N N . GLN A 1 379 ? -87.617 -12.410 120.491 1.00 78.81 379 GLN A N 1
ATOM 2939 C CA . GLN A 1 379 ? -88.134 -13.654 121.076 1.00 78.81 379 GLN A CA 1
ATOM 2940 C C . GLN A 1 379 ? -87.972 -13.679 122.603 1.00 78.81 379 GLN A C 1
ATOM 2942 O O . GLN A 1 379 ? -88.909 -14.052 123.310 1.00 78.81 379 GLN A O 1
ATOM 2947 N N . ALA A 1 380 ? -86.830 -13.217 123.126 1.00 76.00 380 ALA A N 1
ATOM 2948 C CA . ALA A 1 380 ? -86.605 -13.099 124.566 1.00 76.00 380 ALA A CA 1
ATOM 2949 C C . ALA A 1 380 ? -87.577 -12.104 125.236 1.00 76.00 380 ALA A C 1
ATOM 2951 O O . ALA A 1 380 ? -88.115 -12.402 126.304 1.00 76.00 380 ALA A O 1
ATOM 2952 N N . GLN A 1 381 ? -87.869 -10.960 124.599 1.00 75.81 381 GLN A N 1
ATOM 2953 C CA . GLN A 1 381 ? -88.890 -10.024 125.090 1.00 75.81 381 GLN A CA 1
ATOM 2954 C C . GLN A 1 381 ? -90.290 -10.652 125.116 1.00 75.81 381 GLN A C 1
ATOM 2956 O O . GLN A 1 381 ? -90.959 -10.583 126.144 1.00 75.81 381 GLN A O 1
ATOM 2961 N N . GLN A 1 382 ? -90.720 -11.319 124.039 1.00 77.00 382 GLN A N 1
ATOM 2962 C CA . GLN A 1 382 ? -92.038 -11.972 123.987 1.00 77.00 382 GLN A CA 1
ATOM 2963 C C . GLN A 1 382 ? -92.199 -13.054 125.068 1.00 77.00 382 GLN A C 1
ATOM 2965 O O . GLN A 1 382 ? -93.255 -13.147 125.700 1.00 77.00 382 GLN A O 1
ATOM 2970 N N . GLN A 1 383 ? -91.146 -13.835 125.334 1.00 75.81 383 GLN A N 1
ATOM 2971 C CA . GLN A 1 383 ? -91.138 -14.812 126.426 1.00 75.81 383 GLN A CA 1
ATOM 2972 C C . GLN A 1 383 ? -91.280 -14.130 127.795 1.00 75.81 383 GLN A C 1
ATOM 2974 O O . GLN A 1 383 ? -92.158 -14.517 128.570 1.00 75.81 383 GLN A O 1
ATOM 2979 N N . ALA A 1 384 ? -90.503 -13.075 128.064 1.00 71.94 384 ALA A N 1
ATOM 2980 C CA . ALA A 1 384 ? -90.580 -12.314 129.313 1.00 71.94 384 ALA A CA 1
ATOM 2981 C C . ALA A 1 384 ? -91.962 -11.663 129.539 1.00 71.94 384 ALA A C 1
ATOM 2983 O O . ALA A 1 384 ? -92.481 -11.714 130.655 1.00 71.94 384 ALA A O 1
ATOM 2984 N N . GLN A 1 385 ? -92.592 -11.127 128.485 1.00 73.81 385 GLN A N 1
ATOM 2985 C CA . GLN A 1 385 ? -93.978 -10.638 128.526 1.00 73.81 385 GLN A CA 1
ATOM 2986 C C . GLN A 1 385 ? -94.938 -11.749 128.996 1.00 73.81 385 GLN A C 1
ATOM 2988 O O . GLN A 1 385 ? -95.680 -11.570 129.960 1.00 73.81 385 GLN A O 1
ATOM 2993 N N . SER A 1 386 ? -94.856 -12.933 128.375 1.00 74.19 386 SER A N 1
ATOM 2994 C CA . SER A 1 386 ? -95.759 -14.058 128.663 1.00 74.19 386 SER A CA 1
ATOM 2995 C C . SER A 1 386 ? -95.613 -14.647 130.076 1.00 74.19 386 SER A C 1
ATOM 2997 O O . SER A 1 386 ? -96.565 -15.222 130.615 1.00 74.19 386 SER A O 1
ATOM 2999 N N . GLU A 1 387 ? -94.442 -14.500 130.708 1.00 74.00 387 GLU A N 1
ATOM 3000 C CA . GLU A 1 387 ? -94.264 -14.842 132.122 1.00 74.00 387 GLU A CA 1
ATOM 3001 C C . GLU A 1 387 ? -94.869 -13.801 133.068 1.00 74.00 387 GLU A C 1
ATOM 3003 O O . GLU A 1 387 ? -95.395 -14.178 134.118 1.00 74.00 387 GLU A O 1
ATOM 3008 N N . ALA A 1 388 ? -94.805 -12.512 132.723 1.00 72.75 388 ALA A N 1
ATOM 3009 C CA . ALA A 1 388 ? -95.367 -11.444 133.545 1.00 72.75 388 ALA A CA 1
ATOM 3010 C C . ALA A 1 388 ? -96.899 -11.559 133.635 1.00 72.75 388 ALA A C 1
ATOM 3012 O O . ALA A 1 388 ? -97.450 -11.579 134.740 1.00 72.75 388 ALA A O 1
ATOM 3013 N N . ASP A 1 389 ? -97.573 -11.754 132.497 1.00 72.94 389 ASP A N 1
ATOM 3014 C CA . ASP A 1 389 ? -99.033 -11.915 132.432 1.00 72.94 389 ASP A CA 1
ATOM 3015 C C . ASP A 1 389 ? -99.519 -13.128 133.249 1.00 72.94 389 ASP A C 1
ATOM 3017 O O . ASP A 1 389 ? -100.522 -13.061 133.965 1.00 72.94 389 ASP A O 1
ATOM 3021 N N . ARG A 1 390 ? -98.760 -14.236 133.219 1.00 74.50 390 ARG A N 1
ATOM 3022 C CA . ARG A 1 390 ? -99.037 -15.435 134.032 1.00 74.50 390 ARG A CA 1
ATOM 3023 C C . ARG A 1 390 ? -98.959 -15.180 135.537 1.00 74.50 390 ARG A C 1
ATOM 3025 O O . ARG A 1 390 ? -99.722 -15.795 136.281 1.00 74.50 390 ARG A O 1
ATOM 3032 N N . ARG A 1 391 ? -98.059 -14.304 135.996 1.00 72.69 391 ARG A N 1
ATOM 3033 C CA . ARG A 1 391 ? -97.934 -13.955 137.424 1.00 72.69 391 ARG A CA 1
ATOM 3034 C C . ARG A 1 391 ? -99.094 -13.061 137.868 1.00 72.69 391 ARG A C 1
ATOM 3036 O O . ARG A 1 391 ? -99.733 -13.369 138.871 1.00 72.69 391 ARG A O 1
ATOM 3043 N N . ALA A 1 392 ? -99.444 -12.048 137.073 1.00 71.25 392 ALA A N 1
ATOM 3044 C CA . ALA A 1 392 ? -100.571 -11.154 137.357 1.00 71.25 392 ALA A CA 1
ATOM 3045 C C . ALA A 1 392 ? -101.917 -11.903 137.478 1.00 71.25 392 ALA A C 1
ATOM 3047 O O . ALA A 1 392 ? -102.708 -11.627 138.384 1.00 71.25 392 ALA A O 1
ATOM 3048 N N . ALA A 1 393 ? -102.161 -12.899 136.617 1.00 68.75 393 ALA A N 1
ATOM 3049 C CA . ALA A 1 393 ? -103.369 -13.726 136.676 1.00 68.75 393 ALA A CA 1
ATOM 3050 C C . ALA A 1 393 ? -103.479 -14.555 137.975 1.00 68.75 393 ALA A C 1
ATOM 3052 O O . ALA A 1 393 ? -104.573 -14.711 138.522 1.00 68.75 393 ALA A O 1
ATOM 3053 N N . ALA A 1 394 ? -102.357 -15.063 138.499 1.00 67.56 394 ALA A N 1
ATOM 3054 C CA . ALA A 1 394 ? -102.337 -15.859 139.728 1.00 67.56 394 ALA A CA 1
ATOM 3055 C C . ALA A 1 394 ? -102.632 -15.019 140.987 1.00 67.56 394 ALA A C 1
ATOM 3057 O O . ALA A 1 394 ? -103.296 -15.490 141.913 1.00 67.56 394 ALA A O 1
ATOM 3058 N N . GLU A 1 395 ? -102.181 -13.761 141.021 1.00 67.69 395 GLU A N 1
ATOM 3059 C CA . GLU A 1 395 ? -102.400 -12.865 142.163 1.00 67.69 395 GLU A CA 1
ATOM 3060 C C . GLU A 1 395 ? -103.874 -12.460 142.317 1.00 67.69 395 GLU A C 1
ATOM 3062 O O . GLU A 1 395 ? -104.394 -12.459 143.437 1.00 67.69 395 GLU A O 1
ATOM 3067 N N . GLN A 1 396 ? -104.585 -12.201 141.210 1.00 69.06 396 GLN A N 1
ATOM 3068 C CA . GLN A 1 396 ? -106.021 -11.883 141.243 1.00 69.06 396 GLN A CA 1
ATOM 3069 C C . GLN A 1 396 ? -106.862 -13.019 141.845 1.00 69.06 396 GLN A C 1
ATOM 3071 O O . GLN A 1 396 ? -107.766 -12.769 142.647 1.00 69.06 396 GLN A O 1
ATOM 3076 N N . GLN A 1 397 ? -106.547 -14.274 141.510 1.00 68.88 397 GLN A N 1
ATOM 3077 C CA . GLN A 1 397 ? -107.292 -15.435 142.003 1.00 68.88 397 GLN A CA 1
ATOM 3078 C C . GLN A 1 397 ? -107.141 -15.625 143.525 1.00 68.88 397 GLN A C 1
ATOM 3080 O O . GLN A 1 397 ? -108.092 -16.012 144.205 1.00 68.88 397 GLN A O 1
ATOM 3085 N N . ASN A 1 398 ? -105.976 -15.286 144.083 1.00 65.50 398 ASN A N 1
ATOM 3086 C CA . ASN A 1 398 ? -105.701 -15.415 145.516 1.00 65.50 398 ASN A CA 1
ATOM 3087 C C . ASN A 1 398 ? -106.437 -14.343 146.359 1.00 65.50 398 ASN A C 1
ATOM 3089 O O . ASN A 1 398 ? -106.864 -14.593 147.491 1.00 65.50 398 ASN A O 1
ATOM 3093 N N . GLN A 1 399 ? -106.660 -13.150 145.791 1.00 67.88 399 GLN A N 1
ATOM 3094 C CA . GLN A 1 399 ? -107.420 -12.077 146.448 1.00 67.88 399 GLN A CA 1
ATOM 3095 C C . GLN A 1 399 ? -108.913 -12.424 146.601 1.00 67.88 399 GLN A C 1
ATOM 3097 O O . GLN A 1 399 ? -109.495 -12.157 147.654 1.00 67.88 399 GLN A O 1
ATOM 3102 N N . GLN A 1 400 ? -109.521 -13.085 145.608 1.00 67.31 400 GLN A N 1
ATOM 3103 C CA . GLN A 1 400 ? -110.926 -13.522 145.673 1.00 67.31 400 GLN A CA 1
ATOM 3104 C C . GLN A 1 400 ? -111.173 -14.552 146.788 1.00 67.31 400 GLN A C 1
ATOM 3106 O O . GLN A 1 400 ? -112.142 -14.428 147.539 1.00 67.31 400 GLN A O 1
ATOM 3111 N N . ILE A 1 401 ? -110.271 -15.529 146.945 1.00 68.38 401 ILE A N 1
ATOM 3112 C CA . ILE A 1 401 ? -110.346 -16.553 148.005 1.00 68.38 401 ILE A CA 1
ATOM 3113 C C . ILE A 1 401 ? -110.301 -15.903 149.397 1.00 68.38 401 ILE A C 1
ATOM 3115 O O . ILE A 1 401 ? -111.035 -16.297 150.304 1.00 68.38 401 ILE A O 1
ATOM 3119 N N . THR A 1 402 ? -109.473 -14.868 149.559 1.00 66.56 402 THR A N 1
ATOM 3120 C CA . THR A 1 402 ? -109.315 -14.160 150.837 1.00 66.56 402 THR A CA 1
ATOM 3121 C C . THR A 1 402 ? -110.600 -13.427 151.244 1.00 66.56 402 THR A C 1
ATOM 3123 O O . THR A 1 402 ? -111.024 -13.526 152.394 1.00 66.56 402 THR A O 1
ATOM 3126 N N . GLN A 1 403 ? -111.271 -12.754 150.301 1.00 65.50 403 GLN A N 1
ATOM 3127 C CA . GLN A 1 403 ? -112.508 -12.006 150.573 1.00 65.50 403 GLN A CA 1
ATOM 3128 C C . GLN A 1 403 ? -113.668 -12.914 151.023 1.00 65.50 403 GLN A C 1
ATOM 3130 O O . GLN A 1 403 ? -114.397 -12.564 151.951 1.00 65.50 403 GLN A O 1
ATOM 3135 N N . GLN A 1 404 ? -113.801 -14.107 150.433 1.00 66.25 404 GLN A N 1
ATOM 3136 C CA . GLN A 1 404 ? -114.850 -15.072 150.798 1.00 66.25 404 GLN A CA 1
ATOM 3137 C C . GLN A 1 404 ? -114.689 -15.635 152.226 1.00 66.25 404 GLN A C 1
ATOM 3139 O O . GLN A 1 404 ? -115.680 -15.986 152.870 1.00 66.25 404 GLN A O 1
ATOM 3144 N N . SER A 1 405 ? -113.458 -15.686 152.747 1.00 62.91 405 SER A N 1
ATOM 3145 C CA . SER A 1 405 ? -113.152 -16.191 154.095 1.00 62.91 405 SER A CA 1
ATOM 3146 C C . SER A 1 405 ? -113.693 -15.281 155.209 1.00 62.91 405 SER A C 1
ATOM 3148 O O . SER A 1 405 ? -114.341 -15.748 156.152 1.00 62.91 405 SER A O 1
ATOM 3150 N N . ASP A 1 406 ? -113.482 -13.966 155.095 1.00 65.88 406 ASP A N 1
ATOM 3151 C CA . ASP A 1 406 ? -113.870 -13.010 156.141 1.00 65.88 406 ASP A CA 1
ATOM 3152 C C . ASP A 1 406 ? -115.387 -12.780 156.224 1.00 65.88 406 ASP A C 1
ATOM 3154 O O . ASP A 1 406 ? -115.913 -12.484 157.302 1.00 65.88 406 ASP A O 1
ATOM 3158 N N . GLU A 1 407 ? -116.116 -12.952 155.120 1.00 66.88 407 GLU A N 1
ATOM 3159 C CA . GLU A 1 407 ? -117.571 -12.786 155.096 1.00 66.88 407 GLU A CA 1
ATOM 3160 C C . GLU A 1 407 ? -118.293 -13.928 155.834 1.00 66.88 407 GLU A C 1
ATOM 3162 O O . GLU A 1 407 ? -119.153 -13.672 156.685 1.00 66.88 407 GLU A O 1
ATOM 3167 N N . ALA A 1 408 ? -117.857 -15.178 155.633 1.00 63.72 408 ALA A N 1
ATOM 3168 C CA . ALA A 1 408 ? -118.329 -16.330 156.408 1.00 63.72 408 ALA A CA 1
ATOM 3169 C C . ALA A 1 408 ? -118.069 -16.157 157.920 1.00 63.72 408 ALA A C 1
ATOM 3171 O O . ALA A 1 408 ? -118.910 -16.489 158.762 1.00 63.72 408 ALA A O 1
ATOM 3172 N N . ARG A 1 409 ? -116.922 -15.561 158.275 1.00 68.69 409 ARG A N 1
ATOM 3173 C CA . ARG A 1 409 ? -116.509 -15.315 159.665 1.00 68.69 409 ARG A CA 1
ATOM 3174 C C . ARG A 1 409 ? -117.423 -14.327 160.401 1.00 68.69 409 ARG A C 1
ATOM 3176 O O . ARG A 1 409 ? -117.643 -14.475 161.603 1.00 68.69 409 ARG A O 1
ATOM 3183 N N . ARG A 1 410 ? -118.001 -13.349 159.692 1.00 69.75 410 ARG A N 1
ATOM 3184 C CA . ARG A 1 410 ? -118.967 -12.384 160.258 1.00 69.75 410 ARG A CA 1
ATOM 3185 C C . ARG A 1 410 ? -120.324 -13.025 160.551 1.00 69.75 410 ARG A C 1
ATOM 3187 O O . ARG A 1 410 ? -120.922 -12.726 161.585 1.00 69.75 410 ARG A O 1
ATOM 3194 N N . GLN A 1 411 ? -120.787 -13.927 159.685 1.00 68.50 411 GLN A N 1
ATOM 3195 C CA . GLN A 1 411 ? -122.073 -14.616 159.854 1.00 68.50 411 GLN A CA 1
ATOM 3196 C C . GLN A 1 411 ? -122.065 -15.563 161.069 1.00 68.50 411 GLN A C 1
ATOM 3198 O O . GLN A 1 411 ? -123.031 -15.589 161.834 1.00 68.50 411 GLN A O 1
ATOM 3203 N N . ALA A 1 412 ? -120.952 -16.266 161.314 1.00 62.91 412 ALA A N 1
ATOM 3204 C CA . ALA A 1 412 ? -120.799 -17.158 162.468 1.00 62.91 412 ALA A CA 1
ATOM 3205 C C . ALA A 1 412 ? -120.991 -16.440 163.823 1.00 62.91 412 ALA A C 1
ATOM 3207 O O . ALA A 1 412 ? -121.721 -16.925 164.691 1.00 62.91 412 ALA A O 1
ATOM 3208 N N . ASN A 1 413 ? -120.403 -15.249 163.990 1.00 68.44 413 ASN A N 1
ATOM 3209 C CA . ASN A 1 413 ? -120.487 -14.489 165.243 1.00 68.44 413 ASN A CA 1
ATOM 3210 C C . ASN A 1 413 ? -121.916 -13.995 165.550 1.00 68.44 413 ASN A C 1
ATOM 3212 O O . ASN A 1 413 ? -122.322 -13.957 166.713 1.00 68.44 413 ASN A O 1
ATOM 3216 N N . GLN A 1 414 ? -122.710 -13.659 164.524 1.00 69.00 414 GLN A N 1
ATOM 3217 C CA . GLN A 1 414 ? -124.110 -13.250 164.707 1.00 69.00 414 GLN A CA 1
ATOM 3218 C C . GLN A 1 414 ? -125.018 -14.413 165.146 1.00 69.00 414 GLN A C 1
ATOM 3220 O O . GLN A 1 414 ? -126.008 -14.188 165.847 1.00 69.00 414 GLN A O 1
ATOM 3225 N N . ALA A 1 415 ? -124.683 -15.656 164.785 1.00 62.78 415 ALA A N 1
ATOM 3226 C CA . ALA A 1 415 ? -125.433 -16.834 165.218 1.00 62.78 415 ALA A CA 1
ATOM 3227 C C . ALA A 1 415 ? -125.267 -17.108 166.726 1.00 62.78 415 ALA A C 1
ATOM 3229 O O . ALA A 1 415 ? -126.254 -17.380 167.413 1.00 62.78 415 ALA A O 1
ATOM 3230 N N . GLN A 1 416 ? -124.049 -16.973 167.267 1.00 64.25 416 GLN A N 1
ATOM 3231 C CA . GLN A 1 416 ? -123.777 -17.240 168.688 1.00 64.25 416 GLN A CA 1
ATOM 3232 C C . GLN A 1 416 ? -124.514 -16.281 169.637 1.00 64.25 416 GLN A C 1
ATOM 3234 O O . GLN A 1 416 ? -125.045 -16.722 170.656 1.00 64.25 416 GLN A O 1
ATOM 3239 N N . GLN A 1 417 ? -124.620 -14.992 169.290 1.00 65.81 417 GLN A N 1
ATOM 3240 C CA . GLN A 1 417 ? -125.338 -14.013 170.120 1.00 65.81 417 GLN A CA 1
ATOM 3241 C C . GLN A 1 417 ? -126.841 -14.317 170.236 1.00 65.81 417 GLN A C 1
ATOM 3243 O O . GLN A 1 417 ? -127.431 -14.112 171.297 1.00 65.81 417 GLN A O 1
ATOM 3248 N N . ARG A 1 418 ? -127.464 -14.861 169.179 1.00 68.12 418 ARG A N 1
ATOM 3249 C CA . ARG A 1 418 ? -128.883 -15.258 169.202 1.00 68.12 418 ARG A CA 1
ATOM 3250 C C . ARG A 1 418 ? -129.137 -16.505 170.052 1.00 68.12 418 ARG A C 1
ATOM 3252 O O . ARG A 1 418 ? -130.191 -16.597 170.673 1.00 68.12 418 ARG A O 1
ATOM 3259 N N . ALA A 1 419 ? -128.182 -17.436 170.123 1.00 61.34 419 ALA A N 1
ATOM 3260 C CA . ALA A 1 419 ? -128.309 -18.638 170.949 1.00 61.34 419 ALA A CA 1
ATOM 3261 C C . ALA A 1 419 ? -128.377 -18.298 172.452 1.00 61.34 419 ALA A C 1
ATOM 3263 O O . ALA A 1 419 ? -129.301 -18.725 173.143 1.00 61.34 419 ALA A O 1
ATOM 3264 N N . GLN A 1 420 ? -127.463 -17.451 172.939 1.00 62.34 420 GLN A N 1
ATOM 3265 C CA . GLN A 1 420 ? -127.382 -17.083 174.362 1.00 62.34 420 GLN A CA 1
ATOM 3266 C C . GLN A 1 420 ? -128.625 -16.330 174.874 1.00 62.34 420 GLN A C 1
ATOM 3268 O O . GLN A 1 420 ? -128.981 -16.442 176.046 1.00 62.34 420 GLN A O 1
ATOM 3273 N N . GLN A 1 421 ? -129.322 -15.594 174.001 1.00 61.16 421 GLN A N 1
ATOM 3274 C CA . GLN A 1 421 ? -130.576 -14.911 174.346 1.00 61.16 421 GLN A CA 1
ATOM 3275 C C . GLN A 1 421 ? -131.790 -15.855 174.424 1.00 61.16 421 GLN A C 1
ATOM 3277 O O . GLN A 1 421 ? -132.774 -15.517 175.079 1.00 61.16 421 GLN A O 1
ATOM 3282 N N . ALA A 1 422 ? -131.731 -17.035 173.797 1.00 60.62 422 ALA A N 1
ATOM 3283 C CA . ALA A 1 422 ? -132.805 -18.028 173.847 1.00 60.62 422 ALA A CA 1
ATOM 3284 C C . ALA A 1 422 ? -132.719 -18.936 175.092 1.00 60.62 422 ALA A C 1
ATOM 3286 O O . ALA A 1 422 ? -133.747 -19.314 175.659 1.00 60.62 422 ALA A O 1
ATOM 3287 N N . GLU A 1 423 ? -131.508 -19.275 175.547 1.00 60.56 423 GLU A N 1
ATOM 3288 C CA . GLU A 1 423 ? -131.310 -20.164 176.704 1.00 60.56 423 GLU A CA 1
ATOM 3289 C C . GLU A 1 423 ? -131.760 -19.531 178.030 1.00 60.56 423 GLU A C 1
ATOM 3291 O O . GLU A 1 423 ? -132.368 -20.210 178.863 1.00 60.56 423 GLU A O 1
ATOM 3296 N N . SER A 1 424 ? -131.540 -18.224 178.213 1.00 61.38 424 SER A N 1
ATOM 3297 C CA . SER A 1 424 ? -131.993 -17.502 179.410 1.00 61.38 424 SER A CA 1
ATOM 3298 C C . SER A 1 424 ? -133.520 -17.535 179.545 1.00 61.38 424 SER A C 1
ATOM 3300 O O . SER A 1 424 ? -134.032 -17.905 180.602 1.00 61.38 424 SER A O 1
ATOM 3302 N N . GLN A 1 425 ? -134.250 -17.269 178.458 1.00 59.72 425 GLN A N 1
ATOM 3303 C CA . GLN A 1 425 ? -135.718 -17.282 178.427 1.00 59.72 425 GLN A CA 1
ATOM 3304 C C . GLN A 1 425 ? -136.313 -18.685 178.661 1.00 59.72 425 GLN A C 1
ATOM 3306 O O . GLN A 1 425 ? -137.366 -18.814 179.288 1.00 59.72 425 GLN A O 1
ATOM 3311 N N . GLN A 1 426 ? -135.634 -19.761 178.236 1.00 58.34 426 GLN A N 1
ATOM 3312 C CA . GLN A 1 426 ? -136.059 -21.124 178.586 1.00 58.34 426 GLN A CA 1
ATOM 3313 C C . GLN A 1 426 ? -135.874 -21.451 180.077 1.00 58.34 426 GLN A C 1
ATOM 3315 O O . GLN A 1 426 ? -136.608 -22.290 180.609 1.00 58.34 426 GLN A O 1
ATOM 3320 N N . SER A 1 427 ? -134.906 -20.829 180.758 1.00 58.59 427 SER A N 1
ATOM 3321 C CA . SER A 1 427 ? -134.558 -21.179 182.142 1.00 58.59 427 SER A CA 1
ATOM 3322 C C . SER A 1 427 ? -135.668 -20.832 183.147 1.00 58.59 427 SER A C 1
ATOM 3324 O O . SER A 1 427 ? -136.031 -21.679 183.969 1.00 58.59 427 SER A O 1
ATOM 3326 N N . GLU A 1 428 ? -136.289 -19.653 183.023 1.00 59.19 428 GLU A N 1
ATOM 3327 C CA . GLU A 1 428 ? -137.393 -19.216 183.891 1.00 59.19 428 GLU A CA 1
ATOM 3328 C C . GLU A 1 428 ? -138.659 -20.065 183.688 1.00 59.19 428 GLU A C 1
ATOM 3330 O O . GLU A 1 428 ? -139.314 -20.475 184.654 1.00 59.19 428 GLU A O 1
ATOM 3335 N N . LEU A 1 429 ? -138.978 -20.407 182.432 1.00 59.00 429 LEU A N 1
ATOM 3336 C CA . LEU A 1 429 ? -140.111 -21.280 182.104 1.00 59.00 429 LEU A CA 1
ATOM 3337 C C . LEU A 1 429 ? -139.942 -22.689 182.700 1.00 59.00 429 LEU A C 1
ATOM 3339 O O . LEU A 1 429 ? -140.905 -23.279 183.199 1.00 59.00 429 LEU A O 1
ATOM 3343 N N . ARG A 1 430 ? -138.710 -23.221 182.696 1.00 58.06 430 ARG A N 1
ATOM 3344 C CA . ARG A 1 430 ? -138.398 -24.564 183.213 1.00 58.06 430 ARG A CA 1
ATOM 3345 C C . ARG A 1 430 ? -138.567 -24.703 184.723 1.00 58.06 430 ARG A C 1
ATOM 3347 O O . ARG A 1 430 ? -138.892 -25.802 185.174 1.00 58.06 430 ARG A O 1
ATOM 3354 N N . GLN A 1 431 ? -138.374 -23.637 185.503 1.00 58.81 431 GLN A N 1
ATOM 3355 C CA . GLN A 1 431 ? -138.640 -23.688 186.945 1.00 58.81 431 GLN A CA 1
ATOM 3356 C C . GLN A 1 431 ? -140.143 -23.699 187.250 1.00 58.81 431 GLN A C 1
ATOM 3358 O O . GLN A 1 431 ? -140.574 -24.476 188.100 1.00 58.81 431 GLN A O 1
ATOM 3363 N N . ARG A 1 432 ? -140.961 -22.926 186.517 1.00 57.34 432 ARG A N 1
ATOM 3364 C CA . ARG A 1 432 ? -142.421 -22.887 186.735 1.00 57.34 432 ARG A CA 1
ATOM 3365 C C . ARG A 1 432 ? -143.112 -24.227 186.461 1.00 57.34 432 ARG A C 1
ATOM 3367 O O . ARG A 1 432 ? -143.986 -24.610 187.231 1.00 57.34 432 ARG A O 1
ATOM 3374 N N . LEU A 1 433 ? -142.705 -24.967 185.425 1.00 55.47 433 LEU A N 1
ATOM 3375 C CA . LEU A 1 433 ? -143.301 -26.280 185.127 1.00 55.47 433 LEU A CA 1
ATOM 3376 C C . LEU A 1 433 ? -142.855 -27.397 186.087 1.00 55.47 433 LEU A C 1
ATOM 3378 O O . LEU A 1 433 ? -143.612 -28.335 186.314 1.00 55.47 433 LEU A O 1
ATOM 3382 N N . ARG A 1 434 ? -141.661 -27.313 186.693 1.00 56.44 434 ARG A N 1
ATOM 3383 C CA . ARG A 1 434 ? -141.140 -28.381 187.573 1.00 56.44 434 ARG A CA 1
ATOM 3384 C C . ARG A 1 434 ? -141.822 -28.494 188.942 1.00 56.44 434 ARG A C 1
ATOM 3386 O O . ARG A 1 434 ? -141.541 -29.443 189.667 1.00 56.44 434 ARG A O 1
ATOM 3393 N N . ALA A 1 435 ? -142.737 -27.584 189.273 1.00 51.03 435 ALA A N 1
ATOM 3394 C CA . ALA A 1 435 ? -143.616 -27.704 190.436 1.00 51.03 435 ALA A CA 1
ATOM 3395 C C . ALA A 1 435 ? -144.807 -28.664 190.212 1.00 51.03 435 ALA A C 1
ATOM 3397 O O . ALA A 1 435 ? -145.538 -28.950 191.158 1.00 51.03 435 ALA A O 1
ATOM 3398 N N . GLN A 1 436 ? -145.025 -29.162 188.986 1.00 44.59 436 GLN A N 1
ATOM 3399 C CA . GLN A 1 436 ? -146.142 -30.046 188.653 1.00 44.59 436 GLN A CA 1
ATOM 3400 C C . GLN A 1 436 ? -145.666 -31.385 188.063 1.00 44.59 436 GLN A C 1
ATOM 3402 O O . GLN A 1 436 ? -144.986 -31.424 187.044 1.00 44.59 436 GLN A O 1
ATOM 3407 N N . LEU A 1 437 ? -146.134 -32.476 188.687 1.00 43.16 437 LEU A N 1
ATOM 3408 C CA . LEU A 1 437 ? -146.194 -33.852 188.162 1.00 43.16 437 LEU A CA 1
ATOM 3409 C C . LEU A 1 437 ? -144.857 -34.619 188.009 1.00 43.16 437 LEU A C 1
ATOM 3411 O O . LEU A 1 437 ? -144.269 -34.717 186.936 1.00 43.16 437 LEU A O 1
ATOM 3415 N N . ASN A 1 438 ? -144.473 -35.321 189.083 1.00 38.75 438 ASN A N 1
ATOM 3416 C CA . ASN A 1 438 ? -143.696 -36.566 188.983 1.00 38.75 438 ASN A CA 1
ATOM 34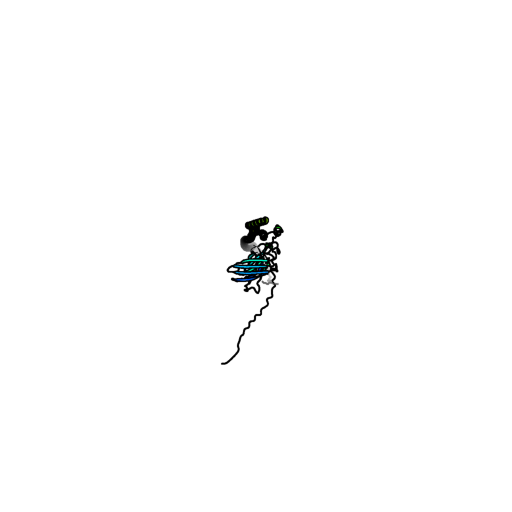17 C C . ASN A 1 438 ? -144.544 -37.673 188.320 1.00 38.75 438 ASN A C 1
ATOM 3419 O O . ASN A 1 438 ? -145.700 -37.851 188.707 1.00 38.75 438 ASN A O 1
ATOM 3423 N N . GLY A 1 439 ? -143.968 -38.497 187.432 1.00 31.06 439 GLY A N 1
ATOM 3424 C CA . GLY A 1 439 ? -144.644 -39.721 186.974 1.00 31.06 439 GLY A CA 1
ATOM 3425 C C . GLY A 1 439 ? -143.952 -40.533 185.867 1.00 31.06 439 GLY A C 1
ATOM 3426 O O . GLY A 1 439 ? -144.027 -40.150 184.710 1.00 31.06 439 GLY A O 1
ATOM 3427 N N . ARG A 1 440 ? -143.427 -41.718 186.237 1.00 30.27 440 ARG A N 1
ATOM 3428 C CA . ARG A 1 440 ? -142.977 -42.858 185.387 1.00 30.27 440 ARG A CA 1
ATOM 3429 C C . ARG A 1 440 ? -141.818 -42.645 184.378 1.00 30.27 440 ARG A C 1
ATOM 3431 O O . ARG A 1 440 ? -141.745 -41.663 183.658 1.00 30.27 440 ARG A O 1
ATOM 3438 N N . GLY A 1 441 ? -140.956 -43.667 184.294 1.00 28.19 441 GLY A N 1
ATOM 3439 C CA . GLY A 1 441 ? -140.138 -44.029 183.115 1.00 28.19 441 GLY A CA 1
ATOM 3440 C C . GLY A 1 441 ? -140.598 -45.403 182.572 1.00 28.19 441 GLY A C 1
ATOM 3441 O O . GLY A 1 441 ? -141.767 -45.725 182.820 1.00 28.19 441 GLY A O 1
ATOM 3442 N N . PRO A 1 442 ? -139.739 -46.260 181.964 1.00 57.94 442 PRO A N 1
ATOM 3443 C CA . PRO A 1 442 ? -138.284 -46.129 181.727 1.00 57.94 442 PRO A CA 1
ATOM 3444 C C . PRO A 1 442 ? -137.798 -46.596 180.308 1.00 57.94 442 PRO A C 1
ATOM 3446 O O . PRO A 1 442 ? -138.609 -46.764 179.405 1.00 57.94 442 PRO A O 1
ATOM 3449 N N . ASP A 1 443 ? -136.477 -46.826 180.170 1.00 33.47 443 ASP A N 1
ATOM 3450 C CA . ASP A 1 443 ? -135.738 -47.707 179.219 1.00 33.47 443 ASP A CA 1
ATOM 3451 C C . ASP A 1 443 ? -135.559 -47.400 177.701 1.00 33.47 443 ASP A C 1
ATOM 3453 O O . ASP A 1 443 ? -136.502 -47.101 176.979 1.00 33.47 443 ASP A O 1
ATOM 3457 N N . GLY A 1 444 ? -134.331 -47.665 177.183 1.00 29.91 444 GLY A N 1
ATOM 3458 C CA . GLY A 1 444 ? -134.186 -48.558 176.004 1.00 29.91 444 GLY A CA 1
ATOM 3459 C C . GLY A 1 444 ? -133.322 -48.216 174.752 1.00 29.91 444 GLY A C 1
ATOM 3460 O O . GLY A 1 444 ? -133.904 -48.107 173.685 1.00 29.91 444 GLY A O 1
ATOM 3461 N N . LEU A 1 445 ? -131.970 -48.287 174.822 1.00 32.06 445 LEU A N 1
ATOM 3462 C CA . LEU A 1 445 ? -131.035 -48.816 173.762 1.00 32.06 445 LEU A CA 1
ATOM 3463 C C . LEU A 1 445 ? -130.980 -48.152 172.331 1.00 32.06 445 LEU A C 1
ATOM 3465 O O . LEU A 1 445 ? -131.780 -47.288 172.014 1.00 32.06 445 LEU A O 1
ATOM 3469 N N . ALA A 1 446 ? -130.104 -48.523 171.360 1.00 32.97 446 ALA A N 1
ATOM 3470 C CA . ALA A 1 446 ? -128.619 -48.653 171.340 1.00 32.97 446 ALA A CA 1
ATOM 3471 C C . ALA A 1 446 ? -128.005 -48.820 169.898 1.00 32.97 446 ALA A C 1
ATOM 3473 O O . ALA A 1 446 ? -128.517 -49.607 169.109 1.00 32.97 446 ALA A O 1
ATOM 3474 N N . GLY A 1 447 ? -126.824 -48.223 169.607 1.00 30.70 447 GLY A N 1
ATOM 3475 C CA . GLY A 1 447 ? -125.888 -48.584 168.490 1.00 30.70 447 GLY A CA 1
ATOM 3476 C C . GLY A 1 447 ? -126.185 -48.047 167.059 1.00 30.70 447 GLY A C 1
ATOM 3477 O O . GLY A 1 447 ? -127.221 -47.429 166.868 1.00 30.70 447 GLY A O 1
ATOM 3478 N N . LYS A 1 448 ? -125.359 -48.248 165.996 1.00 38.97 448 LYS A N 1
ATOM 3479 C CA . LYS A 1 448 ? -123.907 -48.593 165.816 1.00 38.97 448 LYS A CA 1
ATOM 3480 C C . LYS A 1 448 ? -123.509 -48.572 164.288 1.00 38.97 448 LYS A C 1
ATOM 3482 O O . LYS A 1 448 ? -124.406 -48.515 163.460 1.00 38.97 448 LYS A O 1
ATOM 3487 N N . ILE A 1 449 ? -122.214 -48.782 163.936 1.00 32.16 449 ILE A N 1
ATOM 3488 C CA . ILE A 1 449 ? -121.621 -49.128 162.581 1.00 32.16 449 ILE A CA 1
ATOM 3489 C C . ILE A 1 449 ? -121.437 -47.950 161.554 1.00 32.16 449 ILE A C 1
ATOM 3491 O O . ILE A 1 449 ? -122.200 -47.000 161.644 1.00 32.16 449 ILE A O 1
ATOM 3495 N N . ASN A 1 450 ? -120.583 -47.955 160.491 1.00 37.31 450 ASN A N 1
ATOM 3496 C CA . ASN A 1 450 ? -119.108 -48.148 160.245 1.00 37.31 450 ASN A CA 1
ATOM 3497 C C . ASN A 1 450 ? -118.794 -48.020 158.695 1.00 37.31 450 ASN A C 1
ATOM 3499 O O . ASN A 1 450 ? -119.735 -47.787 157.947 1.00 37.31 450 ASN A O 1
ATOM 3503 N N . VAL A 1 451 ? -117.546 -48.282 158.217 1.00 33.66 451 VAL A N 1
ATOM 3504 C CA . VAL A 1 451 ? -117.085 -48.574 156.803 1.00 33.66 451 VAL A CA 1
ATOM 3505 C C . VAL A 1 451 ? -116.822 -47.336 155.884 1.00 33.66 451 VAL A C 1
ATOM 3507 O O . VAL A 1 451 ? -117.640 -46.428 155.915 1.00 33.66 451 VAL A O 1
ATOM 3510 N N . THR A 1 452 ? -115.748 -47.083 155.077 1.00 35.59 452 THR A N 1
ATOM 3511 C CA . THR A 1 452 ? -114.491 -47.718 154.511 1.00 35.59 452 THR A CA 1
ATOM 3512 C C . THR A 1 452 ? -114.560 -48.389 153.106 1.00 35.59 452 THR A C 1
ATOM 3514 O O . THR A 1 452 ? -115.456 -49.189 152.900 1.00 35.59 452 THR A O 1
ATOM 3517 N N . SER A 1 453 ? -113.629 -48.279 152.125 1.00 34.62 453 SER A N 1
ATOM 3518 C CA . SER A 1 453 ? -112.425 -47.434 151.858 1.00 34.62 453 SER A CA 1
ATOM 3519 C C . SER A 1 453 ? -111.806 -47.735 150.445 1.00 34.62 453 SER A C 1
ATOM 3521 O O . SER A 1 453 ? -112.105 -48.781 149.882 1.00 34.62 453 SER A O 1
ATOM 3523 N N . SER A 1 454 ? -110.856 -46.898 149.961 1.00 36.34 454 SER A N 1
ATOM 3524 C CA . SER A 1 454 ? -109.699 -47.218 149.055 1.00 36.34 454 SER A CA 1
ATOM 3525 C C . SER A 1 454 ? -109.772 -47.209 147.491 1.00 36.34 454 SER A C 1
ATOM 3527 O O . SER A 1 454 ? -110.360 -48.091 146.887 1.00 36.34 454 SER A O 1
ATOM 3529 N N . ALA A 1 455 ? -108.939 -46.330 146.879 1.00 35.75 455 ALA A N 1
ATOM 3530 C CA . ALA A 1 455 ? -107.784 -46.601 145.963 1.00 35.75 455 ALA A CA 1
ATOM 3531 C C . ALA A 1 455 ? -107.867 -46.960 144.430 1.00 35.75 455 ALA A C 1
ATOM 3533 O O . ALA A 1 455 ? -108.844 -47.499 143.932 1.00 35.75 455 ALA A O 1
ATOM 3534 N N . GLN A 1 456 ? -106.705 -46.740 143.751 1.00 33.84 456 GLN A N 1
ATOM 3535 C CA . GLN A 1 456 ? -106.164 -47.308 142.468 1.00 33.84 456 GLN A CA 1
ATOM 3536 C C . GLN A 1 456 ? -106.709 -46.836 141.083 1.00 33.84 456 GLN A C 1
ATOM 3538 O O . GLN A 1 456 ? -107.803 -46.299 141.016 1.00 33.84 456 GLN A O 1
ATOM 3543 N N . ILE A 1 457 ? -106.070 -47.090 139.909 1.00 38.25 457 ILE A N 1
ATOM 3544 C CA . ILE A 1 457 ? -104.675 -46.913 139.364 1.00 38.25 457 ILE A CA 1
ATOM 3545 C C . ILE A 1 457 ? -104.631 -47.378 137.866 1.00 38.25 457 ILE A C 1
ATOM 3547 O O . ILE A 1 457 ? -105.195 -48.431 137.587 1.00 38.25 457 ILE A O 1
ATOM 3551 N N . ASN A 1 458 ? -103.940 -46.661 136.941 1.00 29.02 458 ASN A N 1
ATOM 3552 C CA . ASN A 1 458 ? -103.238 -47.097 135.675 1.00 29.02 458 ASN A CA 1
ATOM 3553 C C . ASN A 1 458 ? -103.243 -46.001 134.563 1.00 29.02 458 ASN A C 1
ATOM 3555 O O . ASN A 1 458 ? -104.127 -45.156 134.598 1.00 29.02 458 ASN A O 1
ATOM 3559 N N . ARG A 1 459 ? -102.336 -45.858 133.559 1.00 40.06 459 ARG A N 1
ATOM 3560 C CA . ARG A 1 459 ? -101.036 -46.480 133.136 1.00 40.06 459 ARG A CA 1
ATOM 3561 C C . ARG A 1 459 ? -101.040 -47.658 132.114 1.00 40.06 459 ARG A C 1
ATOM 3563 O O . ARG A 1 459 ? -101.329 -48.771 132.538 1.00 40.06 459 ARG A O 1
ATOM 3570 N N . SER A 1 460 ? -100.552 -47.450 130.860 1.00 37.88 460 SER A N 1
ATOM 3571 C CA . SER A 1 460 ? -99.508 -48.264 130.123 1.00 37.88 460 SER A CA 1
ATOM 3572 C C . SER A 1 460 ? -99.520 -48.282 128.552 1.00 37.88 460 SER A C 1
ATOM 3574 O O . SER A 1 460 ? -100.405 -48.891 127.974 1.00 37.88 460 SER A O 1
ATOM 3576 N N . ARG A 1 461 ? -98.420 -47.790 127.921 1.00 42.16 461 ARG A N 1
ATOM 3577 C CA . ARG A 1 461 ? -97.548 -48.375 126.829 1.00 42.16 461 ARG A CA 1
ATOM 3578 C C . ARG A 1 461 ? -97.985 -48.694 125.352 1.00 42.16 461 ARG A C 1
ATOM 3580 O O . ARG A 1 461 ? -99.139 -48.981 125.088 1.00 42.16 461 ARG A O 1
ATOM 3587 N N . PHE A 1 462 ? -96.936 -48.807 124.486 1.00 37.25 462 PHE A N 1
ATOM 3588 C CA . PHE A 1 462 ? -96.767 -49.527 123.172 1.00 37.25 462 PHE A CA 1
ATOM 3589 C C . PHE A 1 462 ? -97.247 -48.862 121.833 1.00 37.25 462 PHE A C 1
ATOM 3591 O O . PHE A 1 462 ? -98.236 -48.146 121.874 1.00 37.25 462 PHE A O 1
ATOM 3598 N N . GLU A 1 463 ? -96.639 -49.020 120.617 1.00 38.56 463 GLU A N 1
ATOM 3599 C CA . GLU A 1 463 ? -95.316 -49.550 120.122 1.00 38.56 463 GLU A CA 1
ATOM 3600 C C . GLU A 1 463 ? -94.998 -49.230 118.601 1.00 38.56 463 GLU A C 1
ATOM 3602 O O . GLU A 1 463 ? -95.938 -49.039 117.840 1.00 38.56 463 GLU A O 1
ATOM 3607 N N . VAL A 1 464 ? -93.705 -49.277 118.164 1.00 39.62 464 VAL A N 1
ATOM 3608 C CA . VAL A 1 464 ? -93.086 -49.453 116.783 1.00 39.62 464 VAL A CA 1
ATOM 3609 C C . VAL A 1 464 ? -93.481 -48.523 115.579 1.00 39.62 464 VAL A C 1
ATOM 3611 O O . VAL A 1 464 ? -94.456 -47.798 115.676 1.00 39.62 464 VAL A O 1
ATOM 3614 N N . LYS A 1 465 ? -92.780 -48.405 114.409 1.00 37.44 465 LYS A N 1
ATOM 3615 C CA . LYS A 1 465 ? -91.688 -49.171 113.711 1.00 37.44 465 LYS A CA 1
ATOM 3616 C C . LYS A 1 465 ? -90.937 -48.352 112.602 1.00 37.44 465 LYS A C 1
ATOM 3618 O O . LYS A 1 465 ? -91.618 -47.636 111.888 1.00 37.44 465 LYS A O 1
ATOM 3623 N N . ASN A 1 466 ? -89.631 -48.628 112.358 1.00 36.34 466 ASN A N 1
ATOM 3624 C CA . ASN A 1 466 ? -88.878 -48.656 111.052 1.00 36.34 466 ASN A CA 1
ATOM 3625 C C . ASN A 1 466 ? -88.808 -47.408 110.092 1.00 36.34 466 ASN A C 1
ATOM 3627 O O . ASN A 1 466 ? -89.708 -46.587 110.107 1.00 36.34 466 ASN A O 1
ATOM 3631 N N . VAL A 1 467 ? -87.818 -47.187 109.183 1.00 37.50 467 VAL A N 1
ATOM 3632 C CA . VAL A 1 467 ? -86.504 -47.830 108.851 1.00 37.50 467 VAL A CA 1
ATOM 3633 C C . VAL A 1 467 ? -85.527 -46.876 108.083 1.00 37.50 467 VAL A C 1
ATOM 3635 O O . VAL A 1 467 ? -85.974 -45.891 107.512 1.00 37.50 467 VAL A O 1
ATOM 3638 N N . LEU A 1 468 ? -84.220 -47.221 108.085 1.00 35.75 468 LEU A N 1
ATOM 3639 C CA . LEU A 1 468 ? -83.035 -46.844 107.243 1.00 35.75 468 LEU A CA 1
ATOM 3640 C C . LEU A 1 468 ? -83.229 -45.917 106.002 1.00 35.75 468 LEU A C 1
ATOM 3642 O O . LEU A 1 468 ? -84.189 -46.070 105.260 1.00 35.75 468 LEU A O 1
ATOM 3646 N N . HIS A 1 469 ? -82.284 -45.027 105.642 1.00 34.47 469 HIS A N 1
ATOM 3647 C CA . HIS A 1 469 ? -80.929 -45.373 105.141 1.00 34.47 469 HIS A CA 1
ATOM 3648 C C . HIS A 1 469 ? -79.872 -44.245 105.238 1.00 34.47 469 HIS A C 1
ATOM 3650 O O . HIS A 1 469 ? -80.212 -43.071 105.340 1.00 34.47 469 HIS A O 1
ATOM 3656 N N . PHE A 1 470 ? -78.581 -44.609 105.142 1.00 39.97 470 PHE A N 1
ATOM 3657 C CA . PHE A 1 470 ? -77.432 -43.683 105.144 1.00 39.97 470 PHE A CA 1
ATOM 3658 C C . PHE A 1 470 ? -76.220 -44.311 104.415 1.00 39.97 470 PHE A C 1
ATOM 3660 O O . PHE A 1 470 ? -75.755 -45.359 104.867 1.00 39.97 470 PHE A O 1
ATOM 3667 N N . HIS A 1 471 ? -75.684 -43.705 103.338 1.00 36.12 471 HIS A N 1
ATOM 3668 C CA . HIS A 1 471 ? -74.271 -43.891 102.939 1.00 36.12 471 HIS A CA 1
ATOM 3669 C C . HIS A 1 471 ? -73.707 -42.852 101.944 1.00 36.12 471 HIS A C 1
ATOM 3671 O O . HIS A 1 471 ? -74.430 -42.061 101.348 1.00 36.12 471 HIS A O 1
ATOM 3677 N N . GLN A 1 472 ? -72.378 -42.889 101.851 1.00 34.62 472 GLN A N 1
ATOM 3678 C CA . GLN A 1 472 ? -71.384 -42.016 101.201 1.00 34.62 472 GLN A CA 1
ATOM 3679 C C . GLN A 1 472 ? -70.668 -42.806 100.054 1.00 34.62 472 GLN A C 1
ATOM 3681 O O . GLN A 1 472 ? -71.069 -43.952 99.835 1.00 34.62 472 GLN A O 1
ATOM 3686 N N . PRO A 1 473 ? -69.532 -42.379 99.438 1.00 63.97 473 PRO A N 1
ATOM 3687 C CA . PRO A 1 473 ? -69.000 -41.052 99.060 1.00 63.97 473 PRO A CA 1
ATOM 3688 C C . PRO A 1 473 ? -68.359 -41.095 97.624 1.00 63.97 473 PRO A C 1
ATOM 3690 O O . PRO A 1 473 ? -68.873 -41.777 96.744 1.00 63.97 473 PRO A O 1
ATOM 3693 N N . ASN A 1 474 ? -67.187 -40.452 97.462 1.00 36.50 474 ASN A N 1
ATOM 3694 C CA . ASN A 1 474 ? -66.188 -40.453 96.374 1.00 36.50 474 ASN A CA 1
ATOM 3695 C C . ASN A 1 474 ? -66.456 -39.517 95.177 1.00 36.50 474 ASN A C 1
ATOM 3697 O O . ASN A 1 474 ? -67.588 -39.439 94.705 1.00 36.50 474 ASN A O 1
ATOM 3701 N N . SER A 1 475 ? -65.513 -38.670 94.721 1.00 41.56 475 SER A N 1
ATOM 3702 C CA . SER A 1 475 ? -64.017 -38.695 94.658 1.00 41.56 475 SER A CA 1
ATOM 3703 C C . SER A 1 475 ? -63.453 -39.419 93.441 1.00 41.56 475 SER A C 1
ATOM 3705 O O . SER A 1 475 ? -63.675 -40.644 93.349 1.00 41.56 475 SER A O 1
#

Radius of gyration: 88.69 Å; chains: 1; bounding box: 191×90×229 Å

Sequence (475 aa):
MRAQFVCSFILLTGLCAPAVCAQDIQSANDSHLSSSGINLIARTTVAVNYRRGETTHVDLKGTDLMPELTGKAKIINKSGLTDIHVDVENLRLSRSIDPAYLTYVLWTVSPQGQAKNVGELLVKNAKASLHTTTNLQSFALVITEEPDFAVAQPSELVVGENSLRPTTEGQPESVTVRYEVFPRSIYVSQVAAGPSERYQNDLAAPLDLLEARNAVRIARDAHADQYAPEILRRAETRLNEAEQYYSANHSNKTIGTAAREAVQTAEEARVTSLQAEQRAELERRQQETEGRAAQAQTQAEQSQDEAQRAQERAQAEARERAAAERQSQQSADEAQQARQQAQAEAERRRQLEEQQRTTAQKAEQAQQQADQAQQQAQQAQQQAQSEADRRAAAEQQNQQITQQSDEARRQANQAQQRAQQAESQQSELRQRLRAQLNGRGPDGLAGKINVTSSAQINRSRFEVKNVLHFHQPNS

Foldseek 3Di:
DDDDDDDDDDDDDDDDDDDDDDDDPDPDQPFDQPLLRAGWTKDKDKKWQADEQDKWKWKKAFDPLARPKTWIWIWHRYDQKIKIKIKIAQADQLCPVPLLFHWKFKWWAALAQDTATFWTFDDDPRMGIDIGMDRDSMTWIWMATGSATQAGFAAPRTGIIIDHDPPIPPPTDMDMHMHIHGYPVLQDQPDPDDPVVVLSPPPVDDSLLSSLVSLLVSLVSLVLCPQVVVLSVQLVVLSVQLVVCVVVPHDPVSSNVSSNVSNNSSNVSNVRSSVRSSVVVVVVVVVVVVVVVVVVVVVVVVVVVVVVVVVVVVVVVVVVVVVVVVVVVVVVVVVVVVVVVVVVVVVVVVVVVVVVVVVVVVVVVVVVVVVVVVVVVVVVVVVVVVVVVVVVVVVVVVVVVVVVVVVVVVVVVVVVVVVVVVVVVVVVVVVVPVVDDDDDDDDDDDDDDDDDDDDDDDDDDDDDDDDDDDDDDDD

Secondary structure (DSSP, 8-state):
--------------PPPPPPPPPP-------EE-TTSSEEEEEEEEEEE--TT-EEEEEEEE-TT-TT-EEEEEEEEETTEEEEEEEEESPPPGGGT-TT--EEEEEEE-TTS-EEEEEE---BTTEEEEEEEES-SEEEEEEEEESSTT-SS-BS-EEEEEE--TT-TT---EEEEEEEEB-GGGTS--S-SSSHHHHHT-TTS-HHHHHHHHHHHHHHHTTHHHHSHHHHHHHHHHHHHHHHHHHTT--HHHHHHHHHHHHHHHHHHHHHHHHHHHHHHHHHHHHHHHHHHHHHHHHHHHHHHHHHHHHHHHHHHHHHHHHHHHHHHHHHHHHHHHHHHHHHHHHHHHHHHHHHHHHHHHHHHHHHHHHHHHHHHHHHHHHHHHHHHHHHHHHHHHHHHHHHHHHHHHHHHHHHHHHHHHHHHHHHHHHHHTTS---------------------------------------

pLDDT: mean 78.73, std 22.11, range [27.34, 98.69]